Protein AF-A0A437QV13-F1 (afdb_monomer)

Mean predicted aligned error: 11.63 Å

Foldseek 3Di:
DDDDDDDDPDDDDDDDDDPPPPPVVVVVVVVVVVVVCVPVVCDVPPPPPQAEAEEEFEQFFPQQKHFLPPPPCLVVVVVVVVVVDDDDDPPPPPQPPQSSVCQHPQRHRMHHNLVVLVVVLCVVVNHHYDYDYDDLVCQQCLQLVVDPNRGFWYRGFDFPDPLLVVQWPWAQFPAKWFKFKKFAFPCVCVLPVDDAAAEEEEAPSDLCHLLQVVSVVLVLVLCCVVSVHDSVRYHYDYAPGLLLVLCQSHDPPPVSHGGMYIDTQNSNVVSLVVNLVVLVVQLVVLVVVLVVVVVVVVVVVPPPPPPPDDDDDDDDDDDDDDDDPPPPPPDDDDDSVRSVVVNVVSVVVSCSSPPGMDTDPDGSDMGGGTMIGGPQRPCRLSSNLSSLVLLVDPVSLVVVCSVSPCSSDPVVVVSSVVSNPDDDDPDDPSDRDPDDSVVNNPRSRSPPPPPDPPPPPDD

Radius of gyration: 33.51 Å; Cα contacts (8 Å, |Δi|>4): 567; chains: 1; bounding box: 88×96×117 Å

pLDDT: mean 79.17, std 19.38, range [32.59, 98.06]

Structure (mmCIF, N/CA/C/O backbone):
data_AF-A0A437QV13-F1
#
_entry.id   AF-A0A437QV13-F1
#
loop_
_atom_site.group_PDB
_atom_site.id
_atom_site.type_symbol
_atom_site.label_atom_id
_atom_site.label_alt_id
_atom_site.label_comp_id
_atom_site.label_asym_id
_atom_site.label_entity_id
_atom_site.label_seq_id
_atom_site.pdbx_PDB_ins_code
_atom_site.Cartn_x
_atom_site.Cartn_y
_atom_site.Cartn_z
_atom_site.occupancy
_atom_site.B_iso_or_equiv
_atom_site.auth_seq_id
_atom_site.auth_comp_id
_atom_site.auth_asym_id
_atom_site.auth_atom_id
_atom_site.pdbx_PDB_model_num
ATOM 1 N N . MET A 1 1 ? -60.564 -53.329 13.590 1.00 37.38 1 MET A N 1
ATOM 2 C CA . MET A 1 1 ? -59.373 -54.119 13.979 1.00 37.38 1 MET A CA 1
ATOM 3 C C . MET A 1 1 ? -59.207 -53.924 15.482 1.00 37.38 1 MET A C 1
ATOM 5 O O . MET A 1 1 ? -58.853 -52.827 15.871 1.00 37.38 1 MET A O 1
ATOM 9 N N . TYR A 1 2 ? -59.859 -54.703 16.350 1.00 43.28 2 TYR A N 1
ATOM 10 C CA . TYR A 1 2 ? -59.545 -56.067 16.825 1.00 43.28 2 TYR A CA 1
ATOM 11 C C . TYR A 1 2 ? -58.115 -56.260 17.365 1.00 43.28 2 TYR A C 1
ATOM 13 O O . TYR A 1 2 ? -57.165 -55.966 16.650 1.00 43.28 2 TYR A O 1
ATOM 21 N N . TYR A 1 3 ? -58.057 -56.855 18.573 1.00 42.47 3 TYR A N 1
ATOM 22 C CA . TYR A 1 3 ? -56.929 -57.234 19.455 1.00 42.47 3 TYR A CA 1
ATOM 23 C C . TYR A 1 3 ? -56.445 -56.157 20.448 1.00 42.47 3 TYR A C 1
ATOM 25 O O . TYR A 1 3 ? -56.227 -55.020 20.071 1.00 42.47 3 TYR A O 1
ATOM 33 N N . SER A 1 4 ? -56.226 -56.428 21.741 1.00 35.41 4 SER A N 1
ATOM 34 C CA . SER A 1 4 ? -56.360 -57.661 22.526 1.00 35.41 4 SER A CA 1
ATOM 35 C C . SER A 1 4 ? -56.436 -57.305 24.013 1.00 35.41 4 SER A C 1
ATOM 37 O O . SER A 1 4 ? -55.626 -56.528 24.516 1.00 35.41 4 SER A O 1
ATOM 39 N N . THR A 1 5 ? -57.392 -57.895 24.718 1.00 46.50 5 THR A N 1
ATOM 40 C CA . THR A 1 5 ? -57.489 -57.939 26.176 1.00 46.50 5 THR A CA 1
ATOM 41 C C . THR A 1 5 ? -56.602 -59.067 26.705 1.00 46.50 5 THR A C 1
ATOM 43 O O . THR A 1 5 ? -56.816 -60.230 26.374 1.00 46.50 5 THR A O 1
ATOM 46 N N . ALA A 1 6 ? -55.636 -58.749 27.571 1.00 45.31 6 ALA A N 1
ATOM 47 C CA . ALA A 1 6 ? -54.939 -59.740 28.388 1.00 45.31 6 ALA A CA 1
ATOM 48 C C . ALA A 1 6 ? -55.040 -59.359 29.869 1.00 45.31 6 ALA A C 1
ATOM 50 O O . ALA A 1 6 ? -54.641 -58.285 30.310 1.00 45.31 6 ALA A O 1
ATOM 51 N N . ILE A 1 7 ? -55.659 -60.281 30.596 1.00 49.72 7 ILE A N 1
ATOM 52 C CA . ILE A 1 7 ? -56.060 -60.256 31.997 1.00 49.72 7 ILE A CA 1
ATOM 53 C C . ILE A 1 7 ? -54.840 -60.546 32.876 1.00 49.72 7 ILE A C 1
ATOM 55 O O . ILE A 1 7 ? -54.233 -61.604 32.736 1.00 49.72 7 ILE A O 1
ATOM 59 N N . CYS A 1 8 ? -54.538 -59.674 33.842 1.00 37.84 8 CYS A N 1
ATOM 60 C CA . CYS A 1 8 ? -53.630 -59.996 34.944 1.00 37.84 8 CYS A CA 1
ATOM 61 C C . CYS A 1 8 ? -54.449 -60.218 36.226 1.00 37.84 8 CYS A C 1
ATOM 63 O O . CYS A 1 8 ? -54.811 -59.285 36.942 1.00 37.84 8 CYS A O 1
ATOM 65 N N . LYS A 1 9 ? -54.796 -61.486 36.481 1.00 51.22 9 LYS A N 1
ATOM 66 C CA . LYS A 1 9 ? -55.283 -61.980 37.775 1.00 51.22 9 LYS A CA 1
ATOM 67 C C . LYS A 1 9 ? -54.061 -62.311 38.628 1.00 51.22 9 LYS A C 1
ATOM 69 O O . LYS A 1 9 ? -53.438 -63.331 38.368 1.00 51.22 9 LYS A O 1
ATOM 74 N N . SER A 1 10 ? -53.753 -61.490 39.633 1.00 52.41 10 SER A N 1
ATOM 75 C CA . SER A 1 10 ? -53.250 -61.915 40.956 1.00 52.41 10 SER A CA 1
ATOM 76 C C . SER A 1 10 ? -52.598 -60.744 41.703 1.00 52.41 10 SER A C 1
ATOM 78 O O . SER A 1 10 ? -51.381 -60.618 41.716 1.00 52.41 10 SER A O 1
ATOM 80 N N . CYS A 1 11 ? -53.406 -59.933 42.390 1.00 41.91 11 CYS A N 1
ATOM 81 C CA . CYS A 1 11 ? -52.956 -59.134 43.534 1.00 41.91 11 CYS A CA 1
ATOM 82 C C . CYS A 1 11 ? -54.091 -59.075 44.566 1.00 41.91 11 CYS A C 1
ATOM 84 O O . CYS A 1 11 ? -54.976 -58.225 44.501 1.00 41.91 11 CYS A O 1
ATOM 86 N N . ARG A 1 12 ? -54.085 -60.016 45.516 1.00 51.75 12 ARG A N 1
ATOM 87 C CA . ARG A 1 12 ? -54.747 -59.853 46.817 1.00 51.75 12 ARG A CA 1
ATOM 88 C C . ARG A 1 12 ? -53.701 -59.279 47.769 1.00 51.75 12 ARG A C 1
ATOM 90 O O . ARG A 1 12 ? -52.741 -59.972 48.081 1.00 51.75 12 ARG A O 1
ATOM 97 N N . GLY A 1 13 ? -53.902 -58.046 48.224 1.00 50.72 13 GLY A N 1
ATOM 98 C CA . GLY A 1 13 ? -53.135 -57.465 49.326 1.00 50.72 13 GLY A CA 1
ATOM 99 C C . GLY A 1 13 ? -52.822 -55.982 49.140 1.00 50.72 13 GLY A C 1
ATOM 100 O O . GLY A 1 13 ? -52.009 -55.625 48.300 1.00 50.72 13 GLY A O 1
ATOM 101 N N . SER A 1 14 ? -53.441 -55.154 49.984 1.00 44.78 14 SER A N 1
ATOM 102 C CA . SER A 1 14 ? -53.107 -53.747 50.265 1.00 44.78 14 SER A CA 1
ATOM 103 C C . SER A 1 14 ? -53.432 -52.701 49.190 1.00 44.78 14 SER A C 1
ATOM 105 O O . SER A 1 14 ? -52.609 -52.263 48.388 1.00 44.78 14 SER A O 1
ATOM 107 N N . VAL A 1 15 ? -54.669 -52.212 49.283 1.00 54.03 15 VAL A N 1
ATOM 108 C CA . VAL A 1 15 ? -55.250 -51.082 48.546 1.00 54.03 15 VAL A CA 1
ATOM 109 C C . VAL A 1 15 ? -54.780 -49.749 49.146 1.00 54.03 15 VAL A C 1
ATOM 111 O O . VAL A 1 15 ? -55.594 -49.046 49.729 1.00 54.03 15 VAL A O 1
ATOM 114 N N . MET A 1 16 ? -53.488 -49.390 49.072 1.00 48.31 16 MET A N 1
ATOM 115 C CA . MET A 1 16 ? -53.095 -47.988 49.349 1.00 48.31 16 MET A CA 1
ATOM 116 C C . MET A 1 16 ? -51.678 -47.536 48.947 1.00 48.31 16 MET A C 1
ATOM 118 O O . MET A 1 16 ? -51.152 -46.635 49.583 1.00 48.31 16 MET A O 1
ATOM 122 N N . ASN A 1 17 ? -51.026 -48.097 47.916 1.00 49.28 17 ASN A N 1
ATOM 123 C CA . ASN A 1 17 ? -49.700 -47.567 47.521 1.00 49.28 17 ASN A CA 1
ATOM 124 C C . ASN A 1 17 ? -49.286 -47.703 46.039 1.00 49.28 17 ASN A C 1
ATOM 126 O O . ASN A 1 17 ? -48.102 -47.653 45.727 1.00 49.28 17 ASN A O 1
ATOM 130 N N . CYS A 1 18 ? -50.226 -47.835 45.095 1.00 46.03 18 CYS A N 1
ATOM 131 C CA . CYS A 1 18 ? -49.889 -47.963 43.661 1.00 46.03 18 CYS A CA 1
ATOM 132 C C . CYS A 1 18 ? -50.061 -46.686 42.814 1.00 46.03 18 CYS A C 1
ATOM 134 O O . CYS A 1 18 ? -49.755 -46.712 41.626 1.00 46.03 18 CYS A O 1
ATOM 136 N N . TYR A 1 19 ? -50.495 -45.555 43.385 1.00 48.41 19 TYR A N 1
ATOM 137 C CA . TYR A 1 19 ? -50.727 -44.323 42.606 1.00 48.41 19 TYR A CA 1
ATOM 138 C C . TYR A 1 19 ? -49.557 -43.319 42.590 1.00 48.41 19 TYR A C 1
ATOM 140 O O . TYR A 1 19 ? -49.622 -42.340 41.853 1.00 48.41 19 TYR A O 1
ATOM 148 N N . SER A 1 20 ? -48.462 -43.544 43.328 1.00 49.47 20 SER A N 1
ATOM 149 C CA . SER A 1 20 ? -47.351 -42.571 43.401 1.00 49.47 20 SER A CA 1
ATOM 150 C C . SER A 1 20 ? -46.202 -42.814 42.410 1.00 49.47 20 SER A C 1
ATOM 152 O O . SER A 1 20 ? -45.358 -41.936 42.235 1.00 49.47 20 SER A O 1
ATOM 154 N N . LEU A 1 21 ? -46.173 -43.959 41.718 1.00 48.78 21 LEU A N 1
ATOM 155 C CA . LEU A 1 21 ? -45.066 -44.338 40.824 1.00 48.78 21 LEU A CA 1
ATOM 156 C C . LEU A 1 21 ? -45.276 -43.983 39.343 1.00 48.78 21 LEU A C 1
ATOM 158 O O . LEU A 1 21 ? -44.318 -44.032 38.581 1.00 48.78 21 LEU A O 1
ATOM 162 N N . ASN A 1 22 ? -46.475 -43.551 38.935 1.00 51.84 22 ASN A N 1
ATOM 163 C CA . ASN A 1 22 ? -46.740 -43.173 37.538 1.00 51.84 22 ASN A CA 1
ATOM 164 C C . ASN A 1 22 ? -46.682 -41.664 37.262 1.00 51.84 22 ASN A C 1
ATOM 166 O O . ASN A 1 22 ? -46.449 -41.266 36.126 1.00 51.84 22 ASN A O 1
ATOM 170 N N . VAL A 1 23 ? -46.832 -40.802 38.272 1.00 55.47 23 VAL A N 1
ATOM 171 C CA . VAL A 1 23 ? -46.875 -39.349 38.027 1.00 55.47 23 VAL A CA 1
ATOM 172 C C . VAL A 1 23 ? -45.502 -38.814 37.608 1.00 55.47 23 VAL A C 1
ATOM 174 O O . VAL A 1 23 ? -45.411 -38.037 36.665 1.00 55.47 23 VAL A O 1
ATOM 177 N N . ARG A 1 24 ? -44.414 -39.294 38.227 1.00 57.69 24 ARG A N 1
ATOM 178 C CA . ARG A 1 24 ? -43.049 -38.813 37.935 1.00 57.69 24 ARG A CA 1
ATOM 179 C C . ARG A 1 24 ? -42.579 -39.143 36.516 1.00 57.69 24 ARG A C 1
ATOM 181 O O . ARG A 1 24 ? -41.937 -38.309 35.885 1.00 57.69 24 ARG A O 1
ATOM 188 N N . SER A 1 25 ? -42.936 -40.318 36.001 1.00 62.22 25 SER A N 1
ATOM 189 C CA . SER A 1 25 ? -42.573 -40.736 34.641 1.00 62.22 25 SER A CA 1
ATOM 190 C C . SER A 1 25 ? -43.331 -39.935 33.580 1.00 62.22 25 SER A C 1
ATOM 192 O O . SER A 1 25 ? -42.741 -39.530 32.582 1.00 62.22 25 SER A O 1
ATOM 194 N N . PHE A 1 26 ? -44.609 -39.622 33.822 1.00 69.50 26 PHE A N 1
ATOM 195 C CA . PHE A 1 26 ? -45.396 -38.778 32.920 1.00 69.50 26 PHE A CA 1
ATOM 196 C C . PHE A 1 26 ? -44.926 -37.319 32.916 1.00 69.50 26 PHE A C 1
ATOM 198 O O . PHE A 1 26 ? -44.858 -36.717 31.847 1.00 69.50 26 PHE A O 1
ATOM 205 N N . THR A 1 27 ? -44.540 -36.756 34.067 1.00 75.25 27 THR A N 1
ATOM 206 C CA . THR A 1 27 ? -43.993 -35.391 34.114 1.00 75.25 27 THR A CA 1
ATOM 207 C C . THR A 1 27 ? -42.669 -35.291 33.359 1.00 75.25 27 THR A C 1
ATOM 209 O O . THR A 1 27 ? -42.476 -34.343 32.606 1.00 75.25 27 THR A O 1
ATOM 212 N N . LEU A 1 28 ? -41.777 -36.280 33.496 1.00 78.31 28 LEU A N 1
ATOM 213 C CA . LEU A 1 28 ? -40.499 -36.284 32.780 1.00 78.31 28 LEU A CA 1
ATOM 214 C C . LEU A 1 28 ? -40.706 -36.366 31.260 1.00 78.31 28 LEU A C 1
ATOM 216 O O . LEU A 1 28 ? -40.117 -35.589 30.516 1.00 78.31 28 LEU A O 1
ATOM 220 N N . VAL A 1 29 ? -41.587 -37.262 30.804 1.00 81.44 29 VAL A N 1
ATOM 221 C CA . VAL A 1 29 ? -41.909 -37.413 29.377 1.00 81.44 29 VAL A CA 1
ATOM 222 C C . VAL A 1 29 ? -42.571 -36.149 28.824 1.00 81.44 29 VAL A C 1
ATOM 224 O O . VAL A 1 29 ? -42.211 -35.712 27.735 1.00 81.44 29 VAL A O 1
ATOM 227 N N . ALA A 1 30 ? -43.469 -35.511 29.581 1.00 82.50 30 ALA A N 1
ATOM 228 C CA . ALA A 1 30 ? -44.092 -34.250 29.183 1.00 82.50 30 ALA A CA 1
ATOM 229 C C . ALA A 1 30 ? -43.083 -33.093 29.108 1.00 82.50 30 ALA A C 1
ATOM 231 O O . ALA A 1 30 ? -43.152 -32.300 28.174 1.00 82.50 30 ALA A O 1
ATOM 232 N N . VAL A 1 31 ? -42.121 -33.006 30.034 1.00 85.44 31 VAL A N 1
ATOM 233 C CA . VAL A 1 31 ? -41.053 -31.990 29.996 1.00 85.44 31 VAL A CA 1
ATOM 234 C C . VAL A 1 31 ? -40.124 -32.223 28.808 1.00 85.44 31 VAL A C 1
ATOM 236 O O . VAL A 1 31 ? -39.847 -31.284 28.070 1.00 85.44 31 VAL A O 1
ATOM 239 N N . VAL A 1 32 ? -39.700 -33.465 28.561 1.00 86.88 32 VAL A N 1
ATOM 240 C CA . VAL A 1 32 ? -38.840 -33.799 27.415 1.00 86.88 32 VAL A CA 1
ATOM 241 C C . VAL A 1 32 ? -39.561 -33.531 26.092 1.00 86.88 32 VAL A C 1
ATOM 243 O O . VAL A 1 32 ? -38.989 -32.889 25.218 1.00 86.88 32 VAL A O 1
ATOM 246 N N . LEU A 1 33 ? -40.830 -33.932 25.952 1.00 85.69 33 LEU A N 1
ATOM 247 C CA . LEU A 1 33 ? -41.636 -33.612 24.769 1.00 85.69 33 LEU A CA 1
ATOM 248 C C . LEU A 1 33 ? -41.865 -32.109 24.618 1.00 85.69 33 LEU A C 1
ATOM 250 O O . LEU A 1 33 ? -41.816 -31.618 23.501 1.00 85.69 33 LEU A O 1
ATOM 254 N N . SER A 1 34 ? -42.058 -31.367 25.710 1.00 81.94 34 SER A N 1
ATOM 255 C CA . SER A 1 34 ? -42.199 -29.907 25.655 1.00 81.94 34 SER A CA 1
ATOM 256 C C . SER A 1 34 ? -40.903 -29.244 25.199 1.00 81.94 34 SER A C 1
ATOM 258 O O . SER A 1 34 ? -40.952 -28.355 24.362 1.00 81.94 34 SER A O 1
ATOM 260 N N . VAL A 1 35 ? -39.741 -29.706 25.672 1.00 77.62 35 VAL A N 1
ATOM 261 C CA . VAL A 1 35 ? -38.432 -29.219 25.209 1.00 77.62 35 VAL A CA 1
ATOM 262 C C . VAL A 1 35 ? -38.211 -29.573 23.738 1.00 77.62 35 VAL A C 1
ATOM 264 O O . VAL A 1 35 ? -37.797 -28.709 22.978 1.00 77.62 35 VAL A O 1
ATOM 267 N N . ILE A 1 36 ? -38.545 -30.791 23.301 1.00 80.25 36 ILE A N 1
ATOM 268 C CA . ILE A 1 36 ? -38.432 -31.195 21.890 1.00 80.25 36 ILE A CA 1
ATOM 269 C C . ILE A 1 36 ? -39.381 -30.376 21.009 1.00 80.25 36 ILE A C 1
ATOM 271 O O . ILE A 1 36 ? -38.959 -29.887 19.968 1.00 80.25 36 ILE A O 1
ATOM 275 N N . ILE A 1 37 ? -40.633 -30.169 21.430 1.00 79.62 37 ILE A N 1
ATOM 276 C CA . ILE A 1 37 ? -41.606 -29.344 20.701 1.00 79.62 37 ILE A CA 1
ATOM 277 C C . ILE A 1 37 ? -41.135 -27.893 20.662 1.00 79.62 37 ILE A C 1
ATOM 279 O O . ILE A 1 37 ? -41.204 -27.285 19.603 1.00 79.62 37 ILE A O 1
ATOM 283 N N . ILE A 1 38 ? -40.607 -27.338 21.756 1.00 74.62 38 ILE A N 1
ATOM 284 C CA . ILE A 1 38 ? -40.040 -25.981 21.779 1.00 74.62 38 ILE A CA 1
ATOM 285 C C . ILE A 1 38 ? -38.838 -25.892 20.829 1.00 74.62 38 ILE A C 1
ATOM 287 O O . ILE A 1 38 ? -38.776 -24.960 20.042 1.00 74.62 38 ILE A O 1
ATOM 291 N N . VAL A 1 39 ? -37.938 -26.880 20.814 1.00 71.19 39 VAL A N 1
ATOM 292 C CA . VAL A 1 39 ? -36.780 -26.924 19.899 1.00 71.19 39 VAL A CA 1
ATOM 293 C C . VAL A 1 39 ? -37.198 -27.114 18.432 1.00 71.19 39 VAL A C 1
ATOM 295 O O . VAL A 1 39 ? -36.542 -26.587 17.542 1.00 71.19 39 VAL A O 1
ATOM 298 N N . GLN A 1 40 ? -38.292 -27.829 18.153 1.00 72.69 40 GLN A N 1
ATOM 299 C CA . GLN A 1 40 ? -38.790 -28.056 16.789 1.00 72.69 40 GLN A CA 1
ATOM 300 C C . GLN A 1 40 ? -39.718 -26.941 16.272 1.00 72.69 40 GLN A C 1
ATOM 302 O O . GLN A 1 40 ? -39.759 -26.699 15.068 1.00 72.69 40 GLN A O 1
ATOM 307 N N . THR A 1 41 ? -40.463 -26.261 17.151 1.00 66.56 41 THR A N 1
ATOM 308 C CA . THR A 1 41 ? -41.336 -25.119 16.796 1.00 66.56 41 THR A CA 1
ATOM 309 C C . THR A 1 41 ? -40.572 -23.804 16.759 1.00 66.56 41 THR A C 1
ATOM 311 O O . THR A 1 41 ? -40.867 -22.961 15.914 1.00 66.56 41 THR A O 1
ATOM 314 N N . LEU A 1 42 ? -39.521 -23.665 17.571 1.00 52.78 42 LEU A N 1
ATOM 315 C CA . LEU A 1 42 ? -38.440 -22.709 17.344 1.00 52.78 42 LEU A CA 1
ATOM 316 C C . LEU A 1 42 ? -37.462 -23.295 16.322 1.00 52.78 42 LEU A C 1
ATOM 318 O O . LEU A 1 42 ? -36.270 -23.406 16.609 1.00 52.78 42 LEU A O 1
ATOM 322 N N . GLY A 1 43 ? -37.970 -23.689 15.143 1.00 49.72 43 GLY A N 1
ATOM 323 C CA . GLY A 1 43 ? -37.123 -24.054 14.003 1.00 49.72 43 GLY A CA 1
ATOM 324 C C . GLY A 1 43 ? -35.960 -23.064 13.880 1.00 49.72 43 GLY A C 1
ATOM 325 O O . GLY A 1 43 ? -36.138 -21.917 14.310 1.00 49.72 43 GLY A O 1
ATOM 326 N N . PRO A 1 44 ? -34.783 -23.501 13.371 1.00 53.38 44 PRO A N 1
ATOM 327 C CA . PRO A 1 44 ? -33.541 -22.730 13.431 1.00 53.38 44 PRO A CA 1
ATOM 328 C C . PRO A 1 44 ? -33.883 -21.280 13.138 1.00 53.38 44 PRO A C 1
ATOM 330 O O . PRO A 1 44 ? -34.542 -21.030 12.121 1.00 53.38 44 PRO A O 1
ATOM 333 N N . PRO A 1 45 ? -33.617 -20.378 14.098 1.00 50.84 45 PRO A N 1
ATOM 334 C CA . PRO A 1 45 ? -34.259 -19.080 14.116 1.00 50.84 45 PRO A CA 1
ATOM 335 C C . PRO A 1 45 ? -34.079 -18.457 12.738 1.00 50.84 45 PRO A C 1
ATOM 337 O O . PRO A 1 45 ? -33.008 -18.607 12.151 1.00 50.84 45 PRO A O 1
ATOM 340 N N . ALA A 1 46 ? -35.146 -17.861 12.199 1.00 44.97 46 ALA A N 1
ATOM 341 C CA . ALA A 1 46 ? -35.218 -17.286 10.855 1.00 44.97 46 ALA A CA 1
ATOM 342 C C . ALA A 1 46 ? -34.275 -16.068 10.695 1.00 44.97 46 ALA A C 1
ATOM 344 O O . ALA A 1 46 ? -34.694 -14.968 10.349 1.00 44.97 46 ALA A O 1
ATOM 345 N N . PHE A 1 47 ? -32.991 -16.262 10.997 1.00 44.75 47 PHE A N 1
ATOM 346 C CA . PHE A 1 47 ? -31.884 -15.319 10.951 1.00 44.75 47 PHE A CA 1
ATOM 347 C C . PHE A 1 47 ? -31.218 -15.276 9.583 1.00 44.75 47 PHE A C 1
ATOM 349 O O . PHE A 1 47 ? -30.430 -14.371 9.343 1.00 44.75 47 PHE A O 1
ATOM 356 N N . ALA A 1 48 ? -31.575 -16.165 8.657 1.00 47.44 48 ALA A N 1
ATOM 357 C CA . ALA A 1 48 ? -31.163 -16.047 7.265 1.00 47.44 48 ALA A CA 1
ATOM 358 C C . ALA A 1 48 ? -32.083 -15.074 6.503 1.00 47.44 48 ALA A C 1
ATOM 360 O O . ALA A 1 48 ? -32.626 -15.396 5.451 1.00 47.44 48 ALA A O 1
ATOM 361 N N . GLN A 1 49 ? -32.287 -13.860 7.026 1.00 55.50 49 GLN A N 1
ATOM 362 C CA . GLN A 1 49 ? -32.357 -12.747 6.085 1.00 55.50 49 GLN A CA 1
ATOM 363 C C . GLN A 1 49 ? -30.924 -12.604 5.594 1.00 55.50 49 GLN A C 1
ATOM 365 O O . GLN A 1 49 ? -30.062 -12.307 6.416 1.00 55.50 49 GLN A O 1
ATOM 370 N N . ASN A 1 50 ? -30.659 -12.894 4.318 1.00 59.50 50 ASN A N 1
ATOM 371 C CA . ASN A 1 50 ? -29.355 -12.654 3.701 1.00 59.50 50 ASN A CA 1
ATOM 372 C C . ASN A 1 50 ? -28.944 -11.207 3.987 1.00 59.50 50 ASN A C 1
ATOM 374 O O . ASN A 1 50 ? -29.432 -10.265 3.361 1.00 59.50 50 ASN A O 1
ATOM 378 N N . LYS A 1 51 ? -28.110 -11.024 5.009 1.00 89.62 51 LYS A N 1
ATOM 379 C CA . LYS A 1 51 ? -27.568 -9.725 5.371 1.00 89.62 51 LYS A CA 1
ATOM 380 C C . LYS A 1 51 ? -26.325 -9.552 4.518 1.00 89.62 51 LYS A C 1
ATOM 382 O O . LYS A 1 51 ? -25.375 -10.318 4.644 1.00 89.62 51 LYS A O 1
ATOM 387 N N . THR A 1 52 ? -26.343 -8.560 3.642 1.00 94.56 52 THR A N 1
ATOM 388 C CA . THR A 1 52 ? -25.148 -8.151 2.908 1.00 94.56 52 TH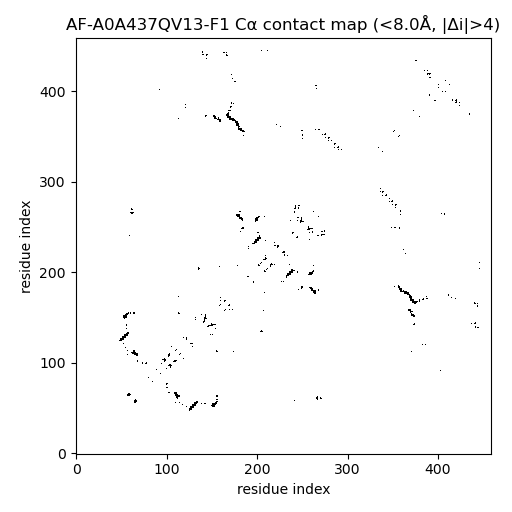R A CA 1
ATOM 389 C C . THR A 1 52 ? -24.291 -7.269 3.811 1.00 94.56 52 THR A C 1
ATOM 391 O O . THR A 1 52 ? -24.791 -6.296 4.371 1.00 94.56 52 THR A O 1
ATOM 394 N N . LEU A 1 53 ? -23.011 -7.605 3.948 1.00 95.50 53 LEU A N 1
ATOM 395 C CA . LEU A 1 53 ? -21.983 -6.802 4.596 1.00 95.50 53 LEU A CA 1
ATOM 396 C C . LEU A 1 53 ? -21.184 -6.058 3.521 1.00 95.50 53 LEU A C 1
ATOM 398 O O . LEU A 1 53 ? -20.511 -6.680 2.693 1.00 95.50 53 LEU A O 1
ATOM 402 N N . ARG A 1 54 ? -21.230 -4.723 3.547 1.00 96.38 54 ARG A N 1
ATOM 403 C CA . ARG A 1 54 ? -20.474 -3.876 2.619 1.00 96.38 54 ARG A CA 1
ATOM 404 C C . ARG A 1 54 ? -19.086 -3.588 3.156 1.00 96.38 54 ARG A C 1
ATOM 406 O O . ARG A 1 54 ? -18.918 -2.873 4.147 1.00 96.38 54 ARG A O 1
ATOM 413 N N . ILE A 1 55 ? -18.080 -4.122 2.481 1.00 97.44 55 ILE A N 1
ATOM 414 C CA . ILE A 1 55 ? -16.687 -4.050 2.902 1.00 97.44 55 ILE A CA 1
ATOM 415 C C . ILE A 1 55 ? -15.952 -3.006 2.064 1.00 97.44 55 ILE A C 1
ATOM 417 O O . ILE A 1 55 ? -15.714 -3.199 0.873 1.00 97.44 55 ILE A O 1
ATOM 421 N N . GLY A 1 56 ? -15.529 -1.916 2.702 1.00 97.56 56 GLY A N 1
ATOM 422 C CA . GLY A 1 56 ? -14.645 -0.936 2.084 1.00 97.56 56 GLY A CA 1
ATOM 423 C C . GLY A 1 56 ? -13.217 -1.454 1.995 1.00 97.56 56 GLY A C 1
ATOM 424 O O . GLY A 1 56 ? -12.612 -1.746 3.026 1.00 97.56 56 GLY A O 1
ATOM 425 N N . VAL A 1 57 ? -12.655 -1.517 0.790 1.00 96.75 57 VAL A N 1
ATOM 426 C CA . VAL A 1 57 ? -11.301 -2.036 0.532 1.00 96.75 57 VAL A CA 1
ATOM 427 C C . VAL A 1 57 ? -10.473 -1.080 -0.320 1.00 96.75 57 VAL A C 1
ATOM 429 O O . VAL A 1 57 ? -10.962 -0.492 -1.285 1.00 96.75 57 VAL A O 1
ATOM 432 N N . ARG A 1 58 ? -9.191 -0.920 0.028 1.00 94.75 58 ARG A N 1
ATOM 433 C CA . ARG A 1 58 ? -8.237 -0.181 -0.812 1.00 94.75 58 ARG A CA 1
ATOM 434 C C . ARG A 1 58 ? -7.655 -1.101 -1.875 1.00 94.75 58 ARG A C 1
ATOM 436 O O . ARG A 1 58 ? -7.319 -2.244 -1.585 1.00 94.75 58 ARG A O 1
ATOM 443 N N . ALA A 1 59 ? -7.466 -0.571 -3.080 1.00 93.62 59 ALA A N 1
ATOM 444 C CA . ALA A 1 59 ? -6.829 -1.297 -4.178 1.00 93.62 59 ALA A CA 1
ATOM 445 C C . ALA A 1 59 ? -5.289 -1.231 -4.151 1.00 93.62 59 ALA A C 1
ATOM 447 O O . ALA A 1 59 ? -4.643 -2.016 -4.832 1.00 93.62 59 ALA A O 1
ATOM 448 N N . ASP A 1 60 ? -4.703 -0.312 -3.376 1.00 93.06 60 ASP A N 1
ATOM 449 C CA . ASP A 1 60 ? -3.295 0.090 -3.484 1.00 93.06 60 ASP A CA 1
ATOM 450 C C . ASP A 1 60 ? -2.453 -0.196 -2.229 1.00 93.06 60 ASP A C 1
ATOM 452 O O . ASP A 1 60 ? -1.346 0.318 -2.109 1.00 93.06 60 ASP A O 1
ATOM 456 N N . ALA A 1 61 ? -2.957 -0.970 -1.267 1.00 94.50 61 ALA A N 1
ATOM 457 C CA . ALA A 1 61 ? -2.332 -1.151 0.046 1.00 94.50 61 ALA A CA 1
ATOM 458 C C . ALA A 1 61 ? -1.902 -2.602 0.308 1.00 94.50 61 ALA A C 1
ATOM 460 O O . ALA A 1 61 ? -2.014 -3.098 1.433 1.00 94.50 61 ALA A O 1
ATOM 461 N N . ALA A 1 62 ? -1.427 -3.302 -0.725 1.00 94.19 62 ALA A N 1
ATOM 462 C CA . ALA A 1 62 ? -0.821 -4.617 -0.546 1.00 94.19 62 ALA A CA 1
ATOM 463 C C . ALA A 1 62 ? 0.361 -4.536 0.447 1.00 94.19 62 ALA A C 1
ATOM 465 O O . ALA A 1 62 ? 1.091 -3.542 0.442 1.00 94.19 62 ALA A O 1
ATOM 466 N N . PRO A 1 63 ? 0.539 -5.554 1.308 1.00 93.12 63 PRO A N 1
ATOM 467 C CA . PRO A 1 63 ? -0.148 -6.855 1.294 1.00 93.12 63 PRO A CA 1
ATOM 468 C C . PRO A 1 63 ? -1.450 -6.900 2.128 1.00 93.12 63 PRO A C 1
ATOM 470 O O . PRO A 1 63 ? -2.008 -7.975 2.339 1.00 93.12 63 PRO A O 1
ATOM 473 N N . PHE A 1 64 ? -1.946 -5.764 2.632 1.00 94.62 64 PHE A N 1
ATOM 474 C CA . PHE A 1 64 ? -3.128 -5.716 3.505 1.00 94.62 64 PHE A CA 1
ATOM 475 C C . PHE A 1 64 ? -4.444 -5.742 2.737 1.00 94.62 64 PHE A C 1
ATOM 477 O O . PHE A 1 64 ? -5.366 -6.471 3.098 1.00 94.62 64 PHE A O 1
ATOM 484 N N . SER A 1 65 ? -4.527 -4.927 1.692 1.00 95.25 65 SER A N 1
ATOM 485 C CA . SER A 1 65 ? -5.675 -4.861 0.796 1.00 95.25 65 SER A CA 1
ATOM 486 C C . SER A 1 65 ? -5.213 -4.340 -0.556 1.00 95.25 65 SER A C 1
ATOM 488 O O . SER A 1 65 ? -4.701 -3.220 -0.645 1.00 95.25 65 SER A O 1
ATOM 490 N N . ALA A 1 66 ? -5.389 -5.139 -1.594 1.00 93.25 66 ALA A N 1
ATOM 491 C CA . ALA A 1 66 ? -5.146 -4.735 -2.964 1.00 93.25 66 ALA A CA 1
ATOM 492 C C . ALA A 1 66 ? -6.186 -5.350 -3.888 1.00 93.25 66 ALA A C 1
ATOM 494 O O . ALA A 1 66 ? -6.842 -6.335 -3.547 1.00 93.25 66 ALA A O 1
ATOM 495 N N . ARG A 1 67 ? -6.361 -4.731 -5.051 1.00 91.88 67 ARG A N 1
ATOM 496 C CA . ARG A 1 67 ? -7.141 -5.327 -6.128 1.00 91.88 67 ARG A CA 1
ATOM 497 C C . ARG A 1 67 ? -6.210 -6.234 -6.916 1.00 91.88 67 ARG A C 1
ATOM 499 O O . ARG A 1 67 ? -5.075 -5.838 -7.166 1.00 91.88 67 ARG A O 1
ATOM 506 N N . TRP A 1 68 ? -6.691 -7.397 -7.336 1.00 85.31 68 TRP A N 1
ATOM 507 C CA . TRP A 1 68 ? -6.050 -8.102 -8.436 1.00 85.31 68 TRP A CA 1
ATOM 508 C C . TRP A 1 68 ? -6.040 -7.148 -9.623 1.00 85.31 68 TRP A C 1
ATOM 510 O O . TRP A 1 68 ? -7.101 -6.700 -10.076 1.00 85.31 68 TRP A O 1
ATOM 520 N N . GLU A 1 69 ? -4.856 -6.753 -10.080 1.00 77.75 69 GLU A N 1
ATOM 521 C CA . GLU A 1 69 ? -4.769 -6.104 -11.376 1.00 77.75 69 GLU A CA 1
ATOM 522 C C . GLU A 1 69 ? -5.325 -7.135 -12.358 1.00 77.75 69 GLU A C 1
ATOM 524 O O . GLU A 1 69 ? -4.787 -8.231 -12.499 1.00 77.75 69 GLU A O 1
ATOM 529 N N . ARG A 1 70 ? -6.477 -6.827 -12.973 1.00 61.53 70 ARG A N 1
ATOM 530 C CA . ARG A 1 70 ? -6.882 -7.496 -14.210 1.00 61.53 70 ARG A CA 1
ATOM 531 C C . ARG A 1 70 ? -5.896 -7.016 -15.257 1.00 61.53 70 ARG A C 1
ATOM 533 O O . ARG A 1 70 ? -6.241 -6.178 -16.085 1.00 61.53 70 ARG A O 1
ATOM 540 N N . ASP A 1 71 ? -4.652 -7.447 -15.138 1.00 48.22 71 ASP A N 1
ATOM 541 C CA . ASP A 1 71 ? -3.727 -7.300 -16.227 1.00 48.22 71 ASP A CA 1
ATOM 542 C C . ASP A 1 71 ? -4.375 -8.058 -17.389 1.00 48.22 71 ASP A C 1
ATOM 544 O O . ASP A 1 71 ? -4.871 -9.180 -17.225 1.00 48.22 71 ASP A O 1
ATOM 548 N N . GLU A 1 72 ? -4.343 -7.467 -18.581 1.00 51.50 72 GLU A N 1
ATOM 549 C CA . GLU A 1 72 ? -4.482 -8.223 -19.834 1.00 51.50 72 GLU A CA 1
ATOM 550 C C . GLU A 1 72 ? -3.540 -9.457 -19.837 1.00 51.50 72 GLU A C 1
ATOM 552 O O . GLU A 1 72 ? -3.757 -10.428 -20.562 1.00 51.50 72 GLU A O 1
ATOM 557 N N . ASP A 1 73 ? -2.543 -9.451 -18.948 1.00 50.12 73 ASP A N 1
ATOM 558 C CA . ASP A 1 73 ? -1.576 -10.501 -18.685 1.00 50.12 73 ASP A CA 1
ATOM 559 C C . ASP A 1 73 ? -2.120 -11.709 -17.899 1.00 50.12 73 ASP A C 1
ATOM 561 O O . ASP A 1 73 ? -1.627 -12.804 -18.154 1.00 50.12 73 ASP A O 1
ATOM 565 N N . ILE A 1 74 ? -3.162 -11.603 -17.054 1.00 51.25 74 ILE A N 1
ATOM 566 C CA . ILE A 1 74 ? -3.787 -12.802 -16.438 1.00 51.25 74 ILE A CA 1
ATOM 567 C C . ILE A 1 74 ? -4.431 -13.671 -17.527 1.00 51.25 74 ILE A C 1
ATOM 569 O O . ILE A 1 74 ? -4.302 -14.893 -17.519 1.00 51.25 74 ILE A O 1
ATOM 573 N N . GLU A 1 75 ? -5.054 -13.052 -18.535 1.00 54.94 75 GLU A N 1
ATOM 574 C CA . GLU A 1 75 ? -5.546 -13.768 -19.719 1.00 54.94 75 GLU A CA 1
ATOM 575 C C . GLU A 1 75 ? -4.379 -14.423 -20.487 1.00 54.94 75 GLU A C 1
ATOM 577 O O . GLU A 1 75 ? -4.525 -15.511 -21.050 1.00 54.94 75 GLU A O 1
ATOM 582 N N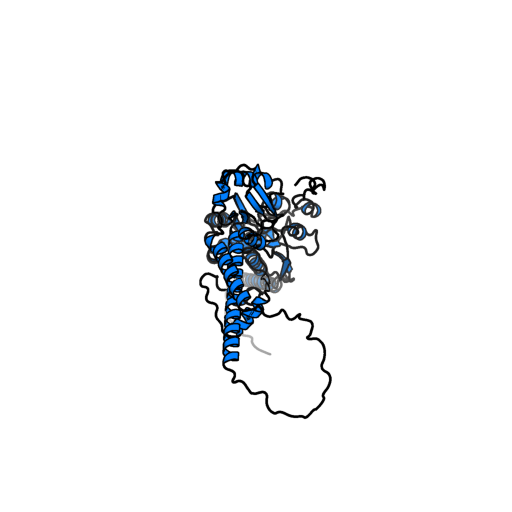 . SER A 1 76 ? -3.199 -13.792 -20.495 1.00 55.31 76 SER A N 1
ATOM 583 C CA . SER A 1 76 ? -1.990 -14.327 -21.133 1.00 55.31 76 SER A CA 1
ATOM 584 C C . SER A 1 76 ? -1.388 -15.513 -20.363 1.00 55.31 76 SER A C 1
ATOM 586 O O . SER A 1 76 ? -1.044 -16.522 -20.982 1.00 55.31 76 SER A O 1
ATOM 588 N N . ASP A 1 77 ? -1.362 -15.455 -19.031 1.00 52.34 77 ASP A N 1
ATOM 589 C CA . ASP A 1 77 ? -0.904 -16.532 -18.151 1.00 52.34 77 ASP A CA 1
ATOM 590 C C . ASP A 1 77 ? -1.904 -17.691 -18.126 1.00 52.34 77 ASP A C 1
ATOM 592 O O . ASP A 1 77 ? -1.504 -18.857 -18.103 1.00 52.34 77 ASP A O 1
ATOM 596 N N . ARG A 1 78 ? -3.205 -17.403 -18.259 1.00 56.53 78 ARG A N 1
ATOM 597 C CA . ARG A 1 78 ? -4.254 -18.404 -18.496 1.00 56.53 78 ARG A CA 1
ATOM 598 C C . ARG A 1 78 ? -4.038 -19.125 -19.823 1.00 56.53 78 ARG A C 1
ATOM 600 O O . ARG A 1 78 ? -4.109 -20.351 -19.868 1.00 56.53 78 ARG A O 1
ATOM 607 N N . LYS A 1 79 ? -3.702 -18.396 -20.896 1.00 58.28 79 LYS A N 1
ATOM 608 C CA . LYS A 1 79 ? -3.338 -18.989 -22.198 1.00 58.28 79 LYS A CA 1
ATOM 609 C C . LYS A 1 79 ? -2.042 -19.808 -22.124 1.00 58.28 79 LYS A C 1
ATOM 611 O O . LYS A 1 79 ? -1.978 -20.857 -22.758 1.00 58.28 79 LYS A O 1
ATOM 616 N N . ARG A 1 80 ? -1.034 -19.383 -21.347 1.00 54.03 80 ARG A N 1
ATOM 617 C CA . ARG A 1 80 ? 0.217 -20.145 -21.125 1.00 54.03 80 ARG A CA 1
ATOM 618 C C . ARG A 1 80 ? 0.005 -21.395 -20.268 1.00 54.03 80 ARG A C 1
ATOM 620 O O . ARG A 1 80 ? 0.532 -22.451 -20.604 1.00 54.03 80 ARG A O 1
ATOM 627 N N . SER A 1 81 ? -0.811 -21.306 -19.220 1.00 54.66 81 SER A N 1
ATOM 628 C CA . SER A 1 81 ? -1.172 -22.441 -18.360 1.00 54.66 81 SER A CA 1
ATOM 629 C C . SER A 1 81 ? -2.021 -23.462 -19.118 1.00 54.66 81 SER A C 1
ATOM 631 O O . SER A 1 81 ? -1.754 -24.658 -19.046 1.00 54.66 81 SER A O 1
ATOM 633 N N . ALA A 1 82 ? -2.974 -23.005 -19.939 1.00 60.19 82 ALA A N 1
ATOM 634 C CA . ALA A 1 82 ? -3.702 -23.866 -20.876 1.00 60.19 82 ALA A CA 1
ATOM 635 C C . ALA A 1 82 ? -2.780 -24.519 -21.927 1.00 60.19 82 ALA A C 1
ATOM 637 O O . ALA A 1 82 ? -3.134 -25.550 -22.496 1.00 60.19 82 ALA A O 1
ATOM 638 N N . ALA A 1 83 ? -1.595 -23.947 -22.166 1.00 55.53 83 ALA A N 1
ATOM 639 C CA . ALA A 1 83 ? -0.551 -24.509 -23.021 1.00 55.53 83 ALA A CA 1
ATOM 640 C C . ALA A 1 83 ? 0.482 -25.379 -22.265 1.00 55.53 83 ALA A C 1
ATOM 642 O O . ALA A 1 83 ? 1.413 -25.875 -22.896 1.00 55.53 83 ALA A O 1
ATOM 643 N N . GLY A 1 84 ? 0.330 -25.590 -20.949 1.00 56.31 84 GLY A N 1
ATOM 644 C CA . GLY A 1 84 ? 1.184 -26.483 -20.153 1.00 56.31 84 GLY A CA 1
ATOM 645 C C . GLY A 1 84 ? 2.563 -25.925 -19.777 1.00 56.31 84 GLY A C 1
ATOM 646 O O . GLY A 1 84 ? 3.497 -26.704 -19.601 1.00 56.31 84 GLY A O 1
ATOM 647 N N . ILE A 1 85 ? 2.718 -24.600 -19.679 1.00 46.19 85 ILE A N 1
ATOM 648 C CA . ILE A 1 85 ? 3.984 -23.947 -19.304 1.00 46.19 85 ILE A CA 1
ATOM 649 C C . ILE A 1 85 ? 3.953 -23.602 -17.804 1.00 46.19 85 ILE A C 1
ATOM 651 O O . ILE A 1 85 ? 3.138 -22.781 -17.390 1.00 46.19 85 ILE A O 1
ATOM 655 N N . ASP A 1 86 ? 4.826 -24.221 -17.005 1.00 42.62 86 ASP A N 1
ATOM 656 C CA . ASP A 1 86 ? 4.898 -24.062 -15.540 1.00 42.62 86 ASP A CA 1
ATOM 657 C C . ASP A 1 86 ? 5.962 -23.006 -15.145 1.00 42.62 86 ASP A C 1
ATOM 659 O O . ASP A 1 86 ? 7.133 -23.177 -15.507 1.00 42.62 86 ASP A O 1
ATOM 663 N N . PRO A 1 87 ? 5.613 -21.893 -14.467 1.00 45.66 87 PRO A N 1
ATOM 664 C CA . PRO A 1 87 ? 6.583 -20.868 -14.086 1.00 45.66 87 PRO A CA 1
ATOM 665 C C . PRO A 1 87 ? 7.350 -21.248 -12.808 1.00 45.66 87 PRO A C 1
ATOM 667 O O . PRO A 1 87 ? 6.786 -21.401 -11.729 1.00 45.66 87 PRO A O 1
ATOM 670 N N . ALA A 1 88 ? 8.674 -21.352 -12.928 1.00 36.16 88 ALA A N 1
ATOM 671 C CA . ALA A 1 88 ? 9.586 -21.654 -11.830 1.00 36.16 88 ALA A CA 1
ATOM 672 C C . ALA A 1 88 ? 10.027 -20.377 -11.080 1.00 36.16 88 ALA A C 1
ATOM 674 O O . ALA A 1 88 ? 11.014 -19.751 -11.460 1.00 36.16 88 ALA A O 1
ATOM 675 N N . ASP A 1 89 ? 9.349 -20.011 -9.987 1.00 41.81 89 ASP A N 1
ATOM 676 C CA . ASP A 1 89 ? 9.907 -19.111 -8.959 1.00 41.81 89 ASP A CA 1
ATOM 677 C C . ASP A 1 89 ? 9.688 -19.701 -7.548 1.00 41.81 89 ASP A C 1
ATOM 679 O O . ASP A 1 89 ? 8.549 -19.813 -7.104 1.00 41.81 89 ASP A O 1
ATOM 683 N N . PRO A 1 90 ? 10.754 -20.083 -6.819 1.00 32.59 90 PRO A N 1
ATOM 684 C CA . PRO A 1 90 ? 10.648 -20.655 -5.477 1.00 32.59 90 PRO A CA 1
ATOM 685 C C . PRO A 1 90 ? 10.466 -19.627 -4.338 1.00 32.59 90 PRO A C 1
ATOM 687 O O . PRO A 1 90 ? 10.305 -20.049 -3.195 1.00 32.59 90 PRO A O 1
ATOM 690 N N . ASN A 1 91 ? 10.510 -18.310 -4.599 1.00 34.88 91 ASN A N 1
ATOM 691 C CA . ASN A 1 91 ? 10.360 -17.262 -3.568 1.00 34.88 91 ASN A CA 1
ATOM 692 C C . ASN A 1 91 ? 9.094 -16.404 -3.711 1.00 34.88 91 ASN A C 1
ATOM 694 O O . ASN A 1 91 ? 8.757 -15.650 -2.794 1.00 34.88 91 ASN A O 1
ATOM 698 N N . ALA A 1 92 ? 8.371 -16.513 -4.823 1.00 41.41 92 ALA A N 1
ATOM 699 C CA . ALA A 1 92 ? 6.973 -16.122 -4.849 1.00 41.41 92 ALA A CA 1
ATOM 700 C C . ALA A 1 92 ? 6.199 -17.210 -4.099 1.00 41.41 92 ALA A C 1
ATOM 702 O O . ALA A 1 92 ? 6.302 -18.385 -4.444 1.00 41.41 92 ALA A O 1
ATOM 703 N N . ALA A 1 93 ? 5.438 -16.861 -3.059 1.00 40.41 93 ALA A N 1
ATOM 704 C CA . ALA A 1 93 ? 4.407 -17.778 -2.585 1.00 40.41 93 ALA A CA 1
ATOM 705 C C . ALA A 1 93 ? 3.567 -18.145 -3.817 1.00 40.41 93 ALA A C 1
ATOM 707 O O . ALA A 1 93 ? 2.989 -17.246 -4.429 1.00 40.41 93 ALA A O 1
ATOM 708 N N . ASN A 1 94 ? 3.628 -19.412 -4.241 1.00 38.00 94 ASN A N 1
ATOM 709 C CA . ASN A 1 94 ? 2.975 -19.861 -5.464 1.00 38.00 94 ASN A CA 1
ATOM 710 C C . ASN A 1 94 ? 1.512 -19.431 -5.400 1.00 38.00 94 ASN A C 1
ATOM 712 O O . ASN A 1 94 ? 0.843 -19.818 -4.435 1.00 38.00 94 ASN A O 1
ATOM 716 N N . PRO A 1 95 ? 1.025 -18.653 -6.383 1.00 42.97 95 PRO A N 1
ATOM 717 C CA . PRO A 1 95 ? -0.365 -18.290 -6.395 1.00 42.97 95 PRO A CA 1
ATOM 718 C C . PRO A 1 95 ? -1.190 -19.576 -6.414 1.00 42.97 95 PRO A C 1
ATOM 720 O O . PRO A 1 95 ? -0.975 -20.435 -7.281 1.00 42.97 95 PRO A O 1
ATOM 723 N N . THR A 1 96 ? -2.078 -19.766 -5.440 1.00 45.59 96 THR A N 1
ATOM 724 C CA . THR A 1 96 ? -2.936 -20.960 -5.426 1.00 45.59 96 THR A CA 1
ATOM 725 C C . THR A 1 96 ? -3.817 -20.959 -6.679 1.00 45.59 96 THR A C 1
ATOM 727 O O . THR A 1 96 ? -3.968 -19.933 -7.337 1.00 45.59 96 THR A O 1
ATOM 730 N N . GLU A 1 97 ? -4.380 -22.099 -7.091 1.00 45.59 97 GLU A N 1
ATOM 731 C CA . GLU A 1 97 ? -5.144 -22.174 -8.354 1.00 45.59 97 GLU A CA 1
ATOM 732 C C . GLU A 1 97 ? -6.271 -21.127 -8.458 1.00 45.59 97 GLU A C 1
ATOM 734 O O . GLU A 1 97 ? -6.538 -20.646 -9.555 1.00 45.59 97 GLU A O 1
ATOM 739 N N . GLY A 1 98 ? -6.857 -20.687 -7.335 1.00 41.53 98 GLY A N 1
ATOM 740 C CA . GLY A 1 98 ? -7.815 -19.574 -7.314 1.00 41.53 98 GLY A CA 1
ATOM 741 C C . GLY A 1 98 ? -7.191 -18.212 -7.643 1.00 41.53 98 GLY A C 1
ATOM 742 O O . GLY A 1 98 ? -7.804 -17.375 -8.286 1.00 41.53 98 GLY A O 1
ATOM 743 N N . GLU A 1 99 ? -5.932 -17.987 -7.291 1.00 45.97 99 GLU A N 1
ATOM 744 C CA . GLU A 1 99 ? -5.197 -16.742 -7.538 1.00 45.97 99 GLU A CA 1
ATOM 745 C C . GLU A 1 99 ? -4.956 -16.482 -9.049 1.00 45.97 99 GLU A C 1
ATOM 747 O O . GLU A 1 99 ? -4.717 -15.342 -9.446 1.00 45.97 99 GLU A O 1
ATOM 752 N N . ARG A 1 100 ? -5.108 -17.505 -9.915 1.00 45.38 100 ARG A N 1
ATOM 753 C CA . ARG A 1 100 ? -4.911 -17.421 -11.380 1.00 45.38 100 ARG A CA 1
ATOM 754 C C . ARG A 1 100 ? -6.088 -16.843 -12.169 1.00 45.38 100 ARG A C 1
ATOM 756 O O . ARG A 1 100 ? -5.875 -16.395 -13.289 1.00 45.38 100 ARG A O 1
ATOM 763 N N . ASP A 1 101 ? -7.302 -16.810 -11.622 1.00 45.31 101 ASP A N 1
ATOM 764 C CA . ASP A 1 101 ? -8.489 -16.329 -12.355 1.00 45.31 101 ASP A CA 1
ATOM 765 C C . ASP A 1 101 ? -8.779 -14.827 -12.130 1.00 45.31 101 ASP A C 1
ATOM 767 O O . ASP A 1 101 ? -9.833 -14.321 -12.517 1.00 45.31 101 ASP A O 1
ATOM 771 N N . GLY A 1 102 ? -7.876 -14.082 -11.468 1.00 50.56 102 GLY A N 1
ATOM 772 C CA . GLY A 1 102 ? -8.115 -12.681 -11.059 1.00 50.56 102 GLY A CA 1
ATOM 773 C C . GLY A 1 102 ? -9.261 -12.525 -10.043 1.00 50.56 102 GLY A C 1
ATOM 774 O O . GLY A 1 102 ? -9.692 -11.419 -9.704 1.00 50.56 102 GLY A O 1
ATOM 775 N N . ILE A 1 103 ? -9.751 -13.661 -9.564 1.00 52.75 103 ILE A N 1
ATOM 776 C CA . ILE A 1 103 ? -10.784 -13.865 -8.575 1.00 52.75 103 ILE A CA 1
ATOM 777 C C . ILE A 1 103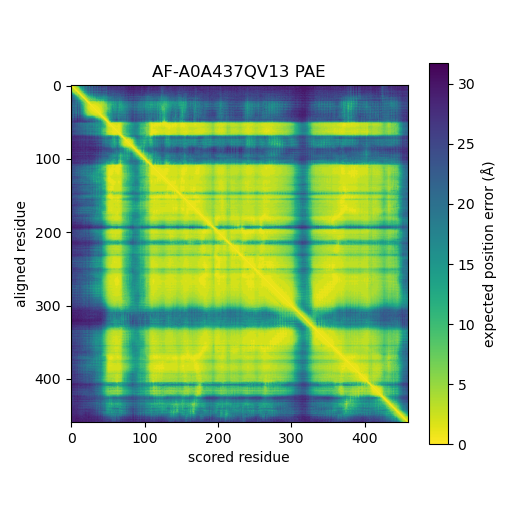 ? -10.056 -14.632 -7.480 1.00 52.75 103 ILE A C 1
ATOM 779 O O . ILE A 1 103 ? -9.884 -15.831 -7.619 1.00 52.75 103 ILE A O 1
ATOM 783 N N . GLY A 1 104 ? -9.586 -13.969 -6.418 1.00 56.94 104 GLY A N 1
ATOM 784 C CA . GLY A 1 104 ? -8.898 -14.670 -5.323 1.00 56.94 104 GLY A CA 1
ATOM 785 C C . GLY A 1 104 ? -9.741 -15.847 -4.824 1.00 56.94 104 GLY A C 1
ATOM 786 O O . GLY A 1 104 ? -10.951 -15.817 -5.030 1.00 56.94 104 GLY A O 1
ATOM 787 N N . GLU A 1 105 ? -9.141 -16.834 -4.141 1.00 55.34 105 GLU A N 1
ATOM 788 C CA . GLU A 1 105 ? -9.755 -18.122 -3.712 1.00 55.34 105 GLU A CA 1
ATOM 789 C C . GLU A 1 105 ? -11.213 -18.047 -3.210 1.00 55.34 105 GLU A C 1
ATOM 791 O O . GLU A 1 105 ? -11.966 -19.014 -3.246 1.00 55.34 105 GLU A O 1
ATOM 796 N N . ASN A 1 106 ? -11.618 -16.871 -2.743 1.00 55.22 106 ASN A N 1
ATOM 797 C CA . ASN A 1 106 ? -12.920 -16.542 -2.203 1.00 55.22 106 ASN A CA 1
ATOM 798 C C . ASN A 1 106 ? -13.933 -15.946 -3.205 1.00 55.22 106 ASN A C 1
ATOM 800 O O . ASN A 1 106 ? -14.974 -15.472 -2.757 1.00 55.22 106 ASN A O 1
ATOM 804 N N . GLY A 1 107 ? -13.662 -15.883 -4.512 1.00 63.25 107 GLY A N 1
ATOM 805 C CA . GLY A 1 107 ? -14.554 -15.194 -5.460 1.00 63.25 107 GLY A CA 1
ATOM 806 C C . GLY A 1 107 ? -14.295 -13.681 -5.594 1.00 63.25 107 GLY A C 1
ATOM 807 O O . GLY A 1 107 ? -15.036 -12.978 -6.278 1.00 63.25 107 GLY A O 1
ATOM 808 N N . SER A 1 108 ? -13.270 -13.150 -4.918 1.00 76.12 108 SER A N 1
ATOM 809 C CA . SER A 1 108 ? -13.074 -11.707 -4.721 1.00 76.12 108 SER A CA 1
ATOM 810 C C . SER A 1 108 ? -12.046 -11.109 -5.683 1.00 76.12 108 SER A C 1
ATOM 812 O O . SER A 1 108 ? -10.920 -11.588 -5.772 1.00 76.12 108 SER A O 1
ATOM 814 N N . GLN A 1 109 ? -12.370 -9.968 -6.302 1.00 88.31 109 GLN A N 1
ATOM 815 C CA . GLN A 1 109 ? -11.396 -9.153 -7.055 1.00 88.31 109 GLN A CA 1
ATOM 816 C C . GLN A 1 109 ? -10.346 -8.462 -6.157 1.00 88.31 109 GLN A C 1
ATOM 818 O O . GLN A 1 109 ? -9.457 -7.775 -6.657 1.00 88.31 109 GLN A O 1
ATOM 823 N N . TYR A 1 110 ? -10.475 -8.591 -4.835 1.00 92.44 110 TYR A N 1
ATOM 824 C CA . TYR A 1 110 ? -9.563 -8.043 -3.836 1.00 92.44 110 TYR A CA 1
ATOM 825 C C . TYR A 1 110 ? -8.910 -9.149 -3.011 1.00 92.44 110 TYR A C 1
ATOM 827 O O . TYR A 1 110 ? -9.546 -10.157 -2.697 1.00 92.44 110 TYR A O 1
ATOM 835 N N . TYR A 1 111 ? -7.670 -8.908 -2.597 1.00 91.62 111 TYR A N 1
ATOM 836 C CA . TYR A 1 111 ? -6.869 -9.808 -1.776 1.00 91.62 111 TYR A CA 1
ATOM 837 C C . TYR A 1 111 ? -6.081 -9.053 -0.706 1.00 91.62 111 TYR A C 1
ATOM 839 O O . TYR A 1 111 ? -5.981 -7.823 -0.720 1.00 91.62 111 TYR A O 1
ATOM 847 N N . GLY A 1 112 ? -5.494 -9.813 0.215 1.00 92.31 112 GLY A N 1
ATOM 848 C CA . GLY A 1 112 ? -4.613 -9.306 1.257 1.00 92.31 112 GLY A CA 1
ATOM 849 C C . GLY A 1 112 ? -5.118 -9.618 2.659 1.00 92.31 112 GLY A C 1
ATOM 850 O O . GLY A 1 112 ? -6.247 -10.064 2.853 1.00 92.31 112 GLY A O 1
ATOM 851 N N . TYR A 1 113 ? -4.261 -9.359 3.643 1.00 93.31 113 TYR A N 1
ATOM 852 C CA . TYR A 1 113 ? -4.495 -9.704 5.045 1.00 93.31 113 TYR A CA 1
ATOM 853 C C . TYR A 1 113 ? -5.839 -9.239 5.599 1.00 93.31 113 TYR A C 1
ATOM 855 O O . TYR A 1 113 ? -6.629 -10.036 6.101 1.00 93.31 113 TYR A O 1
ATOM 863 N N . SER A 1 114 ? -6.116 -7.943 5.486 1.00 95.44 114 SER A N 1
ATOM 864 C CA . SER A 1 114 ? -7.339 -7.359 6.028 1.00 95.44 114 SER A CA 1
ATOM 865 C C . SER A 1 114 ? -8.572 -7.800 5.240 1.00 95.44 114 SER A C 1
ATOM 867 O O . SER A 1 114 ? -9.652 -7.893 5.813 1.00 95.44 114 SER A O 1
ATOM 869 N N . VAL A 1 115 ? -8.419 -8.083 3.942 1.00 95.56 115 VAL A N 1
ATOM 870 C CA . VAL A 1 115 ? -9.509 -8.575 3.088 1.00 95.56 115 VAL A CA 1
ATOM 871 C C . VAL A 1 115 ? -9.899 -9.994 3.491 1.00 95.56 115 VAL A C 1
ATOM 873 O O . VAL A 1 115 ? -11.074 -10.250 3.737 1.00 95.56 115 VAL A O 1
ATOM 876 N N . GLU A 1 116 ? -8.925 -10.896 3.620 1.00 94.06 116 GLU A N 1
ATOM 877 C CA . GLU A 1 116 ? -9.156 -12.276 4.065 1.00 94.06 116 GLU A CA 1
ATOM 878 C C . GLU A 1 116 ? -9.766 -12.319 5.467 1.00 94.06 116 GLU A C 1
ATOM 880 O O . GLU A 1 116 ? -10.746 -13.024 5.685 1.00 94.06 116 GLU A O 1
ATOM 885 N N . LEU A 1 117 ? -9.267 -11.491 6.389 1.00 94.69 117 LEU A N 1
ATOM 886 C CA . LEU A 1 117 ? -9.797 -11.410 7.748 1.00 94.69 117 LEU A CA 1
ATOM 887 C C . LEU A 1 117 ? -11.279 -11.011 7.779 1.00 94.69 117 LEU A C 1
ATOM 889 O O . LEU A 1 117 ? -12.065 -11.589 8.529 1.00 94.69 117 LEU A O 1
ATOM 893 N N . CYS A 1 118 ? -11.676 -10.041 6.953 1.00 96.94 118 CYS A N 1
ATOM 894 C CA . CYS A 1 118 ? -13.067 -9.607 6.875 1.00 96.94 118 CYS A CA 1
ATOM 895 C C . CYS A 1 118 ? -13.967 -10.593 6.125 1.00 96.94 118 CYS A C 1
ATOM 897 O O . CYS A 1 118 ? -15.136 -10.722 6.479 1.00 96.94 118 CYS A O 1
ATOM 899 N N . LEU A 1 119 ? -13.440 -11.312 5.130 1.00 95.81 119 LEU A N 1
ATOM 900 C CA . LEU A 1 119 ? -14.159 -12.403 4.468 1.00 95.81 119 LEU A CA 1
ATOM 901 C C . LEU A 1 119 ? -14.415 -13.569 5.426 1.00 95.81 119 LEU A C 1
ATOM 903 O O . LEU A 1 119 ? -15.523 -14.098 5.466 1.00 95.81 119 LEU A O 1
ATOM 907 N N . ASP A 1 120 ? -13.423 -13.940 6.232 1.00 95.06 120 ASP A N 1
ATOM 908 C CA . ASP A 1 120 ? -13.571 -14.991 7.236 1.00 95.06 120 ASP A CA 1
ATOM 909 C C . ASP A 1 120 ? -14.562 -14.590 8.330 1.00 95.06 120 ASP A C 1
ATOM 911 O O . ASP A 1 120 ? -15.382 -15.415 8.743 1.00 95.06 120 ASP A O 1
ATOM 915 N N . PHE A 1 121 ? -14.543 -13.324 8.757 1.00 96.12 121 PHE A N 1
ATOM 916 C CA . PHE A 1 121 ? -15.568 -12.775 9.644 1.00 96.12 121 PHE A CA 1
ATOM 917 C C . PHE A 1 121 ? -16.954 -12.866 8.998 1.00 96.12 121 PHE A C 1
ATOM 919 O O . PHE A 1 121 ? -17.877 -13.407 9.604 1.00 96.12 121 PHE A O 1
ATOM 926 N N . ALA A 1 122 ? -17.086 -12.407 7.749 1.00 96.00 122 ALA A N 1
ATOM 927 C CA . ALA A 1 122 ? -18.352 -12.416 7.030 1.00 96.00 122 ALA A CA 1
ATOM 928 C C . ALA A 1 122 ? -18.951 -13.824 6.927 1.00 96.00 122 ALA A C 1
ATOM 930 O O . ALA A 1 122 ? -20.114 -14.025 7.262 1.00 96.00 122 ALA A O 1
ATOM 931 N N . ARG A 1 123 ? -18.131 -14.813 6.555 1.00 94.31 123 ARG A N 1
ATOM 932 C CA . ARG A 1 123 ? -18.525 -16.228 6.482 1.00 94.31 123 ARG A CA 1
ATOM 933 C C . ARG A 1 123 ? -18.934 -16.798 7.829 1.00 94.31 123 ARG A C 1
ATOM 935 O O . ARG A 1 123 ? -19.940 -17.492 7.906 1.00 94.31 123 ARG A O 1
ATOM 942 N N . THR A 1 124 ? -18.152 -16.515 8.873 1.00 94.00 124 THR A N 1
ATOM 943 C CA . THR A 1 124 ? -18.421 -17.006 10.236 1.00 94.00 124 THR A CA 1
ATOM 944 C C . THR A 1 124 ? -19.781 -16.513 10.731 1.00 94.00 124 THR A C 1
ATOM 946 O O . THR A 1 124 ? -20.507 -17.243 11.398 1.00 94.00 124 THR A O 1
ATOM 949 N N . GLU A 1 125 ? -20.149 -15.294 10.349 1.00 93.62 125 GLU A N 1
ATOM 950 C CA . GLU A 1 125 ? -21.398 -14.646 10.739 1.00 93.62 125 GLU A CA 1
ATOM 951 C C . GLU A 1 125 ? -22.553 -14.856 9.741 1.00 93.62 125 GLU A C 1
ATOM 953 O O . GLU A 1 125 ? -23.663 -14.384 9.985 1.00 93.62 125 GLU A O 1
ATOM 958 N N . GLY A 1 126 ? -22.312 -15.547 8.620 1.00 93.44 126 GLY A N 1
ATOM 959 C CA . GLY A 1 126 ? -23.319 -15.810 7.589 1.00 93.44 126 GLY A CA 1
ATOM 960 C C . GLY A 1 126 ? -23.740 -14.584 6.766 1.00 93.44 126 GLY A C 1
ATOM 961 O O . GLY A 1 126 ? -24.891 -14.518 6.336 1.00 93.44 126 GLY A O 1
ATOM 962 N N . TYR A 1 127 ? -22.848 -13.610 6.560 1.00 94.44 127 TYR A N 1
ATOM 963 C CA . TYR A 1 127 ? -23.094 -12.462 5.681 1.00 94.44 127 TYR A CA 1
ATOM 964 C C . TYR A 1 127 ? -22.753 -12.776 4.218 1.00 94.44 127 TYR A C 1
ATOM 966 O O . TYR A 1 127 ? -21.701 -13.351 3.925 1.00 94.44 127 TYR A O 1
ATOM 974 N N . ASP A 1 128 ? -23.583 -12.281 3.298 1.00 94.38 128 ASP A N 1
ATOM 975 C CA . ASP A 1 128 ? -23.166 -12.062 1.911 1.00 94.38 128 ASP A CA 1
ATOM 976 C C . ASP A 1 128 ? -22.207 -10.865 1.867 1.00 94.38 128 ASP A C 1
ATOM 978 O O . ASP A 1 128 ? -22.335 -9.940 2.667 1.00 94.38 128 ASP A O 1
ATOM 982 N N . VAL A 1 129 ? -21.253 -10.840 0.938 1.00 95.00 129 VAL A N 1
ATOM 983 C CA . VAL A 1 129 ? -20.237 -9.775 0.883 1.00 95.00 129 VAL A CA 1
ATOM 984 C C . VAL A 1 129 ? -20.372 -8.947 -0.385 1.00 95.00 129 VAL A C 1
ATOM 986 O O . VAL A 1 129 ? -20.375 -9.481 -1.491 1.00 95.00 129 VAL A O 1
ATOM 989 N N . GLU A 1 130 ? -20.398 -7.626 -0.216 1.00 95.25 130 GLU A N 1
ATOM 990 C CA . GLU A 1 130 ? -20.282 -6.650 -1.298 1.00 95.25 130 GLU A CA 1
ATOM 991 C C . GLU A 1 130 ? -19.027 -5.801 -1.065 1.00 95.25 130 GLU A C 1
ATOM 993 O O . GLU A 1 130 ? -18.874 -5.161 -0.024 1.00 95.25 130 GLU A O 1
ATOM 998 N N . PHE A 1 131 ? -18.098 -5.809 -2.022 1.00 95.44 131 PHE A N 1
ATOM 999 C CA . PHE A 1 131 ? -16.883 -5.005 -1.924 1.00 95.44 131 PHE A CA 1
ATOM 1000 C C . PHE A 1 131 ? -17.074 -3.622 -2.518 1.00 95.44 131 PHE A C 1
ATOM 1002 O O . PHE A 1 131 ? -17.435 -3.472 -3.683 1.00 95.44 131 PHE A O 1
ATOM 1009 N N . GLU A 1 132 ? -16.675 -2.622 -1.747 1.00 96.19 132 GLU A N 1
ATOM 1010 C CA . GLU A 1 132 ? -16.716 -1.225 -2.134 1.00 96.19 132 GLU A CA 1
ATOM 1011 C C . GLU A 1 132 ? -15.296 -0.662 -2.239 1.00 96.19 132 GLU A C 1
ATOM 1013 O O . GLU A 1 132 ? -14.586 -0.593 -1.229 1.00 96.19 132 GLU A O 1
ATOM 1018 N N . PRO A 1 133 ? -14.842 -0.233 -3.433 1.00 95.12 133 PRO A N 1
ATOM 1019 C CA . PRO A 1 133 ? -13.550 0.420 -3.555 1.00 95.12 133 PRO A CA 1
ATOM 1020 C C . PRO A 1 133 ? -13.533 1.711 -2.737 1.00 95.12 133 PRO A C 1
ATOM 1022 O O . PRO A 1 133 ? -14.443 2.550 -2.822 1.00 95.12 133 PRO A O 1
ATOM 1025 N N . VAL A 1 134 ? -12.455 1.877 -1.977 1.00 95.94 134 VAL A N 1
ATOM 1026 C CA . VAL A 1 134 ? -12.138 3.099 -1.247 1.00 95.94 134 VAL A CA 1
ATOM 1027 C C . VAL A 1 134 ? -10.691 3.521 -1.481 1.00 95.94 134 VAL A C 1
ATOM 1029 O O . VAL A 1 134 ? -9.824 2.724 -1.841 1.00 95.94 134 VAL A O 1
ATOM 1032 N N . ASP A 1 135 ? -10.409 4.785 -1.206 1.00 93.81 135 ASP A N 1
ATOM 1033 C CA . ASP A 1 135 ? -9.075 5.367 -1.208 1.00 93.81 135 ASP A CA 1
ATOM 1034 C C . ASP A 1 135 ? -8.875 6.228 0.062 1.00 93.81 135 ASP A C 1
ATOM 1036 O O . ASP A 1 135 ? -9.811 6.414 0.854 1.00 93.81 135 ASP A O 1
ATOM 1040 N N . PRO A 1 136 ? -7.659 6.747 0.325 1.00 92.06 136 PRO A N 1
ATOM 1041 C CA . PRO A 1 136 ? -7.404 7.569 1.509 1.00 92.06 136 PRO A CA 1
ATOM 1042 C C . PRO A 1 136 ? -8.311 8.804 1.650 1.00 92.06 136 PRO A C 1
ATOM 1044 O O . PRO A 1 136 ? -8.462 9.320 2.755 1.00 92.06 136 PRO A O 1
ATOM 1047 N N . SER A 1 137 ? -8.910 9.278 0.557 1.00 91.44 137 SER A N 1
ATOM 1048 C CA . SER A 1 137 ? -9.715 10.493 0.486 1.00 91.44 137 SER A CA 1
ATOM 1049 C C . SER A 1 137 ? -11.209 10.308 0.738 1.00 91.44 137 SER A C 1
ATOM 1051 O O . SER A 1 137 ? -11.833 11.282 1.147 1.00 91.44 137 SER A O 1
ATOM 1053 N N . ASN A 1 138 ? -11.768 9.110 0.530 1.00 94.25 138 ASN A N 1
ATOM 1054 C CA . ASN A 1 138 ? -13.215 8.864 0.639 1.00 94.25 138 ASN A CA 1
ATOM 1055 C C . ASN A 1 138 ? -13.606 7.782 1.663 1.00 94.25 138 ASN A C 1
ATOM 1057 O O . ASN A 1 138 ? -14.774 7.694 2.044 1.00 94.25 138 ASN A O 1
ATOM 1061 N N . ARG A 1 139 ? -12.652 6.970 2.145 1.00 95.50 139 ARG A N 1
ATOM 1062 C CA . ARG A 1 139 ? -12.939 5.790 2.984 1.00 95.50 139 ARG A CA 1
ATOM 1063 C C . ARG A 1 139 ? -13.751 6.094 4.244 1.00 95.50 139 ARG A C 1
ATOM 1065 O O . ARG A 1 139 ? -14.622 5.314 4.613 1.00 95.50 139 ARG A O 1
ATOM 1072 N N . PHE A 1 140 ? -13.493 7.231 4.888 1.00 95.31 140 PHE A N 1
ATOM 1073 C CA . PHE A 1 140 ? -14.192 7.619 6.115 1.00 95.31 140 PHE A CA 1
ATOM 1074 C C . PHE A 1 140 ? -15.571 8.232 5.850 1.00 95.31 140 PHE A C 1
ATOM 1076 O O . PHE A 1 140 ? -16.467 8.043 6.665 1.00 95.31 140 PHE A O 1
ATOM 1083 N N . ASP A 1 141 ? -15.779 8.889 4.707 1.00 93.69 141 ASP A N 1
ATOM 1084 C CA . ASP A 1 141 ? -17.088 9.440 4.332 1.00 93.69 141 ASP A CA 1
ATOM 1085 C C . ASP A 1 141 ? -18.055 8.317 3.943 1.00 93.69 141 ASP A C 1
ATOM 1087 O O . ASP A 1 141 ? -19.237 8.347 4.296 1.00 93.69 141 ASP A O 1
ATOM 1091 N N . LYS A 1 142 ? -17.545 7.288 3.252 1.00 95.00 142 LYS A N 1
ATOM 1092 C CA . LYS A 1 142 ? -18.294 6.057 2.967 1.00 95.00 142 LYS A CA 1
ATOM 1093 C C . LYS A 1 142 ? -18.643 5.308 4.250 1.00 95.00 142 LYS A C 1
ATOM 1095 O O . LYS A 1 142 ? -19.780 4.868 4.403 1.00 95.00 142 LYS A O 1
ATOM 1100 N N . LEU A 1 143 ? -17.705 5.209 5.196 1.00 95.19 143 LEU A N 1
ATOM 1101 C CA . LEU A 1 143 ? -17.944 4.556 6.488 1.00 95.19 143 LEU A CA 1
ATOM 1102 C C . LEU A 1 143 ? -18.938 5.333 7.361 1.00 95.19 143 LEU A C 1
ATOM 1104 O O . LEU A 1 143 ? -19.792 4.743 8.015 1.00 95.19 143 LEU A O 1
ATOM 1108 N N . ALA A 1 144 ? -18.866 6.664 7.349 1.00 93.00 144 ALA A N 1
ATOM 1109 C CA . ALA A 1 144 ? -19.805 7.522 8.066 1.00 93.00 144 ALA A CA 1
ATOM 1110 C C . ALA A 1 144 ? -21.204 7.564 7.422 1.00 93.00 144 ALA A C 1
ATOM 1112 O O . ALA A 1 144 ? -22.125 8.128 8.012 1.00 93.00 144 ALA A O 1
ATOM 1113 N N . GLY A 1 145 ? -21.373 6.990 6.225 1.00 90.50 145 GLY A N 1
ATOM 1114 C CA . GLY A 1 145 ? -22.640 6.990 5.496 1.00 90.50 145 GLY A CA 1
ATOM 1115 C C . GLY A 1 145 ? -23.037 8.362 4.949 1.00 90.50 145 GLY A C 1
ATOM 1116 O O . GLY A 1 145 ? -24.221 8.616 4.754 1.00 90.50 145 GLY A O 1
ATOM 1117 N N . THR A 1 146 ? -22.075 9.257 4.718 1.00 86.31 146 THR A N 1
ATOM 1118 C CA . THR A 1 146 ? -22.327 10.607 4.175 1.00 86.31 146 THR A CA 1
ATOM 1119 C C . THR A 1 146 ? -21.987 10.751 2.703 1.00 86.31 146 THR A C 1
ATOM 1121 O O . THR A 1 146 ? -22.006 11.854 2.166 1.00 86.31 146 THR A O 1
ATOM 1124 N N . SER A 1 147 ? -21.669 9.638 2.057 1.00 87.06 147 SER A N 1
ATOM 1125 C CA . SER A 1 147 ? -21.520 9.530 0.613 1.00 87.06 147 SER A CA 1
ATOM 1126 C C . SER A 1 147 ? -22.375 8.375 0.104 1.00 87.06 147 SER A C 1
ATOM 1128 O O . SER A 1 147 ? -22.830 7.529 0.881 1.00 87.06 147 SER A O 1
ATOM 1130 N N . GLU A 1 148 ? -22.605 8.355 -1.204 1.00 81.31 148 GLU A N 1
ATOM 1131 C CA . GLU A 1 148 ? -23.168 7.190 -1.880 1.00 81.31 148 GLU A CA 1
ATOM 1132 C C . GLU A 1 148 ? -22.257 5.970 -1.670 1.00 81.31 148 GLU A C 1
ATOM 1134 O O . GLU A 1 148 ? -21.048 6.103 -1.462 1.00 81.31 148 GLU A O 1
ATOM 1139 N N . ASN A 1 149 ? -22.833 4.769 -1.733 1.00 88.69 149 ASN A N 1
ATOM 1140 C CA . ASN A 1 149 ? -22.101 3.511 -1.544 1.00 88.69 149 ASN A CA 1
ATOM 1141 C C . ASN A 1 149 ? -21.446 3.411 -0.155 1.00 88.69 149 ASN A C 1
ATOM 1143 O O . ASN A 1 149 ? -20.237 3.212 -0.004 1.00 88.69 149 ASN A O 1
ATOM 1147 N N . ARG A 1 150 ? -22.291 3.585 0.872 1.00 94.12 150 ARG A N 1
ATOM 1148 C CA . ARG A 1 150 ? -21.948 3.368 2.281 1.00 94.12 150 ARG A CA 1
ATOM 1149 C C . ARG A 1 150 ? -21.333 1.983 2.484 1.00 94.12 150 ARG A C 1
ATOM 1151 O O . ARG A 1 150 ? -21.831 1.007 1.929 1.00 94.12 150 ARG A O 1
ATOM 1158 N N . ILE A 1 151 ? -20.331 1.922 3.357 1.00 96.56 151 ILE A N 1
ATOM 1159 C CA . ILE A 1 151 ? -19.713 0.680 3.833 1.00 96.56 151 ILE A CA 1
ATOM 1160 C C . ILE A 1 151 ? -20.033 0.446 5.312 1.00 96.56 151 ILE A C 1
ATOM 1162 O O . ILE A 1 151 ? -20.240 1.398 6.069 1.00 96.56 151 ILE A O 1
ATOM 1166 N N . ASP A 1 152 ? -20.045 -0.817 5.723 1.00 97.06 152 ASP A N 1
ATOM 1167 C CA . ASP A 1 152 ? -20.304 -1.244 7.103 1.00 97.06 152 ASP A CA 1
ATOM 1168 C C . ASP A 1 152 ? -19.010 -1.470 7.886 1.00 97.06 152 ASP A C 1
ATOM 1170 O O . ASP A 1 152 ? -18.966 -1.307 9.107 1.00 97.06 152 ASP A O 1
ATOM 1174 N N . ILE A 1 153 ? -17.943 -1.827 7.175 1.00 97.88 153 ILE A N 1
ATOM 1175 C CA . ILE A 1 153 ? -16.617 -2.052 7.734 1.00 97.88 153 ILE A CA 1
ATOM 1176 C C . ILE A 1 153 ? -15.550 -1.616 6.732 1.00 97.88 153 ILE A C 1
ATOM 1178 O O . ILE A 1 153 ? -15.645 -1.874 5.533 1.00 97.88 153 ILE A O 1
ATOM 1182 N N . LEU A 1 154 ? -14.521 -0.934 7.225 1.00 98.00 154 LEU A N 1
ATOM 1183 C CA . LEU A 1 154 ? -13.334 -0.578 6.461 1.00 98.00 154 LEU A CA 1
ATOM 1184 C C . LEU A 1 154 ? -12.243 -1.625 6.709 1.00 98.00 154 LEU A C 1
ATOM 1186 O O . LEU A 1 154 ? -11.651 -1.672 7.791 1.00 98.00 154 LEU A O 1
ATOM 1190 N N . CYS A 1 155 ? -11.960 -2.425 5.683 1.00 95.88 155 CYS A N 1
ATOM 1191 C CA . CYS A 1 155 ? -10.981 -3.505 5.694 1.00 95.88 155 CYS A CA 1
ATOM 1192 C C . CYS A 1 155 ? -9.783 -3.147 4.814 1.00 95.88 155 CYS A C 1
ATOM 1194 O O . CYS A 1 155 ? -9.782 -3.307 3.596 1.00 95.88 155 CYS A O 1
ATOM 1196 N N . GLY A 1 156 ? -8.733 -2.637 5.449 1.00 91.31 156 GLY A N 1
ATOM 1197 C CA . GLY A 1 156 ? -7.474 -2.308 4.792 1.00 91.31 156 GLY A CA 1
ATOM 1198 C C . GLY A 1 156 ? -6.463 -1.743 5.779 1.00 91.31 156 GLY A C 1
ATOM 1199 O O . GLY A 1 156 ? -6.709 -1.713 6.983 1.00 91.31 156 GLY A O 1
ATOM 1200 N N . ALA A 1 157 ? -5.343 -1.241 5.262 1.00 92.69 157 ALA A N 1
ATOM 1201 C CA . ALA A 1 157 ? -4.306 -0.589 6.061 1.00 92.69 157 ALA A CA 1
ATOM 1202 C C . ALA A 1 157 ? -4.816 0.731 6.681 1.00 92.69 157 ALA A C 1
ATOM 1204 O O . ALA A 1 157 ? -4.733 1.806 6.065 1.00 92.69 157 ALA A O 1
ATOM 1205 N N . THR A 1 158 ? -5.397 0.642 7.881 1.00 95.50 158 THR A N 1
ATOM 1206 C CA . THR A 1 158 ? -5.935 1.786 8.623 1.00 95.50 158 THR A CA 1
ATOM 1207 C C . THR A 1 158 ? -5.386 1.824 10.039 1.00 95.50 158 THR A C 1
ATOM 1209 O O . THR A 1 158 ? -5.666 0.959 10.864 1.00 95.50 158 THR A O 1
ATOM 1212 N N . THR A 1 159 ? -4.631 2.879 10.319 1.00 94.75 159 THR A N 1
ATOM 1213 C CA . THR A 1 159 ? -4.031 3.148 11.622 1.00 94.75 159 THR A CA 1
ATOM 1214 C C . THR A 1 159 ? -5.085 3.607 12.626 1.00 94.75 159 THR A C 1
ATOM 1216 O O . THR A 1 159 ? -5.804 4.581 12.382 1.00 94.75 159 THR A O 1
ATOM 1219 N N . ALA A 1 160 ? -5.142 2.954 13.785 1.00 95.00 160 ALA A N 1
ATOM 1220 C CA . ALA A 1 160 ? -6.023 3.295 14.898 1.00 95.00 160 ALA A CA 1
ATOM 1221 C C . ALA A 1 160 ? -5.507 4.532 15.660 1.00 95.00 160 ALA A C 1
ATOM 1223 O O . ALA A 1 160 ? -5.062 4.454 16.802 1.00 95.00 160 ALA A O 1
ATOM 1224 N N . THR A 1 161 ? -5.521 5.698 15.010 1.00 92.25 161 THR A N 1
ATOM 1225 C CA . THR A 1 161 ? -5.140 6.960 15.661 1.00 92.25 161 THR A CA 1
ATOM 1226 C C . THR A 1 161 ? -6.243 7.447 16.603 1.00 92.25 161 THR A C 1
ATOM 1228 O O . THR A 1 161 ? -7.424 7.151 16.403 1.00 92.25 161 THR A O 1
ATOM 1231 N N . LEU A 1 162 ? -5.887 8.292 17.578 1.00 91.06 162 LEU A N 1
ATOM 1232 C CA . LEU A 1 162 ? -6.867 8.941 18.461 1.00 91.06 162 LEU A CA 1
ATOM 1233 C C . LEU A 1 162 ? -7.940 9.715 17.678 1.00 91.06 162 LEU A C 1
ATOM 1235 O O . LEU A 1 162 ? -9.094 9.772 18.098 1.00 91.06 162 LEU A O 1
ATOM 1239 N N . ASN A 1 163 ? -7.582 10.287 16.523 1.00 89.06 163 ASN A N 1
ATOM 1240 C CA . ASN A 1 163 ? -8.539 10.991 15.675 1.00 89.06 163 ASN A CA 1
ATOM 1241 C C . ASN A 1 163 ? -9.536 10.031 15.009 1.00 89.06 163 ASN A C 1
ATOM 1243 O O . ASN A 1 163 ? -10.718 10.351 14.951 1.00 89.06 163 ASN A O 1
ATOM 1247 N N . VAL A 1 164 ? -9.099 8.845 14.563 1.00 93.06 164 VAL A N 1
ATOM 1248 C CA . VAL A 1 164 ? -10.025 7.817 14.051 1.00 93.06 164 VAL A CA 1
ATOM 1249 C C . VAL A 1 164 ? -10.959 7.347 15.167 1.00 93.06 164 VAL A C 1
ATOM 1251 O O . VAL A 1 164 ? -12.174 7.377 14.994 1.00 93.06 164 VAL A O 1
ATOM 1254 N N . MET A 1 165 ? -10.417 7.012 16.342 1.00 94.50 165 MET A N 1
ATOM 1255 C CA . MET A 1 165 ? -11.193 6.506 17.489 1.00 94.50 165 MET A CA 1
ATOM 1256 C C . MET A 1 165 ? -12.226 7.507 18.029 1.00 94.50 165 MET A C 1
ATOM 1258 O O . MET A 1 165 ? -13.240 7.120 18.617 1.00 94.50 165 MET A O 1
ATOM 1262 N N . LYS A 1 166 ? -11.985 8.806 17.823 1.00 93.06 166 LYS A N 1
ATOM 1263 C CA . LYS A 1 166 ? -12.925 9.866 18.191 1.00 93.06 166 LYS A CA 1
ATOM 1264 C C . LYS A 1 166 ? -14.237 9.793 17.403 1.00 93.06 166 LYS A C 1
ATOM 1266 O O . LYS A 1 166 ? -15.280 10.124 17.959 1.00 93.06 166 LYS A O 1
ATOM 1271 N N . TYR A 1 167 ? -14.193 9.396 16.131 1.00 92.94 167 TYR A N 1
ATOM 1272 C CA . TYR A 1 167 ? -15.357 9.442 15.230 1.00 92.94 167 TYR A CA 1
ATOM 1273 C C . TYR A 1 167 ? -15.874 8.068 14.813 1.00 92.94 167 TYR A C 1
ATOM 1275 O O . TYR A 1 167 ? -17.025 7.953 14.400 1.00 92.94 167 TYR A O 1
ATOM 1283 N N . PHE A 1 168 ? -15.050 7.037 14.953 1.00 95.69 168 PHE A N 1
ATOM 1284 C CA . PHE A 1 168 ? -15.352 5.673 14.553 1.00 95.69 168 PHE A CA 1
ATOM 1285 C C . PHE A 1 168 ? -15.044 4.705 15.687 1.00 95.69 168 PHE A C 1
ATOM 1287 O O . PHE A 1 168 ? -14.357 5.054 16.654 1.00 95.69 168 PHE A O 1
ATOM 1294 N N . ASP A 1 169 ? -15.563 3.492 15.567 1.00 95.62 169 ASP A N 1
ATOM 1295 C CA . ASP A 1 169 ? -15.112 2.389 16.400 1.00 95.62 169 ASP A CA 1
ATOM 1296 C C . ASP A 1 169 ? -13.997 1.636 15.687 1.00 95.62 169 ASP A C 1
ATOM 1298 O O . ASP A 1 169 ? -13.993 1.493 14.464 1.00 95.62 169 ASP A O 1
ATOM 1302 N N . VAL A 1 170 ? -13.022 1.185 16.466 1.00 96.81 170 VAL A N 1
ATOM 1303 C CA . VAL A 1 170 ? -11.888 0.405 15.980 1.00 96.81 170 VAL A CA 1
ATOM 1304 C C . VAL A 1 170 ? -11.934 -0.960 16.643 1.00 96.81 170 VAL A C 1
ATOM 1306 O O . VAL A 1 170 ? -12.223 -1.064 17.837 1.00 96.81 170 VAL A O 1
ATOM 1309 N N . SER A 1 171 ? -11.677 -2.006 15.867 1.00 96.62 171 SER A N 1
ATOM 1310 C CA . SER A 1 171 ? -11.545 -3.359 16.394 1.00 96.62 171 SER A CA 1
ATOM 1311 C C . SER A 1 171 ? -10.328 -3.487 17.321 1.00 96.62 171 SER A C 1
ATOM 1313 O O . SER A 1 171 ? -9.510 -2.569 17.445 1.00 96.62 171 SER A O 1
ATOM 1315 N N . LEU A 1 172 ? -10.142 -4.674 17.902 1.00 94.31 172 LEU A N 1
ATOM 1316 C CA . LEU A 1 172 ? -8.827 -5.111 18.365 1.00 94.31 172 LEU A CA 1
ATOM 1317 C C . LEU A 1 172 ? -7.791 -4.883 17.258 1.00 94.31 172 LEU A C 1
ATOM 1319 O O . LEU A 1 172 ? -8.099 -5.009 16.067 1.00 94.31 172 LEU A O 1
ATOM 1323 N N . TYR A 1 173 ? -6.569 -4.527 17.652 1.00 94.25 173 TYR A N 1
ATOM 1324 C CA . TYR A 1 173 ? -5.492 -4.321 16.693 1.00 94.25 173 TYR A CA 1
ATOM 1325 C C . TYR A 1 173 ? -5.244 -5.606 15.918 1.00 94.25 173 TYR A C 1
ATOM 1327 O O . TYR A 1 173 ? -5.022 -6.658 16.509 1.00 94.25 173 TYR A O 1
ATOM 1335 N N . THR A 1 174 ? -5.314 -5.503 14.598 1.00 92.75 174 THR A N 1
ATOM 1336 C CA . THR A 1 174 ? -5.170 -6.637 13.692 1.00 92.75 174 THR A CA 1
ATOM 1337 C C . THR A 1 174 ? -3.750 -6.808 13.194 1.00 92.75 174 THR A C 1
ATOM 1339 O O . THR A 1 174 ? -3.392 -7.892 12.751 1.00 92.75 174 THR A O 1
ATOM 1342 N N . PHE A 1 175 ? -2.944 -5.752 13.248 1.00 92.12 175 PHE A N 1
ATOM 1343 C CA . PHE A 1 175 ? -1.550 -5.771 12.834 1.00 92.12 175 PHE A CA 1
ATOM 1344 C C . PHE A 1 175 ? -0.797 -4.641 13.538 1.00 92.12 175 PHE A C 1
ATOM 1346 O O . PHE A 1 175 ? -1.390 -3.603 13.843 1.00 92.12 175 PHE A O 1
ATOM 1353 N N . LEU A 1 176 ? 0.505 -4.802 13.760 1.00 91.19 176 LEU A N 1
ATOM 1354 C CA . LEU A 1 176 ? 1.378 -3.716 14.193 1.00 91.19 176 LEU A CA 1
ATOM 1355 C C . LEU A 1 176 ? 2.482 -3.531 13.168 1.00 91.19 176 LEU A C 1
ATOM 1357 O O . LEU A 1 176 ? 3.227 -4.459 12.883 1.00 91.19 176 LEU A O 1
ATOM 1361 N N . THR A 1 177 ? 2.583 -2.330 12.614 1.00 90.00 177 THR A N 1
ATOM 1362 C CA . THR A 1 177 ? 3.600 -2.009 11.613 1.00 90.00 177 THR A CA 1
ATOM 1363 C C . THR A 1 177 ? 4.411 -0.797 12.031 1.00 90.00 177 THR A C 1
ATOM 1365 O O . THR A 1 177 ? 3.985 0.005 12.860 1.00 90.00 177 THR A O 1
ATOM 1368 N N . ALA A 1 178 ? 5.579 -0.636 11.423 1.00 90.75 178 ALA A N 1
ATOM 1369 C CA . ALA A 1 178 ? 6.333 0.602 11.464 1.00 90.75 178 ALA A CA 1
ATOM 1370 C C . ALA A 1 178 ? 6.074 1.435 10.203 1.00 90.75 178 ALA A C 1
ATOM 1372 O O . ALA A 1 178 ? 6.028 0.900 9.093 1.00 90.75 178 ALA A O 1
ATOM 1373 N N . THR A 1 179 ? 5.983 2.752 10.358 1.00 93.06 179 THR A N 1
ATOM 1374 C CA . THR A 1 179 ? 6.264 3.685 9.266 1.00 93.06 179 THR A CA 1
ATOM 1375 C C . THR A 1 179 ? 7.773 3.768 9.099 1.00 93.06 179 THR A C 1
ATOM 1377 O O . THR A 1 179 ? 8.494 4.063 10.054 1.00 93.06 179 THR A O 1
ATOM 1380 N N . SER A 1 180 ? 8.241 3.514 7.885 1.00 95.19 180 SER A N 1
ATOM 1381 C CA . SER A 1 180 ? 9.652 3.564 7.513 1.00 95.19 180 SER A CA 1
ATOM 1382 C C . SER A 1 180 ? 9.786 4.255 6.155 1.00 95.19 180 SER A C 1
ATOM 1384 O O . SER A 1 180 ? 8.888 4.991 5.735 1.00 95.19 180 SER A O 1
ATOM 1386 N N . TYR A 1 181 ? 10.910 4.075 5.470 1.00 97.50 181 TYR A N 1
ATOM 1387 C CA . TYR A 1 181 ? 11.138 4.681 4.172 1.00 97.50 181 TYR A CA 1
ATOM 1388 C C . TYR A 1 181 ? 12.008 3.819 3.252 1.00 97.50 181 TYR A C 1
ATOM 1390 O O . TYR A 1 181 ? 12.905 3.107 3.699 1.00 97.50 181 TYR A O 1
ATOM 1398 N N . LEU A 1 182 ? 11.734 3.897 1.949 1.00 97.81 182 LEU A N 1
ATOM 1399 C CA . LEU A 1 182 ? 12.642 3.423 0.908 1.00 97.81 182 LEU A CA 1
ATOM 1400 C C . LEU A 1 182 ? 13.697 4.482 0.622 1.00 97.81 182 LEU A C 1
ATOM 1402 O O . LEU A 1 182 ? 13.431 5.684 0.707 1.00 97.81 182 LEU A O 1
ATOM 1406 N N . VAL A 1 183 ? 14.868 4.006 0.229 1.00 97.06 183 VAL A N 1
ATOM 1407 C CA . VAL A 1 183 ? 16.062 4.800 -0.013 1.00 97.06 183 VAL A CA 1
ATOM 1408 C C . VAL A 1 183 ? 16.458 4.681 -1.481 1.00 97.06 183 VAL A C 1
ATOM 1410 O O . VAL A 1 183 ? 16.569 3.568 -1.991 1.00 97.06 183 VAL A O 1
ATOM 1413 N N . ALA A 1 184 ? 16.636 5.811 -2.174 1.00 96.94 184 ALA A N 1
ATOM 1414 C CA . ALA A 1 184 ? 17.103 5.817 -3.558 1.00 96.94 184 ALA A CA 1
ATOM 1415 C C . ALA A 1 184 ? 18.593 5.424 -3.655 1.00 96.94 184 ALA A C 1
ATOM 1417 O O . ALA A 1 184 ? 19.372 5.764 -2.757 1.00 96.94 184 ALA A O 1
ATOM 1418 N N . PRO A 1 185 ? 19.025 4.795 -4.765 1.00 94.75 185 PRO A N 1
ATOM 1419 C CA . PRO A 1 185 ? 20.418 4.401 -4.947 1.00 94.75 185 PRO A CA 1
ATOM 1420 C C . PRO A 1 185 ? 21.386 5.591 -4.846 1.00 94.75 185 PRO A C 1
ATOM 1422 O O . PRO A 1 185 ? 21.247 6.585 -5.561 1.00 94.75 185 PRO A O 1
ATOM 1425 N N . GLY A 1 186 ? 22.412 5.472 -3.998 1.00 90.88 186 GLY A N 1
ATOM 1426 C CA . GLY A 1 186 ? 23.502 6.447 -3.890 1.00 90.88 186 GLY A CA 1
ATOM 1427 C C . GLY A 1 186 ? 23.180 7.707 -3.082 1.00 90.88 186 GLY A C 1
ATOM 1428 O O . GLY A 1 186 ? 23.951 8.675 -3.139 1.00 90.88 186 GLY A O 1
ATOM 1429 N N . ILE A 1 187 ? 22.075 7.722 -2.328 1.00 91.12 187 ILE A N 1
ATOM 1430 C CA . ILE A 1 187 ? 21.688 8.871 -1.501 1.00 91.12 187 ILE A CA 1
ATOM 1431 C C . ILE A 1 187 ? 22.725 9.213 -0.424 1.00 91.12 187 ILE A C 1
ATOM 1433 O O . ILE A 1 187 ? 22.807 10.360 0.017 1.00 91.12 187 ILE A O 1
ATOM 1437 N N . GLU A 1 188 ? 23.546 8.250 -0.005 1.00 88.12 188 GLU A N 1
ATOM 1438 C CA . GLU A 1 188 ? 24.543 8.403 1.057 1.00 88.12 188 GLU A CA 1
ATOM 1439 C C . GLU A 1 188 ? 25.544 9.497 0.685 1.00 88.12 188 GLU A C 1
ATOM 1441 O O . GLU A 1 188 ? 25.937 10.320 1.517 1.00 88.12 188 GLU A O 1
ATOM 1446 N N . LYS A 1 189 ? 25.874 9.580 -0.611 1.00 86.81 189 LYS A N 1
ATOM 1447 C CA . LYS A 1 189 ? 26.708 10.648 -1.164 1.00 86.81 189 LYS A CA 1
ATOM 1448 C C . LYS A 1 189 ? 26.057 12.008 -0.938 1.00 86.81 189 LYS A C 1
ATOM 1450 O O . LYS A 1 189 ? 26.745 12.964 -0.606 1.00 86.81 189 LYS A O 1
ATOM 1455 N N . LYS A 1 190 ? 24.736 12.119 -1.062 1.00 85.38 190 LYS A N 1
ATOM 1456 C CA . LYS A 1 190 ? 24.005 13.379 -0.884 1.00 85.38 190 LYS A CA 1
ATOM 1457 C C . LYS A 1 190 ? 23.856 13.774 0.584 1.00 85.38 190 LYS A C 1
ATOM 1459 O O . LYS A 1 190 ? 24.006 14.952 0.895 1.00 85.38 190 LYS A O 1
ATOM 1464 N N . ILE A 1 191 ? 23.609 12.805 1.468 1.00 83.56 191 ILE A N 1
ATOM 1465 C CA . ILE A 1 191 ? 23.500 13.030 2.919 1.00 83.56 191 ILE A CA 1
ATOM 1466 C C . ILE A 1 191 ? 24.842 13.535 3.485 1.00 83.56 191 ILE A C 1
ATOM 1468 O O . ILE A 1 191 ? 24.850 14.418 4.339 1.00 83.56 191 ILE A O 1
ATOM 1472 N N . GLY A 1 192 ? 25.979 13.055 2.959 1.00 74.19 192 GLY A N 1
ATOM 1473 C CA . GLY A 1 192 ? 27.315 13.475 3.402 1.00 74.19 192 GLY A CA 1
ATOM 1474 C C . GLY A 1 192 ? 27.885 14.747 2.752 1.00 74.19 192 GLY A C 1
ATOM 1475 O O . GLY A 1 192 ? 28.685 15.437 3.377 1.00 74.19 192 GLY A O 1
ATOM 1476 N N . SER A 1 193 ? 27.492 15.090 1.518 1.00 69.12 193 SER A N 1
ATOM 1477 C CA . SER A 1 193 ? 28.225 16.081 0.695 1.00 69.12 193 SER A CA 1
ATOM 1478 C C . SER A 1 193 ? 27.773 17.548 0.822 1.00 69.12 193 SER A C 1
ATOM 1480 O O . SER A 1 193 ? 28.180 18.383 0.017 1.00 69.12 193 SER A O 1
ATOM 1482 N N . GLY A 1 194 ? 26.948 17.918 1.808 1.00 62.72 194 GLY A N 1
ATOM 1483 C CA . GLY A 1 194 ? 26.667 19.334 2.106 1.00 62.72 194 GLY A CA 1
ATOM 1484 C C . GLY A 1 194 ? 25.294 19.869 1.644 1.00 62.72 194 GLY A C 1
ATOM 1485 O O . GLY A 1 194 ? 24.274 19.300 2.033 1.00 62.72 194 GLY A O 1
ATOM 1486 N N . PRO A 1 195 ? 25.192 21.043 0.977 1.00 61.41 195 PRO A N 1
ATOM 1487 C CA . PRO A 1 195 ? 23.973 21.879 0.915 1.00 61.41 195 PRO A CA 1
ATOM 1488 C C . PRO A 1 195 ? 22.808 21.316 0.077 1.00 61.41 195 PRO A C 1
ATOM 1490 O O . PRO A 1 195 ? 21.778 21.977 -0.051 1.00 61.41 195 PRO A O 1
ATOM 1493 N N . GLY A 1 196 ? 22.936 20.104 -0.469 1.00 75.88 196 GLY A N 1
ATOM 1494 C CA . GLY A 1 196 ? 21.876 19.453 -1.232 1.00 75.88 196 GLY A CA 1
ATOM 1495 C C . GLY A 1 196 ? 20.609 19.229 -0.402 1.00 75.88 196 GLY A C 1
ATOM 1496 O O . GLY A 1 196 ? 20.659 18.878 0.774 1.00 75.88 196 GLY A O 1
ATOM 1497 N N . SER A 1 197 ? 19.457 19.431 -1.031 1.00 89.94 197 SER A N 1
ATOM 1498 C CA . SER A 1 197 ? 18.135 19.191 -0.441 1.00 89.94 197 SER A CA 1
ATOM 1499 C C . SER A 1 197 ? 17.654 17.777 -0.751 1.00 89.94 197 SER A C 1
ATOM 1501 O O . SER A 1 197 ? 17.750 17.322 -1.894 1.00 89.94 197 SER A O 1
ATOM 1503 N N . ILE A 1 198 ? 17.117 17.100 0.261 1.00 94.12 198 ILE A N 1
ATOM 1504 C CA . ILE A 1 198 ? 16.595 15.733 0.193 1.00 94.12 198 ILE A CA 1
ATOM 1505 C C . ILE A 1 198 ? 15.097 15.804 -0.106 1.00 94.12 198 ILE A C 1
ATOM 1507 O O . ILE A 1 198 ? 14.349 16.528 0.546 1.00 94.12 198 ILE A O 1
ATOM 1511 N N . THR A 1 199 ? 14.658 15.070 -1.117 1.00 95.81 199 THR A N 1
ATOM 1512 C CA . THR A 1 199 ? 13.295 15.059 -1.639 1.00 95.81 199 THR A CA 1
ATOM 1513 C C . THR A 1 199 ? 12.587 13.796 -1.174 1.00 95.81 199 THR A C 1
ATOM 1515 O O . THR A 1 199 ? 12.922 12.698 -1.599 1.00 95.81 199 THR A O 1
ATOM 1518 N N . ILE A 1 200 ? 11.585 13.944 -0.323 1.00 96.50 200 ILE A N 1
ATOM 1519 C CA . ILE A 1 200 ? 10.857 12.846 0.301 1.00 96.50 200 ILE A CA 1
ATOM 1520 C C . ILE A 1 200 ? 9.500 12.701 -0.391 1.00 96.50 200 ILE A C 1
ATOM 1522 O O . ILE A 1 200 ? 8.679 13.620 -0.387 1.00 96.50 200 ILE A O 1
ATOM 1526 N N . GLY A 1 201 ? 9.263 11.554 -1.013 1.00 97.19 201 GLY A N 1
ATOM 1527 C CA . GLY A 1 201 ? 7.967 11.169 -1.549 1.00 97.19 201 GLY A CA 1
ATOM 1528 C C . GLY A 1 201 ? 7.004 10.728 -0.445 1.00 97.19 201 GLY A C 1
ATOM 1529 O O . GLY A 1 201 ? 7.429 10.061 0.495 1.00 97.19 201 GLY A O 1
ATOM 1530 N N . PHE A 1 202 ? 5.712 11.032 -0.582 1.00 96.50 202 PHE A N 1
ATOM 1531 C CA . PHE A 1 202 ? 4.661 10.575 0.342 1.00 96.50 202 PHE A CA 1
ATOM 1532 C C . PHE A 1 202 ? 3.305 10.392 -0.365 1.00 96.50 202 PHE A C 1
ATOM 1534 O O . PHE A 1 202 ? 3.092 10.902 -1.469 1.00 96.50 202 PHE A O 1
ATOM 1541 N N . ARG A 1 203 ? 2.366 9.683 0.278 1.00 94.25 203 ARG A N 1
ATOM 1542 C CA . ARG A 1 203 ? 0.954 9.589 -0.148 1.00 94.25 203 ARG A CA 1
ATOM 1543 C C . ARG A 1 203 ? 0.103 10.589 0.627 1.00 94.25 203 ARG A C 1
ATOM 1545 O O . ARG A 1 203 ? 0.143 10.611 1.855 1.00 94.25 203 ARG A O 1
ATOM 1552 N N . GLU A 1 204 ? -0.686 11.383 -0.085 1.00 92.75 204 GLU A N 1
ATOM 1553 C CA . GLU A 1 204 ? -1.604 12.341 0.540 1.00 92.75 204 GLU A CA 1
ATOM 1554 C C . GLU A 1 204 ? -2.713 11.626 1.332 1.00 92.75 204 GLU A C 1
ATOM 1556 O O . GLU A 1 204 ? -3.110 10.511 0.983 1.00 92.75 204 GLU A O 1
ATOM 1561 N N . LYS A 1 205 ? -3.222 12.276 2.385 1.00 89.75 205 LYS A N 1
ATOM 1562 C CA . LYS A 1 205 ? -4.284 11.779 3.280 1.00 89.75 205 LYS A CA 1
ATOM 1563 C C . LYS A 1 205 ? -3.954 10.438 3.949 1.00 89.75 205 LYS A C 1
ATOM 1565 O O . LYS A 1 205 ? -4.839 9.673 4.339 1.00 89.75 205 LYS A O 1
ATOM 1570 N N . THR A 1 206 ? -2.665 10.155 4.098 1.00 90.31 206 THR A N 1
ATOM 1571 C CA . THR A 1 206 ? -2.151 9.051 4.910 1.00 90.31 206 THR A CA 1
ATOM 1572 C C . THR A 1 206 ? -1.460 9.604 6.149 1.00 90.31 206 THR A C 1
ATOM 1574 O O . THR A 1 206 ? -1.190 10.795 6.243 1.00 90.31 206 THR A O 1
ATOM 1577 N N . THR A 1 207 ? -1.119 8.742 7.098 1.00 88.50 207 THR A N 1
ATOM 1578 C CA . THR A 1 207 ? -0.296 9.113 8.260 1.00 88.50 207 THR A CA 1
ATOM 1579 C C . THR A 1 207 ? 1.113 9.579 7.885 1.00 88.50 207 THR A C 1
ATOM 1581 O O . THR A 1 207 ? 1.785 10.197 8.701 1.00 88.50 207 THR A O 1
ATOM 1584 N N . ALA A 1 208 ? 1.571 9.281 6.664 1.00 90.50 208 ALA A N 1
ATOM 1585 C CA . ALA A 1 208 ? 2.848 9.744 6.130 1.00 90.50 208 ALA A CA 1
ATOM 1586 C C . ALA A 1 208 ? 2.747 11.123 5.449 1.00 90.50 208 ALA A C 1
ATOM 1588 O O . ALA A 1 208 ? 3.740 11.619 4.920 1.00 90.50 208 ALA A O 1
ATOM 1589 N N . ASP A 1 209 ? 1.556 11.728 5.417 1.00 91.62 209 ASP A N 1
ATOM 1590 C CA . ASP A 1 209 ? 1.319 13.017 4.783 1.00 91.62 209 ASP A CA 1
ATOM 1591 C C . ASP A 1 209 ? 1.854 14.172 5.654 1.00 91.62 209 ASP A C 1
ATOM 1593 O O . ASP A 1 209 ? 1.266 14.491 6.691 1.00 91.62 209 ASP A O 1
ATOM 1597 N N . PRO A 1 210 ? 2.931 14.864 5.238 1.00 87.81 210 PRO A N 1
ATOM 1598 C CA . PRO A 1 210 ? 3.470 16.006 5.962 1.00 87.81 210 PRO A CA 1
ATOM 1599 C C . PRO A 1 210 ? 2.565 17.239 5.847 1.00 87.81 210 PRO A C 1
ATOM 1601 O O . PRO A 1 210 ? 2.892 18.289 6.392 1.00 87.81 210 PRO A O 1
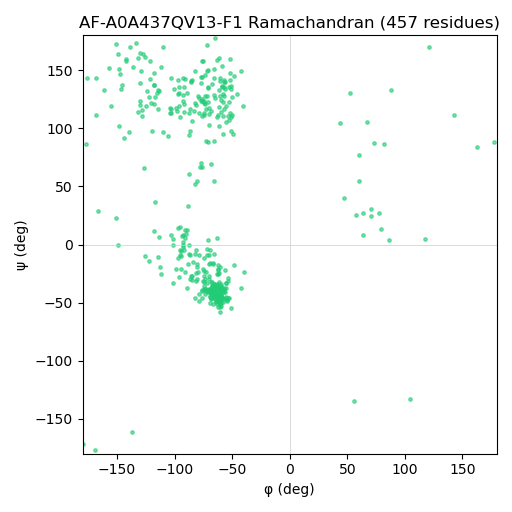ATOM 1604 N N . THR A 1 211 ? 1.473 17.206 5.082 1.00 85.88 211 THR A N 1
ATOM 1605 C CA . THR A 1 211 ? 0.524 18.321 5.037 1.00 85.88 211 THR A CA 1
ATOM 1606 C C . THR A 1 211 ? -0.418 18.314 6.238 1.00 85.88 211 THR A C 1
ATOM 1608 O O . THR A 1 211 ? -0.846 19.401 6.642 1.00 85.88 211 THR A O 1
ATOM 1611 N N . ASP A 1 212 ? -0.636 17.157 6.877 1.00 80.75 212 ASP A N 1
ATOM 1612 C CA . ASP A 1 212 ? -1.316 17.067 8.168 1.00 80.75 212 ASP A CA 1
ATOM 1613 C C . ASP A 1 212 ? -0.469 17.774 9.236 1.00 80.75 212 ASP A C 1
ATOM 1615 O O . ASP A 1 212 ? 0.720 17.497 9.389 1.00 80.75 212 ASP A O 1
ATOM 1619 N N . LYS A 1 213 ? -1.064 18.725 9.968 1.00 70.25 213 LYS A N 1
ATOM 1620 C CA . LYS A 1 213 ? -0.343 19.570 10.934 1.00 70.25 213 LYS A CA 1
ATOM 1621 C C . LYS A 1 213 ? 0.381 18.746 11.992 1.00 70.25 213 LYS A C 1
ATOM 1623 O O . LYS A 1 213 ? 1.483 19.115 12.375 1.00 70.25 213 LYS A O 1
ATOM 1628 N N . VAL A 1 214 ? -0.231 17.653 12.451 1.00 68.75 214 VAL A N 1
ATOM 1629 C CA . VAL A 1 214 ? 0.377 16.788 13.471 1.00 68.75 214 VAL A CA 1
ATOM 1630 C C . VAL A 1 214 ? 1.523 15.971 12.866 1.00 68.75 214 VAL A C 1
ATOM 1632 O O . VAL A 1 214 ? 2.571 15.843 13.488 1.00 68.75 214 VAL A O 1
ATOM 1635 N N . GLY A 1 215 ? 1.363 15.485 11.631 1.00 67.88 215 GLY A N 1
ATOM 1636 C CA . GLY A 1 215 ? 2.392 14.705 10.938 1.00 67.88 215 GLY A CA 1
ATOM 1637 C C . GLY A 1 215 ? 3.579 15.535 10.434 1.00 67.88 215 GLY A C 1
ATOM 1638 O O . GLY A 1 215 ? 4.696 15.028 10.366 1.00 67.88 215 GLY A O 1
ATOM 1639 N N . ARG A 1 216 ? 3.374 16.816 10.097 1.00 70.12 216 ARG A N 1
ATOM 1640 C CA . ARG A 1 216 ? 4.380 17.675 9.446 1.00 70.12 216 ARG A CA 1
ATOM 1641 C C . ARG A 1 216 ? 5.649 17.865 10.261 1.00 70.12 216 ARG A C 1
ATOM 1643 O O . ARG A 1 216 ? 6.750 17.630 9.757 1.00 70.12 216 ARG A O 1
ATOM 1650 N N . ASP A 1 217 ? 5.484 18.378 11.474 1.00 76.81 217 ASP A N 1
ATOM 1651 C CA . ASP A 1 217 ? 6.606 18.808 12.304 1.00 76.81 217 ASP A CA 1
ATOM 1652 C C . ASP A 1 217 ? 7.347 17.584 12.841 1.00 76.81 217 ASP A C 1
ATOM 1654 O O . ASP A 1 217 ? 8.576 17.527 12.800 1.00 76.81 217 ASP A O 1
ATOM 1658 N N . ASP A 1 218 ? 6.586 16.554 13.201 1.00 84.19 218 ASP A N 1
ATOM 1659 C CA . ASP A 1 218 ? 7.076 15.275 13.696 1.00 84.19 218 ASP A CA 1
ATOM 1660 C C . ASP A 1 218 ? 7.902 14.530 12.633 1.00 84.19 218 ASP A C 1
ATOM 1662 O O . ASP A 1 218 ? 9.053 14.163 12.878 1.00 84.19 218 ASP A O 1
ATOM 1666 N N . LEU A 1 219 ? 7.388 14.398 11.402 1.00 88.38 219 LEU A N 1
ATOM 1667 C CA . LEU A 1 219 ? 8.094 13.695 10.329 1.00 88.38 219 LEU A CA 1
ATOM 1668 C C . LEU A 1 219 ? 9.381 14.423 9.915 1.00 88.38 219 LEU A C 1
ATOM 1670 O O . LEU A 1 219 ? 10.432 13.797 9.764 1.00 88.38 219 LEU A O 1
ATOM 1674 N N . ARG A 1 220 ? 9.330 15.755 9.759 1.00 90.00 220 ARG A N 1
ATOM 1675 C CA . ARG A 1 220 ? 10.519 16.566 9.443 1.00 90.00 220 ARG A CA 1
ATOM 1676 C C . ARG A 1 220 ? 11.580 16.460 10.526 1.00 90.00 220 ARG A C 1
ATOM 1678 O O . ARG A 1 220 ? 12.758 16.324 10.202 1.00 90.00 220 ARG A O 1
ATOM 1685 N N . GLN A 1 221 ? 11.177 16.540 11.791 1.00 90.69 221 GLN A N 1
ATOM 1686 C CA . GLN A 1 221 ? 12.101 16.459 12.913 1.00 90.69 221 GLN A CA 1
ATOM 1687 C C . GLN A 1 221 ? 12.732 15.069 13.016 1.00 90.69 221 GLN A C 1
ATOM 1689 O O . GLN A 1 221 ? 13.942 14.970 13.203 1.00 90.69 221 GLN A O 1
ATOM 1694 N N . ARG A 1 222 ? 11.962 14.000 12.793 1.00 91.00 222 ARG A N 1
ATOM 1695 C CA . ARG A 1 222 ? 12.492 12.629 12.772 1.00 91.00 222 ARG A CA 1
ATOM 1696 C C . ARG A 1 222 ? 13.503 12.414 11.670 1.00 91.00 222 ARG A C 1
ATOM 1698 O O . ARG A 1 222 ? 14.590 11.922 11.953 1.00 91.00 222 ARG A O 1
ATOM 1705 N N . PHE A 1 223 ? 13.201 12.837 10.443 1.00 92.62 223 PHE A N 1
ATOM 1706 C CA . PHE A 1 223 ? 14.186 12.771 9.366 1.00 92.62 223 PHE A CA 1
ATOM 1707 C C . PHE A 1 223 ? 15.421 13.615 9.671 1.00 92.62 223 PHE A C 1
ATOM 1709 O O . PHE A 1 223 ? 16.534 13.178 9.388 1.00 92.62 223 PHE A O 1
ATOM 1716 N N . ALA A 1 224 ? 15.256 14.787 10.289 1.00 91.38 224 ALA A N 1
ATOM 1717 C CA . ALA A 1 224 ? 16.392 15.608 10.684 1.00 91.38 224 ALA A CA 1
ATOM 1718 C C . ALA A 1 224 ? 17.305 14.899 11.689 1.00 91.38 224 ALA A C 1
ATOM 1720 O O . ALA A 1 224 ? 18.526 14.916 11.530 1.00 91.38 224 ALA A O 1
ATOM 1721 N N . THR A 1 225 ? 16.717 14.245 12.691 1.00 91.50 225 THR A N 1
ATOM 1722 C CA . THR A 1 225 ? 17.443 13.462 13.693 1.00 91.50 225 THR A CA 1
ATOM 1723 C C . THR A 1 225 ? 18.108 12.232 13.077 1.00 91.50 225 THR A C 1
ATOM 1725 O O . THR A 1 225 ? 19.310 12.048 13.256 1.00 91.50 225 THR A O 1
ATOM 1728 N N . LEU A 1 226 ? 17.357 11.421 12.326 1.00 89.50 226 LEU A N 1
ATOM 1729 C CA . LEU A 1 226 ? 17.848 10.172 11.733 1.00 89.50 226 LEU A CA 1
ATOM 1730 C C . LEU A 1 226 ? 18.963 10.428 10.717 1.00 89.50 226 LEU A C 1
ATOM 1732 O O . LEU A 1 226 ? 20.026 9.816 10.781 1.00 89.50 226 LEU A O 1
ATOM 1736 N N . LEU A 1 227 ? 18.756 11.392 9.820 1.00 90.06 227 LEU A N 1
ATOM 1737 C CA . LEU A 1 227 ? 19.685 11.694 8.730 1.00 90.06 227 LEU A CA 1
ATOM 1738 C C . LEU A 1 227 ? 20.723 12.753 9.112 1.00 90.06 227 LEU A C 1
ATOM 1740 O O . LEU A 1 227 ? 21.464 13.216 8.245 1.00 90.06 227 LEU A O 1
ATOM 1744 N N . LYS A 1 228 ? 20.751 13.190 10.381 1.00 91.38 228 LYS A N 1
ATOM 1745 C CA . LYS A 1 228 ? 21.638 14.249 10.900 1.00 91.38 228 LYS A CA 1
ATOM 1746 C C . LYS A 1 228 ? 21.662 15.488 9.994 1.00 91.38 228 LYS A C 1
ATOM 1748 O O . LYS A 1 228 ? 22.706 16.087 9.743 1.00 91.38 228 LYS A O 1
ATOM 1753 N N . THR A 1 229 ? 20.494 15.852 9.473 1.00 87.75 229 THR A N 1
ATOM 1754 C CA . THR A 1 229 ? 20.328 16.857 8.419 1.00 87.75 229 THR A CA 1
ATOM 1755 C C . THR A 1 229 ? 19.371 17.953 8.897 1.00 87.75 229 THR A C 1
ATOM 1757 O O . THR A 1 229 ? 18.301 17.636 9.402 1.00 87.75 229 THR A O 1
ATOM 1760 N N . PRO A 1 230 ? 19.686 19.253 8.740 1.00 88.25 230 PRO A N 1
ATOM 1761 C CA . PRO A 1 230 ? 18.767 20.323 9.130 1.00 88.25 230 PRO A CA 1
ATOM 1762 C C . PRO A 1 230 ? 17.397 20.216 8.442 1.00 88.25 230 PRO A C 1
ATOM 1764 O O . PRO A 1 230 ? 17.321 19.971 7.238 1.00 88.25 230 PRO A O 1
ATOM 1767 N N . THR A 1 231 ? 16.315 20.489 9.178 1.00 85.00 231 THR A N 1
ATOM 1768 C CA . THR A 1 231 ? 14.924 20.369 8.692 1.00 85.00 231 THR A CA 1
ATOM 1769 C C . THR A 1 231 ? 14.642 21.173 7.416 1.00 85.00 231 THR A C 1
ATOM 1771 O O . THR A 1 231 ? 13.873 20.732 6.564 1.00 85.00 231 THR A O 1
ATOM 1774 N N . GLY A 1 232 ? 15.300 22.326 7.246 1.00 84.31 232 GLY A N 1
ATOM 1775 C CA . GLY A 1 232 ? 15.171 23.191 6.066 1.00 84.31 232 GLY A CA 1
ATOM 1776 C C . GLY A 1 232 ? 15.686 22.585 4.755 1.00 84.31 232 GLY A C 1
ATOM 1777 O O . GLY A 1 232 ? 15.469 23.162 3.694 1.00 84.31 232 GLY A O 1
ATOM 1778 N N . LYS A 1 233 ? 16.350 21.424 4.799 1.00 89.06 233 LYS A N 1
ATOM 1779 C CA . LYS A 1 233 ? 16.842 20.728 3.603 1.00 89.06 233 LYS A CA 1
ATOM 1780 C C . LYS A 1 233 ? 15.856 19.710 3.031 1.00 89.06 233 LYS A C 1
ATOM 1782 O O . LYS A 1 233 ? 16.137 19.152 1.972 1.00 89.06 233 LYS A O 1
ATOM 1787 N N . PHE A 1 234 ? 14.719 19.462 3.682 1.00 92.62 234 PHE A N 1
ATOM 1788 C CA . PHE A 1 234 ? 13.740 18.488 3.202 1.00 92.62 234 PHE A CA 1
ATOM 1789 C C . PHE A 1 234 ? 12.674 19.132 2.315 1.00 92.62 234 PHE A C 1
ATOM 1791 O O . PHE A 1 234 ? 11.938 20.024 2.740 1.00 92.62 234 PHE A O 1
ATOM 1798 N N . ARG A 1 235 ? 12.542 18.627 1.089 1.00 93.62 235 ARG A N 1
ATOM 1799 C CA . ARG A 1 235 ? 11.402 18.889 0.203 1.00 93.62 235 ARG A CA 1
ATOM 1800 C C . ARG A 1 235 ? 10.485 17.684 0.201 1.00 93.62 235 ARG A C 1
ATOM 1802 O O . ARG A 1 235 ? 10.968 16.563 0.183 1.00 93.62 235 ARG A O 1
ATOM 1809 N N . PHE A 1 236 ? 9.180 17.904 0.141 1.00 94.06 236 PHE A N 1
ATOM 1810 C CA . PHE A 1 236 ? 8.204 16.821 0.098 1.00 94.06 236 PHE A CA 1
ATOM 1811 C C . PHE A 1 236 ? 7.481 16.827 -1.247 1.00 94.06 236 PHE A C 1
ATOM 1813 O O . PHE A 1 236 ? 7.057 17.885 -1.709 1.00 94.06 236 PHE A O 1
ATOM 1820 N N . LYS A 1 237 ? 7.355 15.660 -1.884 1.00 96.00 237 LYS A N 1
ATOM 1821 C CA . LYS A 1 237 ? 6.635 15.483 -3.152 1.00 96.00 237 LYS A CA 1
ATOM 1822 C C . LYS A 1 237 ? 5.519 14.456 -2.978 1.00 96.00 237 LYS A C 1
ATOM 1824 O O . LYS A 1 237 ? 5.765 13.325 -2.567 1.00 96.00 237 LYS A O 1
ATOM 1829 N N . LYS A 1 238 ? 4.295 14.832 -3.345 1.00 96.19 238 LYS A N 1
ATOM 1830 C CA . LYS A 1 238 ? 3.161 13.903 -3.393 1.00 96.19 238 LYS A CA 1
ATOM 1831 C C . LYS A 1 238 ? 3.391 12.845 -4.477 1.00 96.19 238 LYS A C 1
ATOM 1833 O O . LYS A 1 238 ? 3.914 13.159 -5.547 1.00 96.19 238 LYS A O 1
ATOM 1838 N N . LYS A 1 239 ? 2.966 11.611 -4.203 1.00 96.62 239 LYS A N 1
ATOM 1839 C CA . LYS A 1 239 ? 2.970 10.487 -5.146 1.00 96.62 239 LYS A CA 1
ATOM 1840 C C . LYS A 1 239 ? 1.576 9.917 -5.364 1.00 96.62 239 LYS A C 1
ATOM 1842 O O . LYS A 1 239 ? 0.751 9.863 -4.444 1.00 96.62 239 LYS A O 1
ATOM 1847 N N . ALA A 1 240 ? 1.309 9.529 -6.609 1.00 94.00 240 ALA A N 1
ATOM 1848 C CA . ALA A 1 240 ? -0.015 9.088 -7.040 1.00 94.00 240 ALA A CA 1
ATOM 1849 C C . ALA A 1 240 ? -0.348 7.678 -6.534 1.00 94.00 240 ALA A C 1
ATOM 1851 O O . ALA A 1 240 ? -1.499 7.401 -6.207 1.00 94.00 240 ALA A O 1
ATOM 1852 N N . SER A 1 241 ? 0.665 6.825 -6.399 1.00 94.00 241 SER A N 1
ATOM 1853 C CA . SER A 1 241 ? 0.574 5.470 -5.856 1.00 94.00 241 SER A CA 1
ATOM 1854 C C . SER A 1 241 ? 1.899 5.081 -5.191 1.00 94.00 241 SER A C 1
ATOM 1856 O O . SER A 1 241 ? 2.886 5.819 -5.271 1.00 94.00 241 SER A O 1
ATOM 1858 N N . HIS A 1 242 ? 1.922 3.936 -4.508 1.00 95.75 242 HIS A N 1
ATOM 1859 C CA . HIS A 1 242 ? 3.170 3.374 -3.987 1.00 95.75 242 HIS A CA 1
ATOM 1860 C C . HIS A 1 242 ? 4.124 2.984 -5.131 1.00 95.75 242 HIS A C 1
ATOM 1862 O O . HIS A 1 242 ? 5.320 3.243 -5.051 1.00 95.75 242 HIS A O 1
ATOM 1868 N N . ASP A 1 243 ? 3.585 2.476 -6.236 1.00 94.06 243 ASP A N 1
ATOM 1869 C CA . ASP A 1 243 ? 4.351 2.053 -7.412 1.00 94.06 243 ASP A CA 1
ATOM 1870 C C . ASP A 1 243 ? 4.979 3.238 -8.172 1.00 94.06 243 ASP A C 1
ATOM 1872 O O . ASP A 1 243 ? 6.147 3.186 -8.565 1.00 94.06 243 ASP A O 1
ATOM 1876 N N . ASP A 1 244 ? 4.241 4.350 -8.311 1.00 95.75 244 ASP A N 1
ATOM 1877 C CA . ASP A 1 244 ? 4.762 5.624 -8.837 1.00 95.75 244 ASP A CA 1
ATOM 1878 C C . ASP A 1 244 ? 5.932 6.132 -7.986 1.00 95.75 244 ASP A C 1
ATOM 1880 O O . ASP A 1 244 ? 6.933 6.635 -8.500 1.00 95.75 244 ASP A O 1
ATOM 1884 N N . ALA A 1 245 ? 5.847 5.952 -6.667 1.00 97.56 245 ALA A N 1
ATOM 1885 C CA . ALA A 1 245 ? 6.921 6.338 -5.774 1.00 97.56 245 ALA A CA 1
ATOM 1886 C C . ALA A 1 245 ? 8.173 5.463 -5.931 1.00 97.56 245 ALA A C 1
ATOM 1888 O O . ALA A 1 245 ? 9.269 6.014 -6.020 1.00 97.56 245 ALA A O 1
ATOM 1889 N N . VAL A 1 246 ? 8.030 4.135 -6.029 1.00 97.69 246 VAL A N 1
ATOM 1890 C CA . VAL A 1 246 ? 9.174 3.235 -6.276 1.00 97.69 246 VAL A CA 1
ATOM 1891 C C . VAL A 1 246 ? 9.835 3.566 -7.613 1.00 97.69 246 VAL A C 1
ATOM 1893 O O . VAL A 1 246 ? 11.051 3.746 -7.681 1.00 97.69 246 VAL A O 1
ATOM 1896 N N . SER A 1 247 ? 9.036 3.755 -8.665 1.00 96.19 247 SER A N 1
ATOM 1897 C CA . SER A 1 247 ? 9.529 4.193 -9.974 1.00 96.19 247 SER A CA 1
ATOM 1898 C C . SER A 1 247 ? 10.289 5.518 -9.906 1.00 96.19 247 SER A C 1
ATOM 1900 O O . SER A 1 247 ? 11.291 5.694 -10.599 1.00 96.19 247 SER A O 1
ATOM 1902 N N . ALA A 1 248 ? 9.836 6.446 -9.065 1.00 97.31 248 ALA A N 1
ATOM 1903 C CA . ALA A 1 248 ? 10.461 7.746 -8.887 1.00 97.31 248 ALA A CA 1
ATOM 1904 C C . ALA A 1 248 ? 11.798 7.708 -8.121 1.00 97.31 248 ALA A C 1
ATOM 1906 O O . ALA A 1 248 ? 12.600 8.619 -8.322 1.00 97.31 248 ALA A O 1
ATOM 1907 N N . LEU A 1 249 ? 12.065 6.688 -7.294 1.00 97.50 249 LEU A N 1
ATOM 1908 C CA . LEU A 1 249 ? 13.354 6.524 -6.595 1.00 97.50 249 LEU A CA 1
ATOM 1909 C C . LEU A 1 249 ? 14.500 6.205 -7.561 1.00 97.50 249 LEU A C 1
ATOM 1911 O O . LEU A 1 249 ? 15.620 6.671 -7.383 1.00 97.50 249 LEU A O 1
ATOM 1915 N N . ILE A 1 250 ? 14.209 5.427 -8.602 1.00 96.31 250 ILE A N 1
ATOM 1916 C CA . ILE A 1 250 ? 15.187 5.012 -9.623 1.00 96.31 250 ILE A CA 1
ATOM 1917 C C . ILE A 1 250 ? 15.070 5.816 -10.919 1.00 96.31 250 ILE A C 1
ATOM 1919 O O . ILE A 1 250 ? 15.727 5.516 -11.914 1.00 96.31 250 ILE A O 1
ATOM 1923 N N . SER A 1 251 ? 14.196 6.819 -10.933 1.00 91.50 251 SER A N 1
ATOM 1924 C CA . SER A 1 251 ? 13.986 7.673 -12.091 1.00 91.50 251 SER A CA 1
ATOM 1925 C C . SER A 1 251 ? 15.182 8.598 -12.294 1.00 91.50 251 SER A C 1
ATOM 1927 O O . SER A 1 251 ? 15.539 9.356 -11.391 1.00 91.50 251 SER A O 1
ATOM 1929 N N . GLY A 1 252 ? 15.727 8.601 -13.513 1.00 87.94 252 GLY A N 1
ATOM 1930 C CA . GLY A 1 252 ? 16.666 9.625 -13.978 1.00 87.94 252 GLY A CA 1
ATOM 1931 C C . GLY A 1 252 ? 16.003 10.971 -14.308 1.00 87.94 252 GLY A C 1
ATOM 1932 O O . GLY A 1 252 ? 16.704 11.961 -14.483 1.00 87.94 252 GLY A O 1
ATOM 1933 N N . ASP A 1 253 ? 14.665 11.034 -14.379 1.00 92.12 253 ASP A N 1
ATOM 1934 C CA . ASP A 1 253 ? 13.924 12.283 -14.611 1.00 92.12 253 ASP A CA 1
ATOM 1935 C C . ASP A 1 253 ? 13.929 13.159 -13.341 1.00 92.12 253 ASP A C 1
ATOM 1937 O O . ASP A 1 253 ? 13.284 12.784 -12.350 1.00 92.12 253 ASP A O 1
ATOM 1941 N N . PRO A 1 254 ? 14.587 14.337 -13.356 1.00 88.88 254 PRO A N 1
ATOM 1942 C CA . PRO A 1 254 ? 14.713 15.211 -12.188 1.00 88.88 254 PRO A CA 1
ATOM 1943 C C . PRO A 1 254 ? 13.365 15.748 -11.681 1.00 88.88 254 PRO A C 1
ATOM 1945 O O . PRO A 1 254 ? 13.215 16.048 -10.490 1.00 88.88 254 PRO A O 1
ATOM 1948 N N . ASN A 1 255 ? 12.353 15.834 -12.548 1.00 90.50 255 ASN A N 1
ATOM 1949 C CA . ASN A 1 255 ? 11.030 16.325 -12.170 1.00 90.50 255 ASN A CA 1
ATOM 1950 C C . ASN A 1 255 ? 10.285 15.290 -11.326 1.00 90.50 255 ASN A C 1
ATOM 1952 O O . ASN A 1 255 ? 9.659 15.628 -10.313 1.00 90.50 255 ASN A O 1
ATOM 1956 N N . LYS A 1 256 ? 10.419 14.011 -11.681 1.00 94.44 256 LYS A N 1
ATOM 1957 C CA . LYS A 1 256 ? 9.785 12.897 -10.966 1.00 94.44 256 LYS A CA 1
ATOM 1958 C C . LYS A 1 256 ? 10.607 12.410 -9.782 1.00 94.44 256 LYS A C 1
ATOM 1960 O O . LYS A 1 256 ? 10.007 11.932 -8.817 1.00 94.44 256 LYS A O 1
ATOM 1965 N N . HIS A 1 257 ? 11.926 12.580 -9.836 1.00 95.31 257 HIS A N 1
ATOM 1966 C CA . HIS A 1 257 ? 12.873 12.039 -8.871 1.00 95.31 257 HIS A CA 1
ATOM 1967 C C . HIS A 1 257 ? 12.519 12.390 -7.418 1.00 95.31 257 HIS A C 1
ATOM 1969 O O . HIS A 1 257 ? 12.156 13.535 -7.093 1.00 95.31 257 HIS A O 1
ATOM 1975 N N . ILE A 1 258 ? 12.633 11.373 -6.563 1.00 97.44 258 ILE A N 1
ATOM 1976 C CA . ILE A 1 258 ? 12.630 11.470 -5.105 1.00 97.44 258 ILE A CA 1
ATOM 1977 C C . ILE A 1 258 ? 13.836 10.708 -4.555 1.00 97.44 258 ILE A C 1
ATOM 1979 O O . ILE A 1 258 ? 14.277 9.725 -5.134 1.00 97.44 258 ILE A O 1
ATOM 1983 N N . ASP A 1 259 ? 14.338 11.180 -3.423 1.00 96.69 259 ASP A N 1
ATOM 1984 C CA . ASP A 1 259 ? 15.491 10.627 -2.723 1.00 96.69 259 ASP A CA 1
ATOM 1985 C C . ASP A 1 259 ? 15.074 9.542 -1.718 1.00 96.69 259 ASP A C 1
ATOM 1987 O O . ASP A 1 259 ? 15.769 8.548 -1.541 1.00 96.69 259 ASP A O 1
ATOM 1991 N N . LEU A 1 260 ? 13.930 9.742 -1.056 1.00 97.50 260 LEU A N 1
ATOM 1992 C CA . LEU A 1 260 ? 13.352 8.824 -0.074 1.00 97.50 260 LEU A CA 1
ATOM 1993 C C . LEU A 1 260 ? 11.850 8.690 -0.327 1.00 97.50 260 LEU A C 1
ATOM 1995 O O . LEU A 1 260 ? 11.231 9.641 -0.804 1.00 97.50 260 LEU A O 1
ATOM 1999 N N . TYR A 1 261 ? 11.239 7.567 0.042 1.00 98.06 261 TYR A N 1
ATOM 2000 C CA . TYR A 1 261 ? 9.781 7.406 0.008 1.00 98.06 261 TYR A CA 1
ATOM 2001 C C . TYR A 1 261 ? 9.248 6.856 1.326 1.00 98.06 261 TYR A C 1
ATOM 2003 O O . TYR A 1 261 ? 9.620 5.753 1.705 1.00 98.06 261 TYR A O 1
ATOM 2011 N N . VAL A 1 262 ? 8.368 7.599 2.002 1.00 97.25 262 VAL A N 1
ATOM 2012 C CA . VAL A 1 262 ? 7.806 7.212 3.305 1.00 97.25 262 VAL A CA 1
ATOM 2013 C C . VAL A 1 262 ? 6.444 6.527 3.162 1.00 97.25 262 VAL A C 1
ATOM 2015 O O . VAL A 1 262 ? 5.542 7.035 2.491 1.00 97.25 262 VAL A O 1
ATOM 2018 N N . ALA A 1 263 ? 6.295 5.376 3.816 1.00 96.31 263 ALA A N 1
ATOM 2019 C CA . ALA A 1 263 ? 5.036 4.660 4.020 1.00 96.31 263 ALA A CA 1
ATOM 2020 C C . ALA A 1 263 ? 5.249 3.531 5.045 1.00 96.31 263 ALA A C 1
ATOM 2022 O O . ALA A 1 263 ? 6.324 3.386 5.632 1.00 96.31 263 ALA A O 1
ATOM 2023 N N . ASP A 1 264 ? 4.213 2.739 5.288 1.00 94.75 264 ASP A N 1
ATOM 2024 C CA . ASP A 1 264 ? 4.296 1.607 6.204 1.00 94.75 264 ASP A CA 1
ATOM 2025 C C . ASP A 1 264 ? 5.140 0.486 5.601 1.00 94.75 264 ASP A C 1
ATOM 2027 O O . ASP A 1 264 ? 5.019 0.161 4.418 1.00 94.75 264 ASP A O 1
ATOM 2031 N N . ARG A 1 265 ? 6.029 -0.089 6.410 1.00 94.31 265 ARG A N 1
ATOM 2032 C CA . ARG A 1 265 ? 7.111 -0.962 5.947 1.00 94.31 265 ARG A CA 1
ATOM 2033 C C . ARG A 1 265 ? 6.635 -2.157 5.101 1.00 94.31 265 ARG A C 1
ATOM 2035 O O . ARG A 1 265 ? 7.171 -2.302 4.003 1.00 94.31 265 ARG A O 1
ATOM 2042 N N . PRO A 1 266 ? 5.593 -2.926 5.474 1.00 92.94 266 PRO A N 1
ATOM 2043 C CA . PRO A 1 266 ? 5.090 -4.003 4.619 1.00 92.94 266 PRO A CA 1
ATOM 2044 C C . PRO A 1 266 ? 4.573 -3.502 3.264 1.00 92.94 266 PRO A C 1
ATOM 2046 O O . PRO A 1 266 ? 4.721 -4.186 2.253 1.00 92.94 266 PRO A O 1
ATOM 2049 N N . ILE A 1 267 ? 4.010 -2.287 3.213 1.00 94.56 267 ILE A N 1
ATOM 2050 C CA . ILE A 1 267 ? 3.574 -1.667 1.954 1.00 94.56 267 ILE A CA 1
ATOM 2051 C C . ILE A 1 267 ? 4.788 -1.288 1.100 1.00 94.56 267 ILE A C 1
ATOM 2053 O O . ILE A 1 267 ? 4.767 -1.504 -0.111 1.00 94.56 267 ILE A O 1
ATOM 2057 N N . LEU A 1 268 ? 5.858 -0.766 1.711 1.00 96.06 268 LEU A N 1
ATOM 2058 C CA . LEU A 1 268 ? 7.112 -0.453 1.017 1.00 96.06 268 LEU A CA 1
ATOM 2059 C C . LEU A 1 268 ? 7.755 -1.701 0.406 1.00 96.06 268 LEU A C 1
ATOM 2061 O O . LEU A 1 268 ? 8.088 -1.693 -0.778 1.00 96.06 268 LEU A O 1
ATOM 2065 N N . VAL A 1 269 ? 7.887 -2.772 1.196 1.00 93.94 269 VAL A N 1
ATOM 2066 C CA . VAL A 1 269 ? 8.433 -4.061 0.744 1.00 93.94 269 VAL A CA 1
ATOM 2067 C C . VAL A 1 269 ? 7.586 -4.620 -0.397 1.00 93.94 269 VAL A C 1
ATOM 2069 O O . VAL A 1 269 ? 8.110 -4.971 -1.452 1.00 93.94 269 VAL A O 1
ATOM 2072 N N . SER A 1 270 ? 6.260 -4.632 -0.233 1.00 92.56 270 SER A N 1
ATOM 2073 C CA . SER A 1 270 ? 5.351 -5.135 -1.262 1.00 92.56 270 SER A CA 1
ATOM 2074 C C . SER A 1 270 ? 5.409 -4.308 -2.551 1.00 92.56 270 SER A C 1
ATOM 2076 O O . SER A 1 270 ? 5.439 -4.882 -3.638 1.00 92.56 270 SER A O 1
ATOM 2078 N N . ALA A 1 271 ? 5.471 -2.976 -2.462 1.00 94.50 271 ALA A N 1
ATOM 2079 C CA . ALA A 1 271 ? 5.586 -2.105 -3.632 1.00 94.50 271 ALA A CA 1
ATOM 2080 C C . ALA A 1 271 ? 6.908 -2.306 -4.387 1.00 94.50 271 ALA A C 1
ATOM 2082 O O . ALA A 1 271 ? 6.903 -2.386 -5.617 1.00 94.50 271 ALA A O 1
ATOM 2083 N N . LEU A 1 272 ? 8.025 -2.444 -3.666 1.00 96.19 272 LEU A N 1
ATOM 2084 C CA . LEU A 1 272 ? 9.326 -2.736 -4.268 1.00 96.19 272 LEU A CA 1
ATOM 2085 C C . LEU A 1 272 ? 9.313 -4.090 -4.989 1.00 96.19 272 LEU A C 1
ATOM 2087 O O . LEU A 1 272 ? 9.682 -4.164 -6.161 1.00 96.19 272 LEU A O 1
ATOM 2091 N N . ASN A 1 273 ? 8.808 -5.138 -4.333 1.00 93.12 273 ASN A N 1
ATOM 2092 C CA . ASN A 1 273 ? 8.724 -6.476 -4.920 1.00 93.12 273 ASN A CA 1
ATOM 2093 C C . ASN A 1 273 ? 7.822 -6.509 -6.163 1.00 93.12 273 ASN A C 1
ATOM 2095 O O . ASN A 1 273 ? 8.184 -7.129 -7.162 1.00 93.12 273 ASN A O 1
ATOM 2099 N N . ARG A 1 274 ? 6.687 -5.794 -6.158 1.00 92.44 274 ARG A N 1
ATOM 2100 C CA . ARG A 1 274 ? 5.828 -5.671 -7.350 1.00 92.44 274 ARG A CA 1
ATOM 2101 C C . ARG A 1 274 ? 6.527 -4.963 -8.506 1.00 92.44 274 ARG A C 1
ATOM 2103 O O . ARG A 1 274 ? 6.347 -5.350 -9.656 1.00 92.44 274 ARG A O 1
ATOM 2110 N N . GLU A 1 275 ? 7.301 -3.914 -8.239 1.00 94.69 275 GLU A N 1
ATOM 2111 C CA . GLU A 1 275 ? 8.067 -3.221 -9.283 1.00 94.69 275 GLU A CA 1
ATOM 2112 C C . GLU A 1 275 ? 9.188 -4.106 -9.858 1.00 94.69 275 GLU A C 1
ATOM 2114 O O . GLU A 1 275 ? 9.401 -4.120 -11.074 1.00 94.69 275 GLU A O 1
ATOM 2119 N N . ILE A 1 276 ? 9.855 -4.901 -9.012 1.00 94.94 276 ILE A N 1
ATOM 2120 C CA . ILE A 1 276 ? 10.827 -5.919 -9.443 1.00 94.94 276 ILE A CA 1
ATOM 2121 C C . ILE A 1 276 ? 10.146 -6.956 -10.342 1.00 94.94 276 ILE A C 1
ATOM 2123 O O . ILE A 1 276 ? 10.617 -7.195 -11.454 1.00 94.94 276 ILE A O 1
ATOM 2127 N N . ALA A 1 277 ? 9.019 -7.524 -9.904 1.00 91.31 277 ALA A N 1
ATOM 2128 C CA . ALA A 1 277 ? 8.277 -8.533 -10.657 1.00 91.31 277 ALA A CA 1
ATOM 2129 C C . ALA A 1 277 ? 7.784 -8.000 -12.013 1.00 91.31 277 ALA A C 1
ATOM 2131 O O . ALA A 1 277 ? 7.979 -8.648 -13.039 1.00 91.31 277 ALA A O 1
ATOM 2132 N N . ARG A 1 278 ? 7.225 -6.781 -12.053 1.00 91.50 278 ARG A N 1
ATOM 2133 C CA . ARG A 1 278 ? 6.821 -6.128 -13.312 1.00 91.50 278 ARG A CA 1
ATOM 2134 C C . ARG A 1 278 ? 8.004 -5.910 -14.254 1.00 91.50 278 ARG A C 1
ATOM 2136 O O . ARG A 1 278 ? 7.869 -6.106 -15.460 1.00 91.50 278 ARG A O 1
ATOM 2143 N N . THR A 1 279 ? 9.170 -5.539 -13.724 1.00 94.44 279 THR A N 1
ATOM 2144 C CA . THR A 1 279 ? 10.382 -5.356 -14.538 1.00 94.44 279 THR A CA 1
ATOM 2145 C C . THR A 1 279 ? 10.898 -6.687 -15.095 1.00 94.44 279 THR A C 1
ATOM 2147 O O . THR A 1 279 ? 11.244 -6.741 -16.272 1.00 94.44 279 THR A O 1
ATOM 2150 N N . LEU A 1 280 ? 10.890 -7.760 -14.297 1.00 95.06 280 LEU A N 1
ATOM 2151 C CA . LEU A 1 280 ? 11.257 -9.114 -14.736 1.00 95.06 280 LEU A CA 1
ATOM 2152 C C . LEU A 1 280 ? 10.338 -9.630 -15.848 1.00 95.06 280 LEU A C 1
ATOM 2154 O O . LEU A 1 280 ? 10.826 -10.070 -16.883 1.00 95.06 280 LEU A O 1
ATOM 2158 N N . ARG A 1 281 ? 9.016 -9.502 -15.689 1.00 91.38 281 ARG A N 1
ATOM 2159 C CA . ARG A 1 281 ? 8.057 -9.896 -16.735 1.00 91.38 281 ARG A CA 1
ATOM 2160 C C . ARG A 1 281 ? 8.255 -9.104 -18.027 1.00 91.38 281 ARG A C 1
ATOM 2162 O O . ARG A 1 281 ? 8.191 -9.655 -19.122 1.00 91.38 281 ARG A O 1
ATOM 2169 N N . ALA A 1 282 ? 8.519 -7.800 -17.914 1.00 93.31 282 ALA A N 1
ATOM 2170 C CA . ALA A 1 282 ? 8.807 -6.966 -19.077 1.00 93.31 282 ALA A CA 1
ATOM 2171 C C . ALA A 1 282 ? 10.081 -7.417 -19.815 1.00 93.31 282 ALA A C 1
ATOM 2173 O O . ALA A 1 282 ? 10.087 -7.396 -21.044 1.00 93.31 282 ALA A O 1
ATOM 2174 N N . LEU A 1 283 ? 11.122 -7.833 -19.084 1.00 96.00 283 LEU A N 1
ATOM 2175 C CA . LEU A 1 283 ? 12.342 -8.411 -19.659 1.00 96.00 283 LEU A CA 1
ATOM 2176 C C . LEU A 1 283 ? 12.048 -9.705 -20.410 1.00 96.00 283 LEU A C 1
ATOM 2178 O O . LEU A 1 283 ? 12.318 -9.779 -21.604 1.00 96.00 283 LEU A O 1
ATOM 2182 N N . GLU A 1 284 ? 11.398 -10.663 -19.752 1.00 95.50 284 GLU A N 1
ATOM 2183 C CA . GLU A 1 284 ? 11.053 -11.957 -20.348 1.00 95.50 284 GLU A CA 1
ATOM 2184 C C . GLU A 1 284 ? 10.227 -11.782 -21.638 1.00 95.50 284 GLU A C 1
ATOM 2186 O O . GLU A 1 284 ? 10.444 -12.445 -22.654 1.00 95.50 284 GLU A O 1
ATOM 2191 N N . ASN A 1 285 ? 9.284 -10.836 -21.642 1.00 93.31 285 ASN A N 1
ATOM 2192 C CA . ASN A 1 285 ? 8.483 -10.520 -22.822 1.00 93.31 285 ASN A CA 1
ATOM 2193 C C . ASN A 1 285 ? 9.313 -9.929 -23.973 1.00 93.31 285 ASN A C 1
ATOM 2195 O O . ASN A 1 285 ? 8.996 -10.183 -25.138 1.00 93.31 285 ASN A O 1
ATOM 2199 N N . LEU A 1 286 ? 10.347 -9.135 -23.682 1.00 96.00 286 LEU A N 1
ATOM 2200 C CA . LEU A 1 286 ? 11.250 -8.586 -24.697 1.00 96.00 286 LEU A CA 1
ATOM 2201 C C . LEU A 1 286 ? 12.199 -9.657 -25.244 1.00 96.00 286 LEU A C 1
ATOM 2203 O O . LEU A 1 286 ? 12.346 -9.760 -26.459 1.00 96.00 286 LEU A O 1
ATOM 2207 N N . GLU A 1 287 ? 12.761 -10.501 -24.382 1.00 96.12 287 GLU A N 1
ATOM 2208 C CA . GLU A 1 287 ? 13.613 -11.630 -24.775 1.00 96.12 287 GLU A CA 1
ATOM 2209 C C . GLU A 1 287 ? 12.852 -12.614 -25.674 1.00 96.12 287 GLU A C 1
ATOM 2211 O O . GLU A 1 287 ? 13.324 -12.995 -26.746 1.00 96.12 287 GLU A O 1
ATOM 2216 N N . ASN A 1 288 ? 11.609 -12.946 -25.311 1.00 95.19 288 ASN A N 1
ATOM 2217 C CA . ASN A 1 288 ? 10.734 -13.779 -26.135 1.00 95.19 288 ASN A CA 1
ATOM 2218 C C . ASN A 1 288 ? 10.417 -13.144 -27.500 1.00 95.19 288 ASN A C 1
ATOM 2220 O O . ASN A 1 288 ? 10.256 -13.858 -28.494 1.00 95.19 288 ASN A O 1
ATOM 2224 N N . LYS A 1 289 ? 10.295 -11.811 -27.574 1.00 95.31 289 LYS A N 1
ATOM 2225 C CA . LYS A 1 289 ? 10.109 -11.094 -28.847 1.00 95.31 289 LYS A CA 1
ATOM 2226 C C . LYS A 1 289 ? 11.368 -11.153 -29.704 1.00 95.31 289 LYS A C 1
ATOM 2228 O O . LYS A 1 289 ? 11.251 -11.456 -30.890 1.00 95.31 289 LYS A O 1
ATOM 2233 N N . LEU A 1 290 ? 12.536 -10.924 -29.108 1.00 96.94 290 LEU A N 1
ATOM 2234 C CA . LEU A 1 290 ? 13.827 -11.012 -29.786 1.00 96.94 290 LEU A CA 1
ATOM 2235 C C . LEU A 1 290 ? 14.032 -12.411 -30.382 1.00 96.94 290 LEU A C 1
ATOM 2237 O O . LEU A 1 290 ? 14.245 -12.543 -31.584 1.00 96.94 290 LEU A O 1
ATOM 2241 N N . ALA A 1 291 ? 13.809 -13.460 -29.586 1.00 96.19 291 ALA A N 1
ATOM 2242 C CA . ALA A 1 291 ? 13.927 -14.847 -30.036 1.00 96.19 291 ALA A CA 1
ATOM 2243 C C . ALA A 1 291 ? 12.969 -15.195 -31.194 1.00 96.19 291 ALA A C 1
ATOM 2245 O O . ALA A 1 291 ? 13.297 -16.004 -32.064 1.00 96.19 291 ALA A O 1
ATOM 2246 N N . LYS A 1 292 ? 11.766 -14.601 -31.233 1.00 95.88 292 LYS A N 1
ATOM 2247 C CA . LYS A 1 292 ? 10.826 -14.771 -32.356 1.00 95.88 292 LYS A CA 1
ATOM 2248 C C . LYS A 1 292 ? 11.303 -14.064 -33.626 1.00 95.88 292 LYS A C 1
ATOM 2250 O O . LYS A 1 292 ? 11.128 -14.624 -34.705 1.00 95.88 292 LYS A O 1
ATOM 2255 N N . GLN A 1 293 ? 11.885 -12.870 -33.506 1.00 95.44 293 GLN A N 1
ATOM 2256 C CA . GLN A 1 293 ? 12.451 -12.139 -34.645 1.00 95.44 293 GLN A CA 1
ATOM 2257 C C . GLN A 1 293 ? 13.637 -12.892 -35.247 1.00 95.44 293 GLN A C 1
ATOM 2259 O O . GLN A 1 293 ? 13.674 -13.095 -36.454 1.00 95.44 293 GLN A O 1
ATOM 2264 N N . GLU A 1 294 ? 14.535 -13.415 -34.412 1.00 95.62 294 GLU A N 1
ATOM 2265 C CA . GLU A 1 294 ? 15.690 -14.190 -34.880 1.00 95.62 294 GLU A CA 1
ATOM 2266 C C . GLU A 1 294 ? 15.269 -15.447 -35.649 1.00 95.62 294 GLU A C 1
ATOM 2268 O O . GLU A 1 294 ? 15.777 -15.708 -36.738 1.00 95.62 294 GLU A O 1
ATOM 2273 N N . LYS A 1 295 ? 14.257 -16.172 -35.154 1.00 96.00 295 LYS A N 1
ATOM 2274 C CA . LYS A 1 295 ? 13.681 -17.321 -35.873 1.00 96.00 295 LYS A CA 1
ATOM 2275 C C . LYS A 1 295 ? 13.032 -16.929 -37.203 1.00 96.00 295 LYS A C 1
ATOM 2277 O O . LYS A 1 295 ? 13.103 -17.696 -38.162 1.00 96.00 295 LYS A O 1
ATOM 2282 N N . ALA A 1 296 ? 12.382 -15.767 -37.271 1.00 94.88 296 ALA A N 1
ATOM 2283 C CA . ALA A 1 296 ? 11.780 -15.273 -38.508 1.00 94.88 296 ALA A CA 1
ATOM 2284 C C . ALA A 1 296 ? 12.854 -14.895 -39.544 1.00 94.88 296 ALA A C 1
ATOM 2286 O O . ALA A 1 296 ? 12.731 -15.266 -40.712 1.00 94.88 296 ALA A O 1
ATOM 2287 N N . ASP A 1 297 ? 13.933 -14.244 -39.107 1.00 93.94 297 ASP A N 1
ATOM 2288 C CA . ASP A 1 297 ? 15.063 -13.864 -39.958 1.00 93.94 297 ASP A CA 1
ATOM 2289 C C . ASP A 1 297 ? 15.822 -15.091 -40.489 1.00 93.94 297 ASP A C 1
ATOM 2291 O O . ASP A 1 297 ? 16.238 -15.123 -41.649 1.00 93.94 297 ASP A O 1
ATOM 2295 N N . GLU A 1 298 ? 15.989 -16.131 -39.667 1.00 94.88 298 GLU A N 1
ATOM 2296 C CA . GLU A 1 298 ? 16.549 -17.420 -40.093 1.00 94.88 298 GLU A CA 1
ATOM 2297 C C . GLU A 1 298 ? 15.638 -18.142 -41.094 1.00 94.88 298 GLU A C 1
ATOM 2299 O O . GLU A 1 298 ? 16.116 -18.675 -42.099 1.00 94.88 298 GLU A O 1
ATOM 2304 N N . GLY A 1 299 ? 14.322 -18.129 -40.860 1.00 93.75 299 GLY A N 1
ATOM 2305 C CA . GLY A 1 299 ? 13.334 -18.699 -41.776 1.00 93.75 299 GLY A CA 1
ATOM 2306 C C . GLY A 1 299 ? 13.335 -18.017 -43.146 1.00 93.75 299 GLY A C 1
ATOM 2307 O O . GLY A 1 299 ? 13.321 -18.700 -44.169 1.00 93.75 299 GLY A O 1
ATOM 2308 N N . ALA A 1 300 ? 13.433 -16.685 -43.175 1.00 92.12 300 ALA A N 1
ATOM 2309 C CA . ALA A 1 300 ? 13.499 -15.905 -44.409 1.00 92.12 300 ALA A CA 1
ATOM 2310 C C . ALA A 1 300 ? 14.779 -16.181 -45.220 1.00 92.12 300 ALA A C 1
ATOM 2312 O O . ALA A 1 300 ? 14.734 -16.210 -46.447 1.00 92.12 300 ALA A O 1
ATOM 2313 N N . LYS A 1 301 ? 15.913 -16.443 -44.554 1.00 91.75 301 LYS A N 1
ATOM 2314 C CA . LYS A 1 301 ? 17.175 -16.819 -45.223 1.00 91.75 301 LYS A CA 1
ATOM 2315 C C . LYS A 1 301 ? 17.136 -18.218 -45.844 1.00 91.75 301 LYS A C 1
ATOM 2317 O O . LYS A 1 301 ? 17.857 -18.468 -46.805 1.00 91.75 301 LYS A O 1
ATOM 2322 N N . ASN A 1 302 ? 16.314 -19.114 -45.299 1.00 89.62 302 ASN A N 1
ATOM 2323 C CA . ASN A 1 302 ? 16.215 -20.508 -45.736 1.00 89.62 302 ASN A CA 1
ATOM 2324 C C . ASN A 1 302 ? 15.101 -20.760 -46.766 1.00 89.62 302 ASN A C 1
ATOM 2326 O O . ASN A 1 302 ? 15.003 -21.874 -47.283 1.00 89.62 302 ASN A O 1
ATOM 2330 N N . GLN A 1 303 ? 14.265 -19.767 -47.085 1.00 82.06 303 GLN A N 1
ATOM 2331 C CA . GLN A 1 303 ? 13.304 -19.892 -48.177 1.00 82.06 303 GLN A CA 1
ATOM 2332 C C . GLN A 1 303 ? 14.050 -19.822 -49.519 1.00 82.06 303 GLN A C 1
ATOM 2334 O O . GLN A 1 303 ? 14.663 -18.795 -49.818 1.00 82.06 303 GLN A O 1
ATOM 2339 N N . PRO A 1 304 ? 14.038 -20.896 -50.336 1.00 79.12 304 PRO A N 1
ATOM 2340 C CA . PRO A 1 304 ? 14.642 -20.849 -51.657 1.00 79.12 304 PRO A CA 1
ATOM 2341 C C . PRO A 1 304 ? 13.973 -19.730 -52.450 1.00 79.12 304 PRO A C 1
ATOM 2343 O O . PRO A 1 304 ? 12.747 -19.658 -52.496 1.00 79.12 304 PRO A O 1
ATOM 2346 N N . SER A 1 305 ? 14.791 -18.860 -53.045 1.00 76.81 305 SER A N 1
ATOM 2347 C CA . SER A 1 305 ? 14.371 -17.823 -53.987 1.00 76.81 305 SER A CA 1
ATOM 2348 C C . SER A 1 305 ? 13.481 -18.449 -55.058 1.00 76.81 305 SER A C 1
ATOM 2350 O O . SER A 1 305 ? 13.979 -19.015 -56.030 1.00 76.81 305 SER A O 1
ATOM 2352 N N . THR A 1 306 ? 12.163 -18.401 -54.879 1.00 74.00 306 THR A N 1
ATOM 2353 C CA . THR A 1 306 ? 11.232 -18.752 -55.943 1.00 74.00 306 THR A CA 1
ATOM 2354 C C . THR A 1 306 ? 11.332 -17.637 -56.967 1.00 74.00 306 THR A C 1
ATOM 2356 O O . THR A 1 306 ? 10.836 -16.535 -56.726 1.00 74.00 306 THR A O 1
ATOM 2359 N N . ASP A 1 307 ? 12.032 -17.911 -58.068 1.00 71.69 307 ASP A N 1
ATOM 2360 C CA . ASP A 1 307 ? 12.125 -17.000 -59.202 1.00 71.69 307 ASP A CA 1
ATOM 2361 C C . ASP A 1 307 ? 10.712 -16.547 -59.603 1.00 71.69 307 ASP A C 1
ATOM 2363 O O . ASP A 1 307 ? 9.838 -17.391 -59.837 1.00 71.69 307 ASP A O 1
ATOM 2367 N N . PRO A 1 308 ? 10.452 -15.233 -59.702 1.00 64.94 308 PRO A N 1
ATOM 2368 C CA . PRO A 1 308 ? 9.172 -14.713 -60.148 1.00 64.94 308 PRO A CA 1
ATOM 2369 C C . PRO A 1 308 ? 9.093 -14.845 -61.671 1.00 64.94 308 PRO A C 1
ATOM 2371 O O . PRO A 1 308 ? 9.162 -13.863 -62.408 1.00 64.94 308 PRO A O 1
ATOM 2374 N N . GLN A 1 309 ? 8.978 -16.072 -62.171 1.00 62.31 309 GLN A N 1
ATOM 2375 C CA . GLN A 1 309 ? 8.677 -16.328 -63.569 1.00 62.31 309 GLN A CA 1
ATOM 2376 C C . GLN A 1 309 ? 7.529 -17.328 -63.693 1.00 62.31 309 GLN A C 1
ATOM 2378 O O . GLN A 1 309 ? 7.601 -18.462 -63.237 1.00 62.31 309 GLN A O 1
ATOM 2383 N N . THR A 1 310 ? 6.489 -16.873 -64.399 1.00 61.03 310 THR A N 1
ATOM 2384 C CA . THR A 1 310 ? 5.353 -17.617 -64.972 1.00 61.03 310 THR A CA 1
ATOM 2385 C C . THR A 1 310 ? 4.176 -17.977 -64.056 1.00 61.03 310 THR A C 1
ATOM 2387 O O . THR A 1 310 ? 4.030 -19.101 -63.600 1.00 61.03 310 THR A O 1
ATOM 2390 N N . ALA A 1 311 ? 3.223 -17.049 -63.934 1.00 52.16 311 ALA A N 1
ATOM 2391 C CA . ALA A 1 311 ? 1.802 -17.398 -63.852 1.00 52.16 311 ALA A CA 1
ATOM 2392 C C . ALA A 1 311 ? 0.965 -16.282 -64.491 1.00 52.16 311 ALA A C 1
ATOM 2394 O O . ALA A 1 311 ? 0.790 -15.201 -63.931 1.00 52.16 311 ALA A O 1
ATOM 2395 N N . GLY A 1 312 ? 0.516 -16.536 -65.719 1.00 57.66 312 GLY A N 1
ATOM 2396 C CA . GLY A 1 312 ? -0.455 -15.703 -66.411 1.00 57.66 312 GLY A CA 1
ATOM 2397 C C . GLY A 1 312 ? -1.874 -15.944 -65.892 1.00 57.66 312 GLY A C 1
ATOM 2398 O O . GLY A 1 312 ? -2.227 -17.068 -65.561 1.00 57.66 312 GLY A O 1
ATOM 2399 N N . VAL A 1 313 ? -2.638 -14.850 -65.854 1.00 58.00 313 VAL A N 1
ATOM 2400 C CA . VAL A 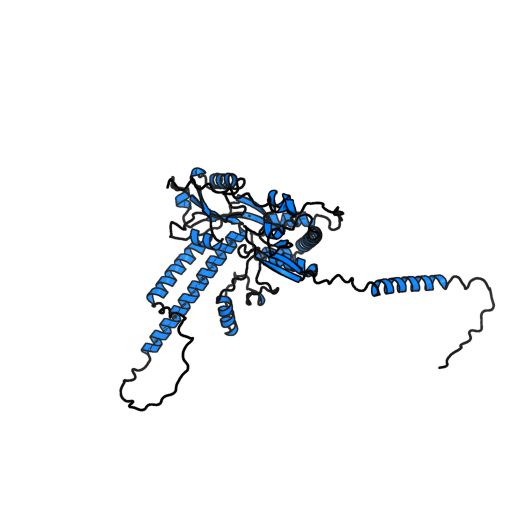1 313 ? -4.036 -14.713 -66.303 1.00 58.00 313 VAL A CA 1
ATOM 2401 C C . VAL A 1 313 ? -5.007 -15.843 -65.914 1.00 58.00 313 VAL A C 1
ATOM 2403 O O . VAL A 1 313 ? -5.046 -16.872 -66.571 1.00 58.00 313 VAL A O 1
ATOM 2406 N N . ASP A 1 314 ? -5.872 -15.606 -64.922 1.00 55.31 314 ASP A N 1
ATOM 2407 C CA . ASP A 1 314 ? -7.313 -15.419 -65.173 1.00 55.31 314 ASP A CA 1
ATOM 2408 C C . ASP A 1 314 ? -8.102 -15.057 -63.900 1.00 55.31 314 ASP A C 1
ATOM 2410 O O . ASP A 1 314 ? -7.821 -15.499 -62.788 1.00 55.31 314 ASP A O 1
ATOM 2414 N N . ALA A 1 315 ? -9.096 -14.194 -64.094 1.00 56.06 315 ALA A N 1
ATOM 2415 C CA . ALA A 1 315 ? -9.930 -13.556 -63.083 1.00 56.06 315 ALA A CA 1
ATOM 2416 C C . ALA A 1 315 ? -11.015 -14.475 -62.487 1.00 56.06 315 ALA A C 1
ATOM 2418 O O . ALA A 1 315 ? -11.529 -15.354 -63.176 1.00 56.06 315 ALA A O 1
ATOM 2419 N N . LYS A 1 316 ? -11.511 -14.144 -61.280 1.00 48.47 316 LYS A N 1
ATOM 2420 C CA . LYS A 1 316 ? -12.956 -13.918 -61.056 1.00 48.47 316 LYS A CA 1
ATOM 2421 C C . LYS A 1 316 ? -13.287 -13.274 -59.708 1.00 48.47 316 LYS A C 1
ATOM 2423 O O . LYS A 1 316 ? -12.670 -13.530 -58.684 1.00 48.47 316 LYS A O 1
ATOM 2428 N N . SER A 1 317 ? -14.301 -12.421 -59.798 1.00 60.38 317 SER A N 1
ATOM 2429 C CA . SER A 1 317 ? -14.911 -11.545 -58.806 1.00 60.38 317 SER A CA 1
ATOM 2430 C C . SER A 1 317 ? -15.779 -12.262 -57.764 1.00 60.38 317 SER A C 1
ATOM 2432 O O . SER A 1 317 ? -16.549 -13.153 -58.118 1.00 60.38 317 SER A O 1
ATOM 2434 N N . GLY A 1 318 ? -15.763 -11.743 -56.537 1.00 46.03 318 GLY A N 1
ATOM 2435 C CA . GLY A 1 318 ? -16.777 -11.921 -55.486 1.00 46.03 318 GLY A CA 1
ATOM 2436 C C . GLY A 1 318 ? -16.351 -11.075 -54.281 1.00 46.03 318 GLY A C 1
ATOM 2437 O O . GLY A 1 318 ? -15.387 -11.423 -53.614 1.00 46.03 318 GLY A O 1
ATOM 2438 N N . SER A 1 319 ? -16.725 -9.795 -54.240 1.00 54.78 319 SER A N 1
ATOM 2439 C CA . SER A 1 319 ? -17.931 -9.234 -53.601 1.00 54.78 319 SER A CA 1
ATOM 2440 C C . SER A 1 319 ? -17.937 -9.350 -52.070 1.00 54.78 319 SER A C 1
ATOM 2442 O O . SER A 1 319 ? -18.200 -10.415 -51.519 1.00 54.78 319 SER A O 1
ATOM 2444 N N . ASP A 1 320 ? -17.703 -8.192 -51.448 1.00 53.28 320 ASP A N 1
ATOM 2445 C CA . ASP A 1 320 ? -18.382 -7.667 -50.259 1.00 53.28 320 ASP A CA 1
ATOM 2446 C C . ASP A 1 320 ? -18.335 -8.466 -48.952 1.00 53.28 320 ASP A C 1
ATOM 2448 O O . ASP A 1 320 ? -19.346 -9.006 -48.515 1.00 53.28 320 ASP A O 1
ATOM 2452 N N . ILE A 1 321 ? -17.191 -8.403 -48.256 1.00 55.19 321 ILE A N 1
ATOM 2453 C CA . ILE A 1 321 ? -17.145 -8.330 -46.782 1.00 55.19 321 ILE A CA 1
ATOM 2454 C C . ILE A 1 321 ? -16.033 -7.337 -46.391 1.00 55.19 321 ILE A C 1
ATOM 2456 O O . ILE A 1 321 ? -14.847 -7.656 -46.391 1.00 55.19 321 ILE A O 1
ATOM 2460 N N . ARG A 1 322 ? -16.449 -6.101 -46.129 1.00 54.16 322 ARG A N 1
ATOM 2461 C CA . ARG A 1 322 ? -15.712 -4.890 -45.724 1.00 54.16 322 ARG A CA 1
ATOM 2462 C C . ARG A 1 322 ? -16.712 -4.160 -44.802 1.00 54.16 322 ARG A C 1
ATOM 2464 O O . ARG A 1 322 ? -17.891 -4.166 -45.131 1.00 54.16 322 ARG A O 1
ATOM 2471 N N . ASP A 1 323 ? -16.445 -3.628 -43.614 1.00 53.06 323 ASP A N 1
ATOM 2472 C CA . ASP A 1 323 ? -15.269 -2.978 -43.048 1.00 53.06 323 ASP A CA 1
ATOM 2473 C C . ASP A 1 323 ? -15.487 -2.848 -41.522 1.00 53.06 323 ASP A C 1
ATOM 2475 O O . ASP A 1 323 ? -16.333 -2.061 -41.126 1.00 53.06 323 ASP A O 1
ATOM 2479 N N . ASP A 1 324 ? -14.752 -3.564 -40.659 1.00 53.34 324 ASP A N 1
ATOM 2480 C CA . ASP A 1 324 ? -14.696 -3.227 -39.210 1.00 53.34 324 ASP A CA 1
ATOM 2481 C C . ASP A 1 324 ? -13.352 -3.586 -38.525 1.00 53.34 324 ASP A C 1
ATOM 2483 O O . ASP A 1 324 ? -13.146 -3.289 -37.350 1.00 53.34 324 ASP A O 1
ATOM 2487 N N . ALA A 1 325 ? -12.382 -4.165 -39.246 1.00 57.41 325 ALA A N 1
ATOM 2488 C CA . ALA A 1 325 ? -11.086 -4.582 -38.687 1.00 57.41 325 ALA A CA 1
ATOM 2489 C C . ALA A 1 325 ? -9.957 -3.526 -38.794 1.00 57.41 325 ALA A C 1
ATOM 2491 O O . ALA A 1 325 ? -8.843 -3.772 -38.342 1.00 57.41 325 ALA A O 1
ATOM 2492 N N . GLU A 1 326 ? -10.204 -2.345 -39.374 1.00 53.78 326 GLU A N 1
ATOM 2493 C CA . GLU A 1 326 ? -9.139 -1.386 -39.743 1.00 53.78 326 GLU A CA 1
ATOM 2494 C C . GLU A 1 326 ? -8.839 -0.281 -38.706 1.00 53.78 326 GLU A C 1
ATOM 2496 O O . GLU A 1 326 ? -8.167 0.701 -39.023 1.00 53.78 326 GLU A O 1
ATOM 2501 N N . ARG A 1 327 ? -9.294 -0.401 -37.449 1.00 54.59 327 ARG A N 1
ATOM 2502 C CA . ARG A 1 327 ? -9.078 0.651 -36.427 1.00 54.59 327 ARG A CA 1
ATOM 2503 C C . ARG A 1 327 ? -8.175 0.307 -35.248 1.00 54.59 327 ARG A C 1
ATOM 2505 O O . ARG A 1 327 ? -8.002 1.153 -34.372 1.00 54.59 327 ARG A O 1
ATOM 2512 N N . GLU A 1 328 ? -7.519 -0.846 -35.252 1.00 55.22 328 GLU A N 1
ATOM 2513 C CA . GLU A 1 328 ? -6.333 -1.034 -34.415 1.00 55.22 328 GLU A CA 1
ATOM 2514 C C . GLU A 1 328 ? -5.119 -0.540 -35.195 1.00 55.22 328 GLU A C 1
ATOM 2516 O O . GLU A 1 328 ? -4.599 -1.220 -36.076 1.00 55.22 328 GLU A O 1
ATOM 2521 N N . GLY A 1 329 ? -4.706 0.701 -34.917 1.00 60.47 329 GLY A N 1
ATOM 2522 C CA . GLY A 1 329 ? -3.538 1.306 -35.546 1.00 60.47 329 GLY A CA 1
ATOM 2523 C C . GLY A 1 329 ? -2.341 0.365 -35.443 1.00 60.47 329 GLY A C 1
ATOM 2524 O O . GLY A 1 329 ? -1.840 0.123 -34.344 1.00 60.47 329 GLY A O 1
ATOM 2525 N N . GLN A 1 330 ? -1.908 -0.171 -36.586 1.00 69.44 330 GLN A N 1
ATOM 2526 C CA . GLN A 1 330 ? -0.751 -1.051 -36.697 1.00 69.44 330 GLN A CA 1
ATOM 2527 C C . GLN A 1 330 ? 0.477 -0.313 -36.156 1.00 69.44 330 GLN A C 1
ATOM 2529 O O . GLN A 1 330 ? 1.118 0.467 -36.861 1.00 69.44 330 GLN A O 1
ATOM 2534 N N . LYS A 1 331 ? 0.808 -0.527 -34.878 1.00 83.25 331 LYS A N 1
ATOM 2535 C CA . LYS A 1 331 ? 2.105 -0.119 -34.344 1.00 83.25 331 LYS A CA 1
ATOM 2536 C C . LYS A 1 331 ? 3.147 -0.900 -35.130 1.00 83.25 331 LYS A C 1
ATOM 2538 O O . LYS A 1 331 ? 3.129 -2.131 -35.105 1.00 83.25 331 LYS A O 1
ATOM 2543 N N . GLN A 1 332 ? 4.010 -0.186 -35.851 1.00 87.31 332 GLN A N 1
ATOM 2544 C CA . GLN A 1 332 ? 5.127 -0.806 -36.554 1.00 87.31 332 GLN A CA 1
ATOM 2545 C C . GLN A 1 332 ? 5.895 -1.707 -35.572 1.00 87.31 332 GLN A C 1
ATOM 2547 O O . GLN A 1 332 ? 6.117 -1.298 -34.426 1.00 87.31 332 GLN A O 1
ATOM 2552 N N . PRO A 1 333 ? 6.241 -2.944 -35.971 1.00 91.44 333 PRO A N 1
ATOM 2553 C CA . PRO A 1 333 ? 7.011 -3.830 -35.115 1.00 91.44 333 PRO A CA 1
ATOM 2554 C C . PRO A 1 333 ? 8.346 -3.161 -34.779 1.00 91.44 333 PRO A C 1
ATOM 2556 O O . PRO A 1 333 ? 8.988 -2.590 -35.658 1.00 91.44 333 PRO A O 1
ATOM 2559 N N . MET A 1 334 ? 8.750 -3.232 -33.508 1.00 95.12 334 MET A N 1
ATOM 2560 C CA . MET A 1 334 ? 10.068 -2.759 -33.084 1.00 95.12 334 MET A CA 1
ATOM 2561 C C . MET A 1 334 ? 11.149 -3.495 -33.875 1.00 95.12 334 MET A C 1
ATOM 2563 O O . MET A 1 334 ? 11.086 -4.717 -34.024 1.00 95.12 334 MET A O 1
ATOM 2567 N N . SER A 1 335 ? 12.143 -2.761 -34.349 1.00 96.12 335 SER A N 1
ATOM 2568 C CA . SER A 1 335 ? 13.368 -3.326 -34.905 1.00 96.12 335 SER A CA 1
ATOM 2569 C C . SER A 1 335 ? 14.150 -4.113 -33.846 1.00 96.12 335 SER A C 1
ATOM 2571 O O . SER A 1 335 ? 13.999 -3.886 -32.643 1.00 96.12 335 SER A O 1
ATOM 2573 N N . LYS A 1 336 ? 15.022 -5.024 -34.293 1.00 96.00 336 LYS A N 1
ATOM 2574 C CA . LYS A 1 336 ? 15.890 -5.818 -33.410 1.00 96.00 336 LYS A CA 1
ATOM 2575 C C . LYS A 1 336 ? 16.700 -4.937 -32.449 1.00 96.00 336 LYS A C 1
ATOM 2577 O O . LYS A 1 336 ? 16.708 -5.183 -31.247 1.00 96.00 336 LYS A O 1
ATOM 2582 N N . GLU A 1 337 ? 17.305 -3.871 -32.973 1.00 96.88 337 GLU A N 1
ATOM 2583 C CA . GLU A 1 337 ? 18.106 -2.915 -32.198 1.00 96.88 337 GLU A CA 1
ATOM 2584 C C . GLU A 1 337 ? 17.277 -2.215 -31.105 1.00 96.88 337 GLU A C 1
ATOM 2586 O O . GLU A 1 337 ? 17.736 -2.045 -29.975 1.00 96.88 337 GLU A O 1
ATOM 2591 N N . GLU A 1 338 ? 16.024 -1.853 -31.398 1.00 97.00 338 GLU A N 1
ATOM 2592 C CA . GLU A 1 338 ? 15.131 -1.255 -30.402 1.00 97.00 338 GLU A CA 1
ATOM 2593 C C . GLU A 1 338 ? 14.753 -2.244 -29.292 1.00 97.00 338 GLU A C 1
ATOM 2595 O O . GLU A 1 338 ? 14.627 -1.839 -28.134 1.00 97.00 338 GLU A O 1
ATOM 2600 N N . VAL A 1 339 ? 14.578 -3.530 -29.619 1.00 96.69 339 VAL A N 1
ATOM 2601 C CA . VAL A 1 339 ? 14.296 -4.576 -28.623 1.00 96.69 339 VAL A CA 1
ATOM 2602 C C . VAL A 1 339 ? 15.513 -4.808 -27.728 1.00 96.69 339 VAL A C 1
ATOM 2604 O O . VAL A 1 339 ? 15.364 -4.801 -26.508 1.00 96.69 339 VAL A O 1
ATOM 2607 N N . GLU A 1 340 ? 16.711 -4.943 -28.299 1.00 97.06 340 GLU A N 1
ATOM 2608 C CA . GLU A 1 340 ? 17.963 -5.114 -27.545 1.00 97.06 340 GLU A CA 1
ATOM 2609 C C . GLU A 1 340 ? 18.234 -3.929 -26.610 1.00 97.06 340 GLU A C 1
ATOM 2611 O O . GLU A 1 340 ? 18.541 -4.111 -25.429 1.00 97.06 340 GLU A O 1
ATOM 2616 N N . LYS A 1 341 ? 18.036 -2.700 -27.100 1.00 97.44 341 LYS A N 1
ATOM 2617 C CA . LYS A 1 341 ? 18.142 -1.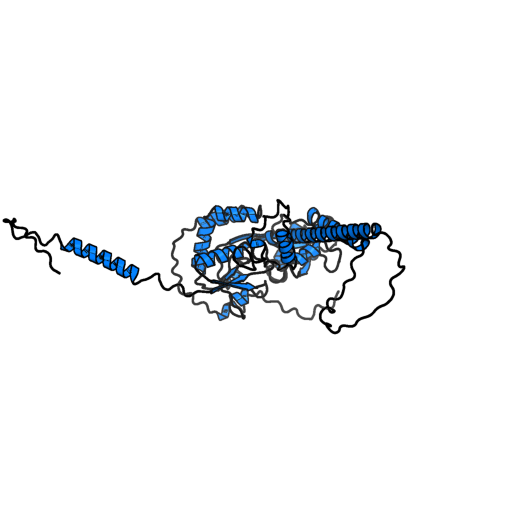497 -26.270 1.00 97.44 341 LYS A CA 1
ATOM 2618 C C . LYS A 1 341 ? 17.127 -1.507 -25.125 1.00 97.44 341 LYS A C 1
ATOM 2620 O O . LYS A 1 341 ? 17.483 -1.188 -23.991 1.00 97.44 341 LYS A O 1
ATOM 2625 N N . ALA A 1 342 ? 15.879 -1.887 -25.399 1.00 96.88 342 ALA A N 1
ATOM 2626 C CA . ALA A 1 342 ? 14.848 -1.983 -24.371 1.00 96.88 342 ALA A CA 1
ATOM 2627 C C . ALA A 1 342 ? 15.184 -3.046 -23.310 1.00 96.88 342 ALA A C 1
ATOM 2629 O O . ALA A 1 342 ? 14.918 -2.818 -22.129 1.00 96.88 342 ALA A O 1
ATOM 2630 N N . ILE A 1 343 ? 15.793 -4.174 -23.699 1.00 97.75 343 ILE A N 1
ATOM 2631 C CA . ILE A 1 343 ? 16.292 -5.193 -22.761 1.00 97.75 343 ILE A CA 1
ATOM 2632 C C . ILE A 1 343 ? 17.355 -4.577 -21.850 1.00 97.75 343 ILE A C 1
ATOM 2634 O O . ILE A 1 343 ? 17.171 -4.573 -20.634 1.00 97.75 343 ILE A O 1
ATOM 2638 N N . ALA A 1 344 ? 18.394 -3.954 -22.414 1.00 97.88 344 ALA A N 1
ATOM 2639 C CA . ALA A 1 344 ? 19.474 -3.346 -21.635 1.00 97.88 344 ALA A CA 1
ATOM 2640 C C . ALA A 1 344 ? 18.965 -2.282 -20.637 1.00 97.88 344 ALA A C 1
ATOM 2642 O O . ALA A 1 344 ? 19.388 -2.239 -19.478 1.00 97.88 344 ALA A O 1
ATOM 2643 N N . GLU A 1 345 ? 18.005 -1.444 -21.047 1.00 96.75 345 GLU A N 1
ATOM 2644 C CA . GLU A 1 345 ? 17.363 -0.461 -20.161 1.00 96.75 345 GLU A CA 1
ATOM 2645 C C . GLU A 1 345 ? 16.613 -1.131 -18.996 1.00 96.75 345 GLU A C 1
ATOM 2647 O O . GLU A 1 345 ? 16.656 -0.659 -17.852 1.00 96.75 345 GLU A O 1
ATOM 2652 N N . LYS A 1 346 ? 15.921 -2.244 -19.260 1.00 97.25 346 LYS A N 1
ATOM 2653 C CA . LYS A 1 346 ? 15.181 -2.986 -18.235 1.00 97.25 346 LYS A CA 1
ATOM 2654 C C . LYS A 1 346 ? 16.101 -3.774 -17.306 1.00 97.25 346 LYS A C 1
ATOM 2656 O O . LYS A 1 346 ? 15.825 -3.806 -16.108 1.00 97.25 346 LYS A O 1
ATOM 2661 N N . GLU A 1 347 ? 17.204 -4.325 -17.800 1.00 97.81 347 GLU A N 1
ATOM 2662 C CA . GLU A 1 347 ? 18.235 -4.969 -16.978 1.00 97.81 347 GLU A CA 1
ATOM 2663 C C . GLU A 1 347 ? 18.873 -3.960 -16.022 1.00 97.81 347 GLU A C 1
ATOM 2665 O O . GLU A 1 347 ? 18.977 -4.208 -14.818 1.00 97.81 347 GLU A O 1
ATOM 2670 N N . GLN A 1 348 ? 19.225 -2.771 -16.524 1.00 97.06 348 GLN A N 1
ATOM 2671 C CA . GLN A 1 348 ? 19.741 -1.690 -15.688 1.00 97.06 348 GLN A CA 1
ATOM 2672 C C . GLN A 1 348 ? 18.723 -1.282 -14.616 1.00 97.06 348 GLN A C 1
ATOM 2674 O O . GLN A 1 348 ? 19.082 -1.125 -13.445 1.00 97.06 348 GLN A O 1
ATOM 2679 N N . ARG A 1 349 ? 17.447 -1.127 -14.994 1.00 96.88 349 ARG A N 1
ATOM 2680 C CA . ARG A 1 349 ? 16.363 -0.825 -14.050 1.00 96.88 349 ARG A CA 1
ATOM 2681 C C . ARG A 1 349 ? 16.239 -1.907 -12.978 1.00 96.88 349 ARG A C 1
ATOM 2683 O O . ARG A 1 349 ? 16.149 -1.578 -11.797 1.00 96.88 349 ARG A O 1
ATOM 2690 N N . LEU A 1 350 ? 16.256 -3.177 -13.376 1.00 97.38 350 LEU A N 1
ATOM 2691 C CA . LEU A 1 350 ? 16.172 -4.317 -12.468 1.00 97.38 350 LEU A CA 1
ATOM 2692 C C . LEU A 1 350 ? 17.340 -4.328 -11.478 1.00 97.38 350 LEU A C 1
ATOM 2694 O O . LEU A 1 350 ? 17.119 -4.541 -10.286 1.00 97.38 350 LEU A O 1
ATOM 2698 N N . ARG A 1 351 ? 18.559 -4.038 -11.950 1.00 97.38 351 ARG A N 1
ATOM 2699 C CA . ARG A 1 351 ? 19.742 -3.915 -11.092 1.00 97.38 351 ARG A CA 1
ATOM 2700 C C . ARG A 1 351 ? 19.560 -2.817 -10.046 1.00 97.38 351 ARG A C 1
ATOM 2702 O O . ARG A 1 351 ? 19.787 -3.052 -8.865 1.00 97.38 351 ARG A O 1
ATOM 2709 N N . LEU A 1 352 ? 19.087 -1.634 -10.454 1.00 96.38 352 LEU A N 1
ATOM 2710 C CA . LEU A 1 352 ? 18.815 -0.531 -9.524 1.00 96.38 352 LEU A CA 1
ATOM 2711 C C . LEU A 1 352 ? 17.747 -0.890 -8.484 1.00 96.38 352 LEU A C 1
ATOM 2713 O O . LEU A 1 352 ? 17.894 -0.513 -7.328 1.00 96.38 352 LEU A O 1
ATOM 2717 N N . LEU A 1 353 ? 16.699 -1.622 -8.868 1.00 96.19 353 LEU A N 1
ATOM 2718 C CA . LEU A 1 353 ? 15.655 -2.062 -7.938 1.00 96.19 353 LEU A CA 1
ATOM 2719 C C . LEU A 1 353 ? 16.166 -3.089 -6.925 1.00 96.19 353 LEU A C 1
ATOM 2721 O O . LEU A 1 353 ? 15.871 -2.959 -5.743 1.00 96.19 353 LEU A O 1
ATOM 2725 N N . LYS A 1 354 ? 16.910 -4.103 -7.383 1.00 96.12 354 LYS A N 1
ATOM 2726 C CA . LYS A 1 354 ? 17.378 -5.207 -6.532 1.00 96.12 354 LYS A CA 1
ATOM 2727 C C . LYS A 1 354 ? 18.526 -4.808 -5.609 1.00 96.12 354 LYS A C 1
ATOM 2729 O O . LYS A 1 354 ? 18.583 -5.274 -4.479 1.00 96.12 354 LYS A O 1
ATOM 2734 N N . GLU A 1 355 ? 19.445 -3.983 -6.101 1.00 94.94 355 GLU A N 1
ATOM 2735 C CA . GLU A 1 355 ? 20.705 -3.690 -5.405 1.00 94.94 355 GLU A CA 1
ATOM 2736 C C . GLU A 1 355 ? 20.779 -2.251 -4.893 1.00 94.94 355 GLU A C 1
ATOM 2738 O O . GLU A 1 355 ? 21.531 -1.959 -3.968 1.00 94.94 355 GLU A O 1
ATOM 2743 N N . GLY A 1 356 ? 20.038 -1.335 -5.518 1.00 94.38 356 GLY A N 1
ATOM 2744 C CA . GLY A 1 356 ? 20.146 0.094 -5.243 1.00 94.38 356 GLY A CA 1
ATOM 2745 C C . GLY A 1 356 ? 19.043 0.651 -4.346 1.00 94.38 356 GLY A C 1
ATOM 2746 O O . GLY A 1 356 ? 19.305 1.591 -3.600 1.00 94.38 356 GLY A O 1
ATOM 2747 N N . VAL A 1 357 ? 17.820 0.119 -4.422 1.00 97.06 357 VAL A N 1
ATOM 2748 C CA . VAL A 1 357 ? 16.703 0.567 -3.581 1.00 97.06 357 VAL A CA 1
ATOM 2749 C C . VAL A 1 357 ? 16.649 -0.273 -2.315 1.00 97.06 357 VAL A C 1
ATOM 2751 O O . VAL A 1 357 ? 16.469 -1.486 -2.373 1.00 97.06 357 VAL A O 1
ATOM 2754 N N . VAL A 1 358 ? 16.756 0.382 -1.161 1.00 96.50 358 VAL A N 1
ATOM 2755 C CA . VAL A 1 358 ? 16.791 -0.295 0.144 1.00 96.50 358 VAL A CA 1
ATOM 2756 C C . VAL A 1 358 ? 15.604 0.137 0.996 1.00 96.50 358 VAL A C 1
ATOM 2758 O O . VAL A 1 358 ? 15.273 1.321 1.063 1.00 96.50 358 VAL A O 1
ATOM 2761 N N . VAL A 1 359 ? 14.966 -0.817 1.676 1.00 95.94 359 VAL A N 1
ATOM 2762 C CA . VAL A 1 359 ? 13.972 -0.531 2.721 1.00 95.94 359 VAL A CA 1
ATOM 2763 C C . VAL A 1 359 ? 14.722 -0.259 4.019 1.00 95.94 359 VAL A C 1
ATOM 2765 O O . VAL A 1 359 ? 15.369 -1.159 4.555 1.00 95.94 359 VAL A O 1
ATOM 2768 N N . SER A 1 360 ? 14.644 0.970 4.531 1.00 95.00 360 SER A N 1
ATOM 2769 C CA . SER A 1 360 ? 15.319 1.330 5.778 1.00 95.00 360 SER A CA 1
ATOM 2770 C C . SER A 1 360 ? 14.817 0.479 6.947 1.00 95.00 360 SER A C 1
ATOM 2772 O O . SER A 1 360 ? 13.635 0.142 7.041 1.00 95.00 360 SER A O 1
ATOM 2774 N N . THR A 1 361 ? 15.721 0.117 7.854 1.00 92.56 361 THR A N 1
ATOM 2775 C CA . THR A 1 361 ? 15.380 -0.503 9.144 1.00 92.56 361 THR A CA 1
ATOM 2776 C C . THR A 1 361 ? 14.984 0.530 10.194 1.00 92.56 361 THR A C 1
ATOM 2778 O O . THR A 1 361 ? 14.521 0.157 11.268 1.00 92.56 361 THR A O 1
ATOM 2781 N N . ASP A 1 362 ? 15.154 1.822 9.904 1.00 92.81 362 ASP A N 1
ATOM 2782 C CA . ASP A 1 362 ? 14.749 2.884 10.814 1.00 92.81 362 ASP A CA 1
ATOM 2783 C C . ASP A 1 362 ? 13.227 2.937 10.942 1.00 92.81 362 ASP A C 1
ATOM 2785 O O . ASP A 1 362 ? 12.479 2.871 9.957 1.00 92.81 362 ASP A O 1
ATOM 2789 N N . VAL A 1 363 ? 12.776 3.127 12.177 1.00 90.94 363 VAL A N 1
ATOM 2790 C CA . VAL A 1 363 ? 11.364 3.276 12.517 1.00 90.94 363 VAL A CA 1
ATOM 2791 C C . VAL A 1 363 ? 11.076 4.746 12.775 1.00 90.94 363 VAL A C 1
ATOM 2793 O O . VAL A 1 363 ? 11.587 5.342 13.723 1.00 90.94 363 VAL A O 1
ATOM 2796 N N . LEU A 1 364 ? 10.218 5.333 11.942 1.00 91.06 364 LEU A N 1
ATOM 2797 C CA . LEU A 1 364 ? 9.706 6.683 12.159 1.00 91.06 364 LEU A CA 1
ATOM 2798 C C . LEU A 1 364 ? 8.603 6.651 13.217 1.00 91.06 364 LEU A C 1
ATOM 2800 O O . LEU A 1 364 ? 8.650 7.419 14.173 1.00 91.06 364 LEU A O 1
ATOM 2804 N N . HIS A 1 365 ? 7.647 5.731 13.073 1.00 89.31 365 HIS A N 1
ATOM 2805 C CA . HIS A 1 365 ? 6.500 5.565 13.966 1.00 89.31 365 HIS A CA 1
ATOM 2806 C C . HIS A 1 365 ? 6.073 4.111 14.045 1.00 89.31 365 HIS A C 1
ATOM 2808 O O . HIS A 1 365 ? 6.199 3.390 13.063 1.00 89.31 365 HIS A O 1
ATOM 2814 N N . ILE A 1 366 ? 5.495 3.715 15.175 1.00 90.25 366 ILE A N 1
ATOM 2815 C CA . ILE A 1 366 ? 4.767 2.452 15.302 1.00 90.25 366 ILE A CA 1
ATOM 2816 C C . ILE A 1 366 ? 3.279 2.739 15.099 1.00 90.25 366 ILE A C 1
ATOM 2818 O O . ILE A 1 366 ? 2.744 3.709 15.638 1.00 90.25 366 ILE A O 1
ATOM 2822 N N . GLN A 1 367 ? 2.620 1.897 14.314 1.00 89.56 367 GLN A N 1
ATOM 2823 C CA . GLN A 1 367 ? 1.248 2.060 13.876 1.00 89.56 367 GLN A CA 1
ATOM 2824 C C . GLN A 1 367 ? 0.431 0.797 14.167 1.00 89.56 367 GLN A C 1
ATOM 2826 O O . GLN A 1 367 ? 0.632 -0.228 13.508 1.00 89.56 367 GLN A O 1
ATOM 2831 N N . PRO A 1 368 ? -0.512 0.851 15.121 1.00 93.75 368 PRO A N 1
ATOM 2832 C CA . PRO A 1 368 ? -1.486 -0.213 15.288 1.00 93.75 368 PRO A CA 1
ATOM 2833 C C . PRO A 1 368 ? -2.543 -0.107 14.193 1.00 93.75 368 PRO A C 1
ATOM 2835 O O . PRO A 1 368 ? -3.190 0.930 14.035 1.00 93.75 368 PRO A O 1
ATOM 2838 N N . TYR A 1 369 ? -2.724 -1.176 13.431 1.00 95.38 369 TYR A N 1
ATOM 2839 C CA . TYR A 1 369 ? -3.808 -1.291 12.467 1.00 95.38 369 TYR A CA 1
ATOM 2840 C C . TYR A 1 369 ? -5.019 -1.933 13.108 1.00 95.38 369 TYR A C 1
ATOM 2842 O O . TYR A 1 369 ? -4.898 -2.873 13.889 1.00 95.38 369 TYR A O 1
ATOM 2850 N N . ALA A 1 370 ? -6.197 -1.463 12.730 1.00 96.81 370 ALA A N 1
ATOM 2851 C CA . ALA A 1 370 ? -7.467 -2.034 13.143 1.00 96.81 370 ALA A CA 1
ATOM 2852 C C . ALA A 1 370 ? -8.456 -1.990 11.980 1.00 96.81 370 ALA A C 1
ATOM 2854 O O . ALA A 1 370 ? -8.316 -1.191 11.050 1.00 96.81 370 ALA A O 1
ATOM 2855 N N . LEU A 1 371 ? -9.476 -2.834 12.061 1.00 97.81 371 LEU A N 1
ATOM 2856 C CA . LEU A 1 371 ? -10.658 -2.695 11.228 1.00 97.81 371 LEU A CA 1
ATOM 2857 C C . LEU A 1 371 ? -11.506 -1.569 11.813 1.00 97.81 371 LEU A C 1
ATOM 2859 O O . LEU A 1 371 ? -11.616 -1.438 13.036 1.00 97.81 371 LEU A O 1
ATOM 2863 N N . VAL A 1 372 ? -12.066 -0.727 10.950 1.00 97.94 372 VAL A N 1
ATOM 2864 C CA . VAL A 1 372 ? -12.792 0.471 11.387 1.00 97.94 372 VAL A CA 1
ATOM 2865 C C . VAL A 1 372 ? -14.260 0.329 11.031 1.00 97.94 372 VAL A C 1
ATOM 2867 O O . VAL A 1 372 ? -14.601 -0.030 9.906 1.00 97.94 372 VAL A O 1
ATOM 2870 N N . LEU A 1 373 ? -15.124 0.610 11.997 1.00 97.44 373 LEU A N 1
ATOM 2871 C CA . LEU A 1 373 ? -16.571 0.490 11.890 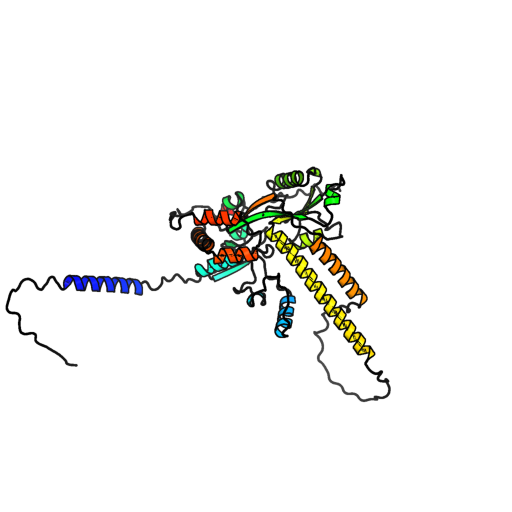1.00 97.44 373 LEU A CA 1
ATOM 2872 C C . LEU A 1 373 ? -17.229 1.847 12.167 1.00 97.44 373 LEU A C 1
ATOM 2874 O O . LEU A 1 373 ? -16.632 2.700 12.837 1.00 97.44 373 LEU A O 1
ATOM 2878 N N . PRO A 1 374 ? -18.471 2.069 11.701 1.00 95.38 374 PRO A N 1
ATOM 2879 C CA . PRO A 1 374 ? -19.266 3.197 12.157 1.00 95.38 374 PRO A CA 1
ATOM 2880 C C . PRO A 1 374 ? -19.327 3.220 13.687 1.00 95.38 374 PRO A C 1
ATOM 2882 O O . PRO A 1 374 ? -19.311 2.172 14.336 1.00 95.38 374 PRO A O 1
ATOM 2885 N N . LYS A 1 375 ? -19.405 4.419 14.268 1.00 90.94 375 LYS A N 1
ATOM 2886 C CA . LYS A 1 375 ? -19.573 4.561 15.715 1.00 90.94 375 LYS A CA 1
ATOM 2887 C C . LYS A 1 375 ? -20.821 3.805 16.174 1.00 90.94 375 LYS A C 1
ATOM 2889 O O . LYS A 1 375 ? -21.850 3.877 15.503 1.00 90.94 375 LYS A O 1
ATOM 2894 N N . CYS A 1 376 ? -20.732 3.138 17.320 1.00 87.94 376 CYS A N 1
ATOM 2895 C CA . CYS A 1 376 ? -21.798 2.324 17.893 1.00 87.94 376 CYS A CA 1
ATOM 2896 C C . CYS A 1 376 ? -22.194 1.110 17.028 1.00 87.94 376 CYS A C 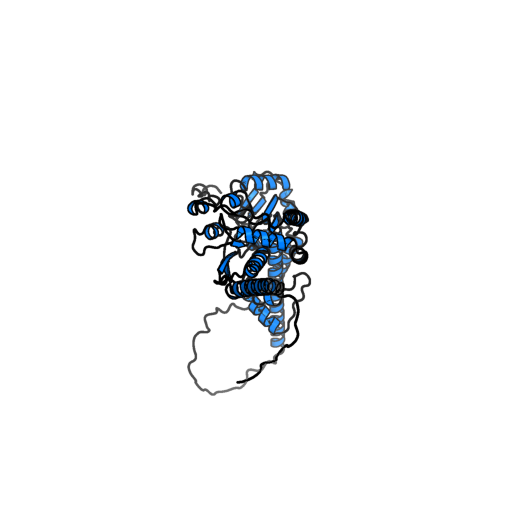1
ATOM 2898 O O . CYS A 1 376 ? -23.348 0.680 17.072 1.00 87.94 376 CYS A O 1
ATOM 2900 N N . SER A 1 377 ? -21.287 0.577 16.205 1.00 90.00 377 SER A N 1
ATOM 2901 C CA . SER A 1 377 ? -21.607 -0.556 15.331 1.00 90.00 377 SER A CA 1
ATOM 2902 C C . SER A 1 377 ? -21.911 -1.820 16.138 1.00 90.00 377 SER A C 1
ATOM 2904 O O . SER A 1 377 ? -21.100 -2.258 16.956 1.00 90.00 377 SER A O 1
ATOM 2906 N N . GLU A 1 378 ? -23.042 -2.470 15.850 1.00 87.62 378 GLU A N 1
ATOM 2907 C CA . GLU A 1 378 ? -23.388 -3.771 16.442 1.00 87.62 378 GLU A CA 1
ATOM 2908 C C . GLU A 1 378 ? -22.386 -4.879 16.079 1.00 87.62 378 GLU A C 1
ATOM 2910 O O . GLU A 1 378 ? -22.274 -5.878 16.790 1.00 87.62 378 GLU A O 1
ATOM 2915 N N . HIS A 1 379 ? -21.634 -4.697 14.989 1.00 92.12 379 HIS A N 1
ATOM 2916 C CA . HIS A 1 379 ? -20.631 -5.655 14.541 1.00 92.12 379 HIS A CA 1
ATOM 2917 C C . HIS A 1 379 ? -19.366 -5.618 15.399 1.00 92.12 379 HIS A C 1
ATOM 2919 O O . HIS A 1 379 ? -18.641 -6.605 15.412 1.00 92.12 379 HIS A O 1
ATOM 2925 N N . LEU A 1 380 ? -19.086 -4.527 16.127 1.00 93.31 380 LEU A N 1
ATOM 2926 C CA . LEU A 1 380 ? -17.813 -4.357 16.837 1.00 93.31 380 LEU A CA 1
ATOM 2927 C C . LEU A 1 380 ? -17.555 -5.480 17.847 1.00 93.31 380 LEU A C 1
ATOM 2929 O O . LEU A 1 380 ? -16.459 -6.035 17.887 1.00 93.31 380 LEU A O 1
ATOM 2933 N N . PHE A 1 381 ? -18.560 -5.827 18.655 1.00 91.12 381 PHE A N 1
ATOM 2934 C CA . PHE A 1 381 ? -18.419 -6.879 19.661 1.00 91.12 381 PHE A CA 1
ATOM 2935 C C . PHE A 1 381 ? -18.174 -8.247 19.012 1.00 91.12 381 PHE A C 1
ATOM 2937 O O . PHE A 1 381 ? -17.234 -8.944 19.391 1.00 91.12 381 PHE A O 1
ATOM 2944 N N . ARG A 1 382 ? -18.971 -8.598 17.992 1.00 93.00 382 ARG A N 1
ATOM 2945 C CA . ARG A 1 382 ? -18.849 -9.870 17.259 1.00 93.00 382 ARG A CA 1
ATOM 2946 C C . ARG A 1 382 ? -17.510 -9.972 16.535 1.00 93.00 382 ARG A C 1
ATOM 2948 O O . ARG A 1 382 ? -16.839 -10.994 16.612 1.00 93.00 382 ARG A O 1
ATOM 2955 N N . LEU A 1 383 ? -17.066 -8.875 15.925 1.00 95.06 383 LEU A N 1
ATOM 2956 C CA . LEU A 1 383 ? -15.767 -8.789 15.274 1.00 95.06 383 LEU A CA 1
ATOM 2957 C C . LEU A 1 383 ? -14.623 -8.959 16.274 1.00 95.06 383 LEU A C 1
ATOM 2959 O O . LEU A 1 383 ? -13.706 -9.726 16.018 1.00 95.06 383 LEU A O 1
ATOM 2963 N N . ASN A 1 384 ? -14.665 -8.285 17.423 1.00 94.00 384 ASN A N 1
ATOM 2964 C CA . ASN A 1 384 ? -13.619 -8.426 18.437 1.00 94.00 384 ASN A CA 1
ATOM 2965 C C . ASN A 1 384 ? -13.575 -9.837 19.032 1.00 94.00 384 ASN A C 1
ATOM 2967 O O . ASN A 1 384 ? -12.484 -10.350 19.275 1.00 94.00 384 ASN A O 1
ATOM 2971 N N . HIS A 1 385 ? -14.733 -10.474 19.223 1.00 91.38 385 HIS A N 1
ATOM 2972 C CA . HIS A 1 385 ? -14.813 -11.881 19.608 1.00 91.38 385 HIS A CA 1
ATOM 2973 C C . HIS A 1 385 ? -14.137 -12.777 18.563 1.00 91.38 385 HIS A C 1
ATOM 2975 O O . HIS A 1 385 ? -13.207 -13.511 18.892 1.00 91.38 385 HIS A O 1
ATOM 2981 N N . PHE A 1 386 ? -14.532 -12.635 17.295 1.00 94.25 386 PHE A N 1
ATOM 2982 C CA . PHE A 1 386 ? -13.934 -13.345 16.168 1.00 94.25 386 PHE A CA 1
ATOM 2983 C C . PHE A 1 386 ? -12.411 -13.148 16.101 1.00 94.25 386 PHE A C 1
ATOM 2985 O O . PHE A 1 386 ? -11.666 -14.119 15.996 1.00 94.25 386 PHE A O 1
ATOM 2992 N N . LEU A 1 387 ? -11.920 -11.910 16.215 1.00 93.12 387 LEU A N 1
ATOM 2993 C CA . LEU A 1 387 ? -10.484 -11.613 16.195 1.00 93.12 387 LEU A CA 1
ATOM 2994 C C . LEU A 1 387 ? -9.750 -12.284 17.358 1.00 93.12 387 LEU A C 1
ATOM 2996 O O . LEU A 1 387 ? -8.693 -12.879 17.154 1.00 93.12 387 LEU A O 1
ATOM 3000 N N . ALA A 1 388 ? -10.316 -12.235 18.565 1.00 90.56 388 ALA A N 1
ATOM 3001 C CA . ALA A 1 388 ? -9.725 -12.877 19.731 1.00 90.56 388 ALA A CA 1
ATOM 3002 C C . ALA A 1 388 ? -9.639 -14.404 19.566 1.00 90.56 388 ALA A C 1
ATOM 3004 O O . ALA A 1 388 ? -8.671 -15.013 20.014 1.00 90.56 388 ALA A O 1
ATOM 3005 N N . GLU A 1 389 ? -10.623 -15.045 18.934 1.00 90.62 389 GLU A N 1
ATOM 3006 C CA . GLU A 1 389 ? -10.561 -16.475 18.605 1.00 90.62 389 GLU A CA 1
ATOM 3007 C C . GLU A 1 389 ? -9.509 -16.768 17.531 1.00 90.62 389 GLU A C 1
ATOM 3009 O O . GLU A 1 389 ? -8.688 -17.671 17.703 1.00 90.62 389 GLU A O 1
ATOM 3014 N N . ARG A 1 390 ? -9.469 -15.974 16.454 1.00 90.00 390 ARG A N 1
ATOM 3015 C CA . ARG A 1 390 ? -8.501 -16.156 15.362 1.00 90.00 390 ARG A CA 1
ATOM 3016 C C . ARG A 1 390 ? -7.062 -15.991 15.828 1.00 90.00 390 ARG A C 1
ATOM 3018 O O . ARG A 1 390 ? -6.229 -16.817 15.474 1.00 90.00 390 ARG A O 1
ATOM 3025 N N . PHE A 1 391 ? -6.771 -15.009 16.677 1.00 87.88 391 PHE A N 1
ATOM 3026 C CA . PHE A 1 391 ? -5.422 -14.819 17.215 1.00 87.88 391 PHE A CA 1
ATOM 3027 C C . PHE A 1 391 ? -4.978 -15.911 18.198 1.00 87.88 391 PHE A C 1
ATOM 3029 O O . PHE A 1 391 ? -3.781 -16.054 18.428 1.00 87.88 391 PHE A O 1
ATOM 3036 N N . ARG A 1 392 ? -5.897 -16.729 18.735 1.00 87.06 392 ARG A N 1
ATOM 3037 C CA . ARG A 1 392 ? -5.538 -17.945 19.493 1.00 87.06 392 ARG A CA 1
ATOM 3038 C C . ARG A 1 392 ? -5.195 -19.131 18.592 1.00 87.06 392 ARG A C 1
ATOM 3040 O O . ARG A 1 392 ? -4.606 -20.097 19.071 1.00 87.06 392 ARG A O 1
ATOM 3047 N N . SER A 1 393 ? -5.559 -19.084 17.311 1.00 90.25 393 SER A N 1
ATOM 3048 C CA . SER A 1 393 ? -5.242 -20.148 16.360 1.00 90.25 393 SER A CA 1
ATOM 3049 C C . SER A 1 393 ? -3.790 -20.041 15.897 1.00 90.25 393 SER A C 1
ATOM 3051 O O . SER A 1 393 ? -3.424 -19.115 15.174 1.00 90.25 393 SER A O 1
ATOM 3053 N N . ALA A 1 394 ? -2.967 -21.022 16.275 1.00 87.44 394 ALA A N 1
ATOM 3054 C CA . ALA A 1 394 ? -1.582 -21.116 15.814 1.00 87.44 394 ALA A CA 1
ATOM 3055 C C . ALA A 1 394 ? -1.495 -21.177 14.280 1.00 87.44 394 ALA A C 1
ATOM 3057 O O . ALA A 1 394 ? -0.647 -20.521 13.691 1.00 87.44 394 ALA A O 1
ATOM 3058 N N . GLU A 1 395 ? -2.418 -21.891 13.630 1.00 88.94 395 GLU A N 1
ATOM 3059 C CA . GLU A 1 395 ? -2.487 -21.977 12.167 1.00 88.94 395 GLU A CA 1
ATOM 3060 C C . GLU A 1 395 ? -2.660 -20.596 11.525 1.00 88.94 395 GLU A C 1
ATOM 3062 O O . GLU A 1 395 ? -1.956 -20.256 10.575 1.00 88.94 395 GLU A O 1
ATOM 3067 N N . PHE A 1 396 ? -3.556 -19.770 12.077 1.00 86.25 396 PHE A N 1
ATOM 3068 C CA . PHE A 1 396 ? -3.763 -18.411 11.587 1.00 86.25 396 PHE A CA 1
ATOM 3069 C C . PHE A 1 396 ? -2.485 -17.576 11.736 1.00 86.25 396 PHE A C 1
ATOM 3071 O O . PHE A 1 396 ? -2.066 -16.913 10.790 1.00 86.25 396 PHE A O 1
ATOM 3078 N N . VAL A 1 397 ? -1.837 -17.630 12.902 1.00 84.56 397 VAL A N 1
ATOM 3079 C CA . VAL A 1 397 ? -0.602 -16.879 13.169 1.00 84.56 397 VAL A CA 1
ATOM 3080 C C . VAL A 1 397 ? 0.531 -17.311 12.234 1.00 84.56 397 VAL A C 1
ATOM 3082 O O . VAL A 1 397 ? 1.170 -16.458 11.620 1.00 84.56 397 VAL A O 1
ATOM 3085 N N . GLU A 1 398 ? 0.748 -18.615 12.064 1.00 86.81 398 GLU A N 1
ATOM 3086 C CA . GLU A 1 398 ? 1.813 -19.146 11.207 1.00 86.81 398 GLU A CA 1
ATOM 3087 C C . GLU A 1 398 ? 1.564 -18.854 9.718 1.00 86.81 398 GLU A C 1
ATOM 3089 O O . GLU A 1 398 ? 2.500 -18.475 9.009 1.00 86.81 398 GLU A O 1
ATOM 3094 N N . LYS A 1 399 ? 0.304 -18.904 9.249 1.00 86.12 399 LYS A N 1
ATOM 3095 C CA . LYS A 1 399 ? -0.064 -18.480 7.884 1.00 86.12 399 LYS A CA 1
ATOM 3096 C C . LYS A 1 399 ? 0.418 -17.055 7.599 1.00 86.12 399 LYS A C 1
ATOM 3098 O O . LYS A 1 399 ? 0.988 -16.779 6.543 1.00 86.12 399 LYS A O 1
ATOM 3103 N N . TRP A 1 400 ? 0.195 -16.132 8.532 1.00 84.38 400 TRP A N 1
ATOM 3104 C CA . TRP A 1 400 ? 0.544 -14.728 8.321 1.00 84.38 400 TRP A CA 1
ATOM 3105 C C . TRP A 1 400 ? 2.016 -14.426 8.571 1.00 84.38 400 TRP A C 1
ATOM 3107 O O . TRP A 1 400 ? 2.581 -13.614 7.838 1.00 84.38 400 TRP A O 1
ATOM 3117 N N . LYS A 1 401 ? 2.673 -15.138 9.490 1.00 84.75 401 LYS A N 1
ATOM 3118 C CA . LYS A 1 401 ? 4.138 -15.125 9.593 1.00 84.75 401 LYS A CA 1
ATOM 3119 C C . LYS A 1 401 ? 4.797 -15.514 8.276 1.00 84.75 401 LYS A C 1
ATOM 3121 O O . LYS A 1 401 ? 5.695 -14.811 7.825 1.00 84.75 401 LYS A O 1
ATOM 3126 N N . ALA A 1 402 ? 4.310 -16.562 7.611 1.00 82.44 402 ALA A N 1
ATOM 3127 C CA . ALA A 1 402 ? 4.837 -16.967 6.310 1.00 82.44 402 ALA A CA 1
ATOM 3128 C C . ALA A 1 402 ? 4.676 -15.866 5.245 1.00 82.44 402 ALA A C 1
ATOM 3130 O O . ALA A 1 402 ? 5.572 -15.657 4.431 1.00 82.44 402 ALA A O 1
ATOM 3131 N N . ARG A 1 403 ? 3.563 -15.118 5.270 1.00 82.12 403 ARG A N 1
ATOM 3132 C CA . ARG A 1 403 ? 3.293 -14.065 4.277 1.00 82.12 403 ARG A CA 1
ATOM 3133 C C . ARG A 1 403 ? 4.084 -12.777 4.499 1.00 82.12 403 ARG A C 1
ATOM 3135 O O . ARG A 1 403 ? 4.494 -12.138 3.535 1.00 82.12 403 ARG A O 1
ATOM 3142 N N . PHE A 1 404 ? 4.232 -12.356 5.749 1.00 83.62 404 PHE A N 1
ATOM 3143 C CA . PHE A 1 404 ? 4.867 -11.085 6.109 1.00 83.62 404 PHE A CA 1
ATOM 3144 C C . PHE A 1 404 ? 6.348 -11.245 6.496 1.00 83.62 404 PHE A C 1
ATOM 3146 O O . PHE A 1 404 ? 7.067 -10.251 6.596 1.00 83.62 404 PHE A O 1
ATOM 3153 N N . GLY A 1 405 ? 6.822 -12.478 6.695 1.00 82.12 405 GLY A N 1
ATOM 3154 C CA . GLY A 1 405 ? 8.188 -12.768 7.115 1.00 82.12 405 GLY A CA 1
ATOM 3155 C C . GLY A 1 405 ? 8.541 -12.052 8.420 1.00 82.12 405 GLY A C 1
ATOM 3156 O O . GLY A 1 405 ? 7.747 -12.012 9.358 1.00 82.12 405 GLY A O 1
ATOM 3157 N N . TYR A 1 406 ? 9.724 -11.433 8.453 1.00 67.81 406 TYR A N 1
ATOM 3158 C CA . TYR A 1 406 ? 10.210 -10.658 9.602 1.00 67.81 406 TYR A CA 1
ATOM 3159 C C . TYR A 1 406 ? 9.329 -9.459 9.979 1.00 67.81 406 TYR A C 1
ATOM 3161 O O . TYR A 1 406 ? 9.429 -8.975 11.102 1.00 67.81 406 TYR A O 1
ATOM 3169 N N . ASP A 1 407 ? 8.473 -8.975 9.075 1.00 65.62 407 ASP A N 1
ATOM 3170 C CA . ASP A 1 407 ? 7.573 -7.863 9.384 1.00 65.62 407 ASP A CA 1
ATOM 3171 C C . ASP A 1 407 ? 6.345 -8.314 10.210 1.00 65.62 407 ASP A C 1
ATOM 3173 O O . ASP A 1 407 ? 5.610 -7.469 10.722 1.00 65.62 407 ASP A O 1
ATOM 3177 N N . PHE A 1 408 ? 6.133 -9.627 10.396 1.00 68.38 408 PHE A N 1
ATOM 3178 C CA . PHE A 1 408 ? 5.230 -10.195 11.409 1.00 68.38 408 PHE A CA 1
ATOM 3179 C C . PHE A 1 408 ? 5.989 -10.371 12.737 1.00 68.38 408 PHE A C 1
ATOM 3181 O O . PHE A 1 408 ? 6.230 -11.478 13.211 1.00 68.38 408 PHE A O 1
ATOM 3188 N N . ASP A 1 409 ? 6.472 -9.256 13.275 1.00 66.31 409 ASP A N 1
ATOM 3189 C CA . ASP A 1 409 ? 7.476 -9.210 14.343 1.00 66.31 409 ASP A CA 1
ATOM 3190 C C . ASP A 1 409 ? 6.949 -9.657 15.731 1.00 66.31 409 ASP A C 1
ATOM 3192 O O . ASP A 1 409 ? 5.743 -9.775 15.974 1.00 66.31 409 ASP A O 1
ATOM 3196 N N . VAL A 1 410 ? 7.878 -9.788 16.685 1.00 65.62 410 VAL A N 1
ATOM 3197 C CA . VAL A 1 410 ? 7.701 -9.945 18.140 1.00 65.62 410 VAL A CA 1
ATOM 3198 C C . VAL A 1 410 ? 6.627 -9.014 18.692 1.00 65.62 410 VAL A C 1
ATOM 3200 O O . VAL A 1 410 ? 5.873 -9.387 19.586 1.00 65.62 410 VAL A O 1
ATOM 3203 N N . ALA A 1 411 ? 6.524 -7.789 18.178 1.00 71.00 411 ALA A N 1
ATOM 3204 C CA . ALA A 1 411 ? 5.525 -6.843 18.654 1.00 71.00 411 ALA A CA 1
ATOM 3205 C C . ALA A 1 411 ? 4.086 -7.295 18.335 1.00 71.00 411 ALA A C 1
ATOM 3207 O O . ALA A 1 411 ? 3.189 -7.089 19.155 1.00 71.00 411 ALA A O 1
ATOM 3208 N N . MET A 1 412 ? 3.869 -7.966 17.198 1.00 78.50 412 MET A N 1
ATOM 3209 C CA . MET A 1 412 ? 2.585 -8.597 16.897 1.00 78.50 412 MET A CA 1
ATOM 3210 C C . MET A 1 412 ? 2.362 -9.822 17.785 1.00 78.50 412 MET A C 1
ATOM 3212 O O . MET A 1 412 ? 1.265 -9.982 18.313 1.00 78.50 412 MET A O 1
ATOM 3216 N N . GLU A 1 413 ? 3.395 -10.630 18.045 1.00 78.50 413 GLU A N 1
ATOM 3217 C CA . GLU A 1 413 ? 3.296 -11.741 19.005 1.00 78.50 413 GLU A CA 1
ATOM 3218 C C . GLU A 1 413 ? 2.909 -11.251 20.405 1.00 78.50 413 GLU A C 1
ATOM 3220 O O . GLU A 1 413 ? 2.054 -11.852 21.048 1.00 78.50 413 GLU A O 1
ATOM 3225 N N . LYS A 1 414 ? 3.462 -10.120 20.860 1.00 80.88 414 LYS A N 1
ATOM 3226 C CA . LYS A 1 414 ? 3.095 -9.496 22.139 1.00 80.88 414 LYS A CA 1
ATOM 3227 C C . LYS A 1 414 ? 1.679 -8.943 22.148 1.00 80.88 414 LYS A C 1
ATOM 3229 O O . LYS A 1 414 ? 1.006 -9.029 23.172 1.00 80.88 414 LYS A O 1
ATOM 3234 N N . ILE A 1 415 ? 1.204 -8.396 21.032 1.00 80.38 415 ILE A N 1
ATOM 3235 C CA . ILE A 1 415 ? -0.195 -7.973 20.905 1.00 80.38 415 ILE A CA 1
ATOM 3236 C C . ILE A 1 415 ? -1.120 -9.182 20.941 1.00 80.38 415 ILE A C 1
ATOM 3238 O O . ILE A 1 415 ? -2.123 -9.128 21.643 1.00 80.38 415 ILE A O 1
ATOM 3242 N N . ILE A 1 416 ? -0.778 -10.265 20.245 1.00 81.00 416 ILE A N 1
ATOM 3243 C CA . ILE A 1 416 ? -1.529 -11.519 20.281 1.00 81.00 416 ILE A CA 1
ATOM 3244 C C . ILE A 1 416 ? -1.537 -12.068 21.711 1.00 81.00 416 ILE A C 1
ATOM 3246 O O . ILE A 1 416 ? -2.605 -12.323 22.254 1.00 81.00 416 ILE A O 1
ATOM 3250 N N . GLU A 1 417 ? -0.386 -12.168 22.376 1.00 83.31 417 GLU A N 1
ATOM 3251 C CA . GLU A 1 417 ? -0.273 -12.597 23.777 1.00 83.31 417 GLU A CA 1
ATOM 3252 C C . GLU A 1 417 ? -1.169 -11.746 24.695 1.00 83.31 417 GLU A C 1
ATOM 3254 O O . GLU A 1 417 ? -1.984 -12.274 25.453 1.00 83.31 417 GLU A O 1
ATOM 3259 N N . PHE A 1 418 ? -1.102 -10.418 24.565 1.00 82.25 418 PHE A N 1
ATOM 3260 C CA . PHE A 1 418 ? -1.940 -9.503 25.334 1.00 82.25 418 PHE A CA 1
ATOM 3261 C C . PHE A 1 418 ? -3.435 -9.678 25.029 1.00 82.25 418 PHE A C 1
ATOM 3263 O O . PHE A 1 418 ? -4.232 -9.854 25.947 1.00 82.25 418 PHE A O 1
ATOM 3270 N N . GLN A 1 419 ? -3.837 -9.663 23.758 1.00 81.06 419 GLN A N 1
ATOM 3271 C CA . GLN A 1 419 ? -5.241 -9.767 23.347 1.00 81.06 419 GLN A CA 1
ATOM 3272 C C . GLN A 1 419 ? -5.850 -11.121 23.713 1.00 81.06 419 GLN A C 1
ATOM 3274 O O . GLN A 1 419 ? -7.011 -11.192 24.110 1.00 81.06 419 GLN A O 1
ATOM 3279 N N . THR A 1 420 ? -5.070 -12.197 23.623 1.00 79.31 420 THR A N 1
ATOM 3280 C CA . THR A 1 420 ? -5.523 -13.547 23.971 1.00 79.31 420 THR A CA 1
ATOM 3281 C C . THR A 1 420 ? -5.635 -13.763 25.479 1.00 79.31 420 THR A C 1
ATOM 3283 O O . THR A 1 420 ? -6.448 -14.596 25.892 1.00 79.31 420 THR A O 1
ATOM 3286 N N . SER A 1 421 ? -4.921 -12.970 26.291 1.00 81.12 421 SER A N 1
ATOM 3287 C CA . SER A 1 421 ? -5.070 -12.943 27.754 1.00 81.12 421 SER A CA 1
ATOM 3288 C C . SER A 1 421 ? -6.393 -12.326 28.231 1.00 81.12 421 SER A C 1
ATOM 3290 O O . SER A 1 421 ? -6.793 -12.549 29.374 1.00 81.12 421 SER A O 1
ATOM 3292 N N . ILE A 1 422 ? -7.102 -11.585 27.368 1.00 75.50 422 ILE A N 1
ATOM 3293 C CA . ILE A 1 422 ? -8.402 -10.988 27.696 1.00 75.50 422 ILE A CA 1
ATOM 3294 C C . ILE A 1 422 ? -9.469 -12.101 27.718 1.00 75.50 422 ILE A C 1
ATOM 3296 O O . ILE A 1 422 ? -9.676 -12.762 26.691 1.00 75.50 422 ILE A O 1
ATOM 3300 N N . PRO A 1 423 ? -10.171 -12.327 28.850 1.00 74.81 423 PRO A N 1
ATOM 3301 C CA . PRO A 1 423 ? -11.201 -13.357 28.947 1.00 74.81 423 PRO A CA 1
ATOM 3302 C C . PRO A 1 423 ? -12.340 -13.119 27.950 1.00 74.81 423 PRO A C 1
ATOM 3304 O O . PRO A 1 423 ? -12.939 -12.042 27.912 1.00 74.81 423 PRO A O 1
ATOM 3307 N N . VAL A 1 424 ? -12.671 -14.144 27.165 1.00 67.19 424 VAL A N 1
ATOM 3308 C CA . VAL A 1 424 ? -13.845 -14.136 26.283 1.00 67.19 424 VAL A CA 1
ATOM 3309 C C . VAL A 1 424 ? -15.083 -14.384 27.145 1.00 67.19 424 VAL A C 1
ATOM 3311 O O . VAL A 1 424 ? -15.133 -15.381 27.858 1.00 67.19 424 VAL A O 1
ATOM 3314 N N . GLY A 1 425 ? -16.068 -13.483 27.114 1.00 58.62 425 GLY A N 1
ATOM 3315 C CA . GLY A 1 425 ? -17.339 -13.670 27.834 1.00 58.62 425 GLY A CA 1
ATOM 3316 C C . GLY A 1 425 ? -17.655 -12.655 28.935 1.00 58.62 425 GLY A C 1
ATOM 3317 O O . GLY A 1 425 ? -18.695 -12.779 29.575 1.00 58.62 425 GLY A O 1
ATOM 3318 N N . ALA A 1 426 ? -16.836 -11.617 29.134 1.00 55.84 426 ALA A N 1
ATOM 3319 C CA . ALA A 1 426 ? -17.306 -10.424 29.837 1.00 55.84 426 ALA A CA 1
ATOM 3320 C C . ALA A 1 426 ? -18.292 -9.688 28.914 1.00 55.84 426 ALA A C 1
ATOM 3322 O O . ALA A 1 426 ? -17.893 -8.867 28.088 1.00 55.84 426 ALA A O 1
ATOM 3323 N N . SER A 1 427 ? -19.575 -10.045 28.990 1.00 47.41 427 SER A N 1
ATOM 3324 C CA . SER A 1 427 ? -20.641 -9.318 28.309 1.00 47.41 427 SER A CA 1
ATOM 3325 C C . SER A 1 427 ? -20.663 -7.897 28.858 1.00 47.41 427 SER A C 1
ATOM 3327 O O . SER A 1 427 ? -21.138 -7.650 29.967 1.00 47.41 427 SER A O 1
ATOM 3329 N N . ILE A 1 428 ? -20.110 -6.959 28.101 1.00 54.06 428 ILE A N 1
ATOM 3330 C CA . ILE A 1 428 ? -20.416 -5.555 28.318 1.00 54.06 428 ILE A CA 1
ATOM 3331 C C . ILE A 1 428 ? -21.825 -5.398 27.762 1.00 54.06 428 ILE A C 1
ATOM 3333 O O . ILE A 1 428 ? -22.023 -5.552 26.555 1.00 54.06 428 ILE A O 1
ATOM 3337 N N . ASP A 1 429 ? -22.799 -5.156 28.640 1.00 54.41 429 ASP A N 1
ATOM 3338 C CA . ASP A 1 429 ? -24.089 -4.631 28.209 1.00 54.41 429 ASP A CA 1
ATOM 3339 C C . ASP A 1 429 ? -23.788 -3.348 27.442 1.00 54.41 429 ASP A C 1
ATOM 3341 O O . ASP A 1 429 ? -23.363 -2.338 28.008 1.00 54.41 429 ASP A O 1
ATOM 3345 N N . VAL A 1 430 ? -23.910 -3.423 26.119 1.00 56.97 430 VAL A N 1
ATOM 3346 C CA . VAL A 1 430 ? -23.725 -2.264 25.261 1.00 56.97 430 VAL A CA 1
ATOM 3347 C C . VAL A 1 430 ? -24.962 -1.409 25.488 1.00 56.97 430 VAL A C 1
ATOM 3349 O O . VAL A 1 430 ? -25.984 -1.591 24.823 1.00 56.97 430 VAL A O 1
ATOM 3352 N N . GLU A 1 431 ? -24.906 -0.512 26.476 1.00 61.53 431 GLU A N 1
ATOM 3353 C CA . GLU A 1 431 ? -25.892 0.558 26.588 1.00 61.53 431 GLU A CA 1
ATOM 3354 C C . GLU A 1 431 ? -26.061 1.170 25.198 1.00 61.53 431 GLU A C 1
ATOM 3356 O O . GLU A 1 431 ? -25.075 1.462 24.510 1.00 61.53 431 GLU A O 1
ATOM 3361 N N . ARG A 1 432 ? -27.317 1.296 24.747 1.00 61.12 432 ARG A N 1
ATOM 3362 C CA . ARG A 1 432 ? -27.627 1.818 23.413 1.00 61.12 432 ARG A CA 1
ATOM 3363 C C . ARG A 1 432 ? -26.934 3.160 23.239 1.00 61.12 432 ARG A C 1
ATOM 3365 O O . ARG A 1 432 ? -27.327 4.170 23.813 1.00 61.12 432 ARG A O 1
ATOM 3372 N N . CYS A 1 433 ? -25.900 3.140 22.421 1.00 66.44 433 CYS A N 1
ATOM 3373 C CA . CYS A 1 433 ? -25.034 4.268 22.169 1.00 66.44 433 CYS A CA 1
ATOM 3374 C C . CYS A 1 433 ? -25.830 5.339 21.404 1.00 66.44 433 CYS A C 1
ATOM 3376 O O . CYS A 1 433 ? -26.297 5.116 20.289 1.00 66.44 433 CYS A O 1
ATOM 3378 N N . THR A 1 434 ? -26.040 6.502 22.025 1.00 73.69 434 THR A N 1
ATOM 3379 C CA . THR A 1 434 ? -26.875 7.595 21.490 1.00 73.69 434 THR A CA 1
ATOM 3380 C C . THR A 1 434 ? -26.089 8.562 20.595 1.00 73.69 434 THR A C 1
ATOM 3382 O O . THR A 1 434 ? -26.350 9.767 20.600 1.00 73.69 434 THR A O 1
ATOM 3385 N N . TRP A 1 435 ? -25.083 8.083 19.856 1.00 70.81 435 TRP A N 1
ATOM 3386 C CA . TRP A 1 435 ? -24.215 8.963 19.068 1.00 70.81 435 TRP A CA 1
ATOM 3387 C C . TRP A 1 435 ? -24.959 9.547 17.851 1.00 70.81 435 TRP A C 1
ATOM 3389 O O . TRP A 1 435 ? -25.446 8.784 17.013 1.00 70.81 435 TRP A O 1
ATOM 3399 N N . PRO A 1 436 ? -25.045 10.882 17.685 1.00 68.44 436 PRO A N 1
ATOM 3400 C CA . PRO A 1 436 ? -25.726 11.473 16.538 1.00 68.44 436 PRO A CA 1
ATOM 3401 C C . PRO A 1 436 ? -24.919 11.244 15.252 1.00 68.44 436 PRO A C 1
ATOM 3403 O O . PRO A 1 436 ? -23.813 11.769 15.107 1.00 68.44 436 PRO A O 1
ATOM 3406 N N . ALA A 1 437 ? -25.489 10.515 14.286 1.00 60.91 437 ALA A N 1
ATOM 3407 C CA . ALA A 1 437 ? -24.842 10.202 13.004 1.00 60.91 437 ALA A CA 1
ATOM 3408 C C . ALA A 1 437 ? -24.325 11.451 12.251 1.00 60.91 437 ALA A C 1
ATOM 3410 O O . ALA A 1 437 ? -23.281 11.408 11.602 1.00 60.91 437 ALA A O 1
ATOM 3411 N N . SER A 1 438 ? -24.991 12.601 12.407 1.00 62.69 438 SER A N 1
ATOM 3412 C CA . SER A 1 438 ? -24.621 13.867 11.755 1.00 62.69 438 SER A CA 1
ATOM 3413 C C . SER A 1 438 ? -23.285 14.469 12.219 1.00 62.69 438 SER A C 1
ATOM 3415 O O . SER A 1 438 ? -22.736 15.332 11.533 1.00 62.69 438 SER A O 1
ATOM 3417 N N . GLN A 1 439 ? -22.726 14.032 13.354 1.00 64.62 439 GLN A N 1
ATOM 3418 C CA . GLN A 1 439 ? -21.469 14.582 13.877 1.00 64.62 439 GLN A CA 1
ATOM 3419 C C . GLN A 1 439 ? -20.205 13.886 13.349 1.00 64.62 439 GLN A C 1
ATOM 3421 O O . GLN A 1 439 ? -19.122 14.463 13.466 1.00 64.62 439 GLN A O 1
ATOM 3426 N N . ALA A 1 440 ? -20.312 12.682 12.773 1.00 60.31 440 ALA A N 1
ATOM 3427 C CA . ALA A 1 440 ? -19.148 11.865 12.419 1.00 60.31 440 ALA A CA 1
ATOM 3428 C C . ALA A 1 440 ? -18.415 12.352 11.151 1.00 60.31 440 ALA A C 1
ATOM 3430 O O . ALA A 1 440 ? -17.195 12.491 11.160 1.00 60.31 440 ALA A O 1
ATOM 3431 N N . ALA A 1 441 ? -19.132 12.671 10.072 1.00 56.41 441 ALA A N 1
ATOM 3432 C CA . ALA A 1 441 ? -18.495 12.866 8.766 1.00 56.41 441 ALA A CA 1
ATOM 3433 C C . ALA A 1 441 ? -17.803 14.217 8.555 1.00 56.41 441 ALA A C 1
ATOM 3435 O O . ALA A 1 441 ? -16.689 14.273 8.048 1.00 56.41 441 ALA A O 1
ATOM 3436 N N . SER A 1 442 ? -18.421 15.325 8.976 1.00 56.53 442 SER A N 1
ATOM 3437 C CA . SER A 1 442 ? -17.898 16.669 8.665 1.00 56.53 442 SER A CA 1
ATOM 3438 C C . SER A 1 442 ? -16.597 17.027 9.401 1.00 56.53 442 SER A C 1
ATOM 3440 O O . SER A 1 442 ? -15.986 18.056 9.110 1.00 56.53 442 SER A O 1
ATOM 3442 N N . LYS A 1 443 ? -16.168 16.206 10.372 1.00 59.59 443 LYS A N 1
ATOM 3443 C CA . LYS A 1 443 ? -15.028 16.494 11.260 1.00 59.59 443 LYS A CA 1
ATOM 3444 C C . LYS A 1 443 ? -13.946 15.412 11.292 1.00 59.59 443 LYS A C 1
ATOM 3446 O O . LYS A 1 443 ? -12.895 15.668 11.881 1.00 59.59 443 LYS A O 1
ATOM 3451 N N . ALA A 1 444 ? -14.189 14.237 10.707 1.00 54.81 444 ALA A N 1
ATOM 3452 C CA . ALA A 1 444 ? -13.236 13.129 10.726 1.00 54.81 444 ALA A CA 1
ATOM 3453 C C . ALA A 1 444 ? -12.135 13.247 9.666 1.00 54.81 444 ALA A C 1
ATOM 3455 O O . ALA A 1 444 ? -11.040 12.720 9.872 1.00 54.81 444 ALA A O 1
ATOM 3456 N N . GLN A 1 445 ? -12.377 13.971 8.570 1.00 55.06 445 GLN A N 1
ATOM 3457 C CA . GLN A 1 445 ? -11.301 14.279 7.637 1.00 55.06 445 GLN A CA 1
ATOM 3458 C C . GLN A 1 445 ? -10.335 15.293 8.266 1.00 55.06 445 GLN A C 1
ATOM 3460 O O . GLN A 1 445 ? -10.792 16.295 8.833 1.00 55.06 445 GL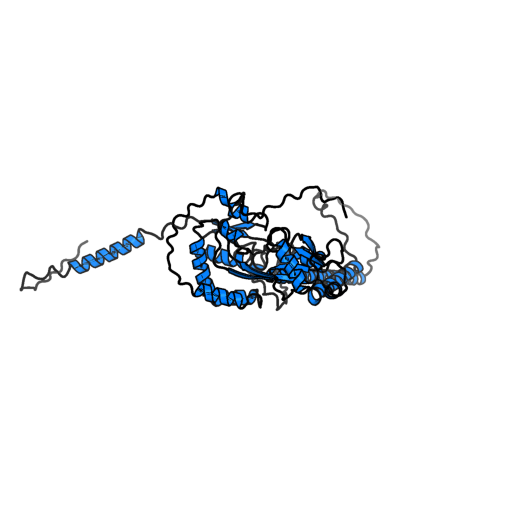N A O 1
ATOM 3465 N N . PRO A 1 446 ? -9.007 15.090 8.159 1.00 52.41 446 PRO A N 1
ATOM 3466 C CA . PRO A 1 446 ? -8.071 16.171 8.422 1.00 52.41 446 PRO A CA 1
ATOM 3467 C C . PRO A 1 446 ? -8.482 17.327 7.510 1.00 52.41 446 PRO A C 1
ATOM 3469 O O . PRO A 1 446 ? -8.560 17.153 6.294 1.00 52.41 446 PRO A O 1
ATOM 3472 N N . LYS A 1 447 ? -8.846 18.475 8.102 1.00 46.41 447 LYS A N 1
ATOM 3473 C CA . LYS A 1 447 ? -9.282 19.652 7.342 1.00 46.41 447 LYS A CA 1
ATOM 3474 C C . LYS A 1 447 ? -8.227 19.923 6.276 1.00 46.41 447 LYS A C 1
ATOM 3476 O O . LYS A 1 447 ? -7.126 20.349 6.623 1.00 46.41 447 LYS A O 1
ATOM 3481 N N . SER A 1 448 ? -8.561 19.691 5.006 1.00 43.78 448 SER A N 1
ATOM 3482 C CA . SER A 1 448 ? -7.731 20.149 3.902 1.00 43.78 448 SER A CA 1
ATOM 3483 C C . SER A 1 448 ? -7.624 21.657 4.069 1.00 43.78 448 SER A C 1
ATOM 3485 O O . SER A 1 448 ? -8.627 22.371 3.981 1.00 43.78 448 SER A O 1
ATOM 3487 N N . VAL A 1 449 ? -6.436 22.140 4.419 1.00 40.12 449 VAL A N 1
ATOM 3488 C CA . VAL A 1 449 ? -6.176 23.574 4.448 1.00 40.12 449 VAL A CA 1
ATOM 3489 C C . VAL A 1 449 ? -6.371 24.027 3.011 1.00 40.12 449 VAL A C 1
ATOM 3491 O O . VAL A 1 449 ? -5.612 23.608 2.143 1.00 40.12 449 VAL A O 1
ATOM 3494 N N . ALA A 1 450 ? -7.422 24.807 2.752 1.00 38.19 450 ALA A N 1
ATOM 3495 C CA . ALA A 1 450 ? -7.601 25.447 1.460 1.00 38.19 450 ALA A CA 1
ATOM 3496 C C . ALA A 1 450 ? -6.310 26.216 1.166 1.00 38.19 450 ALA A C 1
ATOM 3498 O O . ALA A 1 450 ? -5.963 27.153 1.889 1.00 38.19 450 ALA A O 1
ATOM 3499 N N . THR A 1 451 ? -5.547 25.754 0.178 1.00 39.38 451 THR A N 1
ATOM 3500 C CA . THR A 1 451 ? -4.355 26.447 -0.287 1.00 39.38 451 THR A CA 1
ATOM 3501 C C . THR A 1 451 ? -4.816 27.784 -0.844 1.00 39.38 451 THR A C 1
ATOM 3503 O O . THR A 1 451 ? -5.511 27.845 -1.856 1.00 39.38 451 THR A O 1
ATOM 3506 N N . SER A 1 452 ? -4.487 28.860 -0.129 1.00 33.06 452 SER A N 1
ATOM 3507 C CA . SER A 1 452 ? -4.665 30.217 -0.636 1.00 33.06 452 SER A CA 1
ATOM 3508 C C . SER A 1 452 ? -3.910 30.333 -1.971 1.00 33.06 452 SER A C 1
ATOM 3510 O O . SER A 1 452 ? -2.756 29.903 -2.023 1.00 33.06 452 SER A O 1
ATOM 3512 N N . PRO A 1 453 ? -4.491 30.914 -3.036 1.00 38.06 453 PRO A N 1
ATOM 3513 C CA . PRO A 1 453 ? -3.836 31.063 -4.344 1.00 38.06 453 PRO A CA 1
ATOM 3514 C C . PRO A 1 453 ? -2.571 31.950 -4.363 1.00 38.06 453 PRO A C 1
ATOM 3516 O O . PRO A 1 453 ? -2.049 32.246 -5.435 1.00 38.06 453 PRO A O 1
ATOM 3519 N N . ALA A 1 454 ? -2.088 32.423 -3.212 1.00 37.88 454 ALA A N 1
ATOM 3520 C CA . ALA A 1 454 ? -1.087 33.484 -3.126 1.00 37.88 454 ALA A CA 1
ATOM 3521 C C . ALA A 1 454 ? 0.387 33.028 -3.205 1.00 37.88 454 ALA A C 1
ATOM 3523 O O . ALA A 1 454 ? 1.249 33.884 -3.371 1.00 37.88 454 ALA A O 1
ATOM 3524 N N . ASP A 1 455 ? 0.702 31.728 -3.160 1.00 35.31 455 ASP A N 1
ATOM 3525 C CA . ASP A 1 455 ? 2.105 31.258 -3.091 1.00 35.31 455 ASP A CA 1
ATOM 3526 C C . ASP A 1 455 ? 2.730 30.862 -4.447 1.00 35.31 455 ASP A C 1
ATOM 3528 O O . ASP A 1 455 ? 3.800 30.259 -4.494 1.00 35.31 455 ASP A O 1
ATOM 3532 N N . THR A 1 456 ? 2.118 31.229 -5.578 1.00 37.22 456 THR A N 1
ATOM 3533 C CA . THR A 1 456 ? 2.639 30.887 -6.923 1.00 37.22 456 THR A CA 1
ATOM 3534 C C . THR A 1 456 ? 3.618 31.906 -7.523 1.00 37.22 456 THR A C 1
ATOM 3536 O O . THR A 1 456 ? 3.928 31.825 -8.708 1.00 37.22 456 THR A O 1
ATOM 3539 N N . ALA A 1 457 ? 4.130 32.862 -6.745 1.00 38.16 457 ALA A N 1
ATOM 3540 C CA . ALA A 1 457 ? 5.043 33.893 -7.248 1.00 38.16 457 ALA A CA 1
ATOM 3541 C C . ALA A 1 457 ? 6.339 33.977 -6.427 1.00 38.16 457 ALA A C 1
ATOM 3543 O O . ALA A 1 457 ? 6.580 34.971 -5.752 1.00 38.16 457 ALA A O 1
ATOM 3544 N N . SER A 1 458 ? 7.154 32.918 -6.470 1.00 39.38 458 SER A N 1
ATOM 3545 C CA . SER A 1 458 ? 8.621 32.962 -6.312 1.00 39.38 458 SER A CA 1
ATOM 3546 C C . SER A 1 458 ? 9.188 31.536 -6.364 1.00 39.38 458 SER A C 1
ATOM 3548 O O . SER A 1 458 ? 9.319 30.878 -5.330 1.00 39.38 458 SER A O 1
ATOM 3550 N N . GLN A 1 459 ? 9.497 31.055 -7.572 1.00 36.19 459 GLN A N 1
ATOM 3551 C CA . GLN A 1 459 ? 10.556 30.075 -7.844 1.00 36.19 459 GLN A CA 1
ATOM 3552 C C . GLN A 1 459 ? 11.195 30.393 -9.188 1.00 36.19 459 GLN A C 1
ATOM 3554 O O . GLN A 1 459 ? 10.427 30.677 -10.135 1.00 36.19 459 GLN A O 1
#

Secondary structure (DSSP, 8-state):
------------S-SSSSSSSSHHHHHHHHHHHHHHHHHHHS-S-S--S-PEEEEEEESEETTTEEE----HHHHHHHHHHHTT-----SSS-PPPGGGGGTSBTTTBSEESHHHHHHHHHHHHTT-EEEEEEE-TTTHHHHHTT-SSS--SEEESS-B--HHHHHHEEEEEEEEEEEEEEEE-TTHHHHHHSSSPPEEEEE-TTSTT-TTSHHHHHHHHHHHHHHTT--GGGEEEEE-SSHHHHHHHHS---TTT--SEEEEEHHHHHHHHHHHHHHHHHHHHHHHHHHHHHHHHHHHHHHS--------------------SSTTS--PPPPPHHHHHHHHHHHHHHHHIIIII-EE----SEEEEEEEEEETT-THHHHHHHHHHHHHH-HHHHHHHHHHHGGGS-HHHHHHHHHHHHSPTT-----------GGGTHHHHS-------GGG-S--

InterPro domains:
  IPR001638 Solute-binding protein family 3/N-terminal domain of MltF [PF00497] (105-276)

Organism: NCBI:txid2500179

Sequence (459 aa):
MYYSTAICKSCRGSVMNCYSLNVRSFTLVAVVLSVIIIVQTLGPPAFAQNKTLRIGVRADAAPFSARWERDEDIESDRKRSAAGIDPADPNAANPTEGERDGIGENGSQYYGYSVELCLDFARTEGYDVEFEPVDPSNRFDKLAGTSENRIDILCGATTATLNVMKYFDVSLYTFLTATSYLVAPGIEKKIGSGPGSITIGFREKTTADPTDKVGRDDLRQRFATLLKTPTGKFRFKKKASHDDAVSALISGDPNKHIDLYVADRPILVSALNREIARTLRALENLENKLAKQEKADEGAKNQPSTDPQTAGVDAKSGSDIRDDAEREGQKQPMSKEEVEKAIAEKEQRLRLLKEGVVVSTDVLHIQPYALVLPKCSEHLFRLNHFLAERFRSAEFVEKWKARFGYDFDVAMEKIIEFQTSIPVGASIDVERCTWPASQAASKAQPKSVATSPADTASQ

Solvent-accessible surface area (backbone atoms only — not comparable to full-atom values): 27008 Å² total; per-residue (Å²): 134,86,88,84,92,79,86,85,89,84,82,91,80,78,96,80,78,81,77,77,75,57,56,64,58,51,52,53,52,50,51,53,50,48,52,49,47,49,57,61,71,54,42,79,70,88,66,82,60,82,41,72,45,29,36,25,29,31,55,78,39,34,59,26,8,16,44,51,73,78,44,80,54,46,60,47,50,47,55,37,47,76,67,72,59,81,87,91,57,94,81,54,82,72,72,53,84,37,52,59,73,48,27,28,81,83,75,31,51,52,41,34,56,34,38,52,54,51,50,52,50,30,57,76,72,63,36,46,80,43,83,37,86,34,50,70,88,47,45,63,36,18,35,49,55,77,41,83,79,52,28,61,34,39,30,30,86,35,65,69,42,74,68,49,54,73,47,28,36,63,43,62,71,75,46,53,44,38,30,23,36,38,36,21,59,71,48,66,61,50,70,71,70,57,94,66,65,49,31,35,28,23,40,70,69,43,88,56,17,56,81,43,76,77,36,26,61,54,52,42,50,49,49,19,62,76,62,76,37,67,58,90,35,61,44,80,42,82,35,93,43,60,56,56,43,55,53,16,35,74,39,87,48,78,88,64,39,25,45,31,38,42,40,43,44,64,39,50,54,42,34,49,52,51,52,47,52,53,41,51,53,54,38,55,56,42,54,56,50,51,56,51,50,53,53,49,56,52,51,63,72,68,52,75,83,74,73,96,71,88,81,81,88,84,88,87,90,82,85,90,90,83,88,84,81,85,77,72,78,79,72,76,78,78,50,70,68,57,45,54,52,52,42,54,54,39,53,54,49,44,48,43,52,72,76,31,44,43,76,52,88,61,71,78,41,84,39,49,24,20,45,39,31,36,59,80,44,82,56,50,64,59,49,36,52,52,50,42,55,46,63,64,33,64,67,56,51,52,57,47,32,69,73,47,43,81,67,54,34,70,68,40,53,51,48,39,53,55,53,56,67,52,76,87,79,77,79,71,82,74,67,84,69,84,73,64,70,83,66,34,46,89,64,59,58,79,77,76,73,78,77,69,87,79,80,82,82,84,131

Nearest PDB structures (foldseek):
  5lom-assembly1_A  TM=7.095E-01  e=1.745E-08  Agrobacterium fabrum str. C58
  1xt8-assembly1_A  TM=7.472E-01  e=1.332E-07  Campylobacter jejuni
  5aa2-assembly4_D  TM=7.478E-01  e=1.585E-07  Pseudomonas aeruginosa BWHPSA013
  5vov-assembly1_C  TM=4.550E-01  e=1.282E-06  Rattus norvegicus
  7tnl-assembly1_A  TM=3.593E-01  e=9.237E-06  Rattus norvegicus